Protein AF-0000000078898392 (afdb_homodimer)

Solvent-accessible surface area (backbone atoms only — not comparable to full-atom values): 31353 Å² total; per-residue (Å²): 128,74,76,76,74,73,48,72,67,54,52,49,51,51,46,52,52,46,50,53,51,47,50,53,50,52,44,51,48,40,54,52,50,53,51,50,47,69,70,46,65,86,86,59,72,60,78,50,61,43,60,52,48,49,53,52,49,54,51,61,73,68,60,62,79,82,67,54,66,58,51,53,52,40,33,50,24,30,52,52,33,54,56,33,48,72,57,37,92,59,28,35,25,26,40,21,48,95,65,43,54,65,53,44,53,51,48,34,54,58,47,14,86,73,49,51,69,44,77,23,76,36,61,64,53,23,53,48,36,34,64,71,59,77,12,53,30,20,40,36,71,52,88,63,74,87,50,93,72,57,64,73,68,77,38,77,61,87,53,79,70,44,50,21,36,46,36,49,37,63,45,54,73,60,76,95,50,90,73,69,50,30,32,31,29,25,60,57,82,83,66,80,63,89,51,28,31,19,34,35,36,38,31,27,50,51,83,68,56,68,67,58,53,49,51,47,31,42,73,29,73,44,51,63,78,43,78,39,68,45,75,42,76,93,72,62,14,30,40,33,44,30,34,24,81,36,75,60,60,90,80,36,64,46,56,54,46,37,49,62,72,51,43,86,42,49,70,46,78,47,59,39,24,37,22,56,59,36,56,82,59,74,70,85,115,129,74,77,75,73,72,48,71,67,55,52,49,51,51,45,51,52,46,51,53,51,45,49,51,50,53,45,51,47,40,55,52,50,52,52,50,49,69,70,46,65,84,88,61,74,61,78,50,61,43,60,51,48,50,52,52,51,54,51,60,74,68,61,61,81,81,65,55,65,57,51,52,52,40,34,51,25,30,51,51,33,54,55,32,46,72,56,37,92,59,30,36,24,26,41,22,48,96,66,42,54,63,52,46,51,52,50,35,54,59,46,14,87,73,49,51,69,44,75,23,75,36,61,65,54,23,53,47,34,33,64,71,59,76,14,53,31,21,39,37,72,51,90,62,75,86,51,94,73,58,61,70,69,76,37,76,61,85,53,77,70,44,48,20,36,46,36,52,37,63,46,54,71,61,76,95,52,89,74,71,52,30,31,32,30,26,61,56,82,82,66,80,62,88,52,27,30,19,34,35,37,39,29,28,50,52,84,68,57,68,67,59,52,50,51,47,31,42,74,30,71,44,51,63,78,41,78,38,70,46,75,42,76,93,71,63,14,30,39,32,44,30,34,26,79,37,75,60,60,91,80,36,65,47,56,55,46,35,48,63,73,51,42,85,42,49,74,45,77,46,61,38,23,37,22,58,59,37,54,82,60,73,69,86,115

Radius of gyration: 28.23 Å; Cα contacts (8 Å, |Δi|>4): 1030; chains: 2; bounding box: 60×87×69 Å

Secondary structure (DSSP, 8-state):
-------HHHHHHHHHHHHHHHHHHHHHHHHHHHHHHHHSPTT--S--HHHHHHHHHHHHHH--SSS-HHHHHHHHHHHHHHHHHHHS---EEEE-GGG-HHHHHHHHHHH-TTS-EEEESSHHHHHHHHHTTS-SEEEEEPP-TT-SS-GGGGG----TTS-EEEEEE-SBPPTTS----EEEEES------SSEEEEEEEEESS---HHHHHHHHHHTT--EEEEEEEEPGGG--EEEEEEEES---TT-HHHHHHHHHHGGGEEEEEEEEEEEPPBT-----/-------HHHHHHHHHHHHHHHHHHHHHHHHHHHHHHHHSPTT--S--HHHHHHHHHHHHHH--SSS-HHHHHHHHHHHHHHHHHHHS---EEEE-GGG-HHHHHHHHHHH-TTS-EEEESSHHHHHHHHHTTS-SEEEEEPP-TT-SS-GGGGG----TTS-EEEEEE-SB--TTS----EEEEES------SSEEEEEEEEESS---HHHHHHHHHHTT--EEEEEEEEPGGG--EEEEEEEES---TT-HHHHHHHHHHGGGEEEEEEEEEEEPPBT-----

InterPro domains:
  IPR002701 Chorismate mutase II, prokaryotic-type [PF01817] (11-87)
  IPR002701 Chorismate mutase II, prokaryotic-type [PS51168] (2-91)
  IPR002701 Chorismate mutase II, prokaryotic-type [SM00830] (12-90)
  IPR036263 Chorismate mutase type II superfamily [SSF48600] (5-88)
  IPR036979 Chorismate mutase domain superfamily [G3DSA:1.20.59.10] (4-88)

Structure (mmCIF, N/CA/C/O backbone):
data_AF-0000000078898392-model_v1
#
loop_
_entity.id
_entity.type
_entity.pdbx_description
1 polymer 'chorismate mutase'
#
loop_
_atom_site.group_PDB
_atom_site.id
_atom_site.type_symbol
_atom_site.label_atom_id
_atom_site.label_alt_id
_atom_site.label_comp_id
_atom_site.label_asym_id
_atom_site.label_entity_id
_atom_site.label_seq_id
_atom_site.pdbx_PDB_ins_code
_atom_site.Cartn_x
_atom_site.Cartn_y
_atom_site.Cartn_z
_atom_site.occupancy
_atom_site.B_iso_or_equiv
_atom_site.auth_seq_id
_atom_site.auth_comp_id
_atom_site.auth_asym_id
_atom_site.auth_atom_id
_atom_site.pdbx_PDB_model_num
ATOM 1 N N . MET A 1 1 ? 1.175 33.281 -31.812 1 26.53 1 MET A N 1
ATOM 2 C CA . MET A 1 1 ? 0.305 33.312 -30.641 1 26.53 1 MET A CA 1
ATOM 3 C C . MET A 1 1 ? 0.842 32.406 -29.531 1 26.53 1 MET A C 1
ATOM 5 O O . MET A 1 1 ? 1.086 31.219 -29.766 1 26.53 1 MET A O 1
ATOM 9 N N . VAL A 1 2 ? 1.52 32.906 -28.609 1 35.34 2 VAL A N 1
ATOM 10 C CA . VAL A 1 2 ? 2.285 32.219 -27.562 1 35.34 2 VAL A CA 1
ATOM 11 C C . VAL A 1 2 ? 1.396 31.219 -26.844 1 35.34 2 VAL A C 1
ATOM 13 O O . VAL A 1 2 ? 0.274 31.547 -26.438 1 35.34 2 VAL A O 1
ATOM 16 N N . PRO A 1 3 ? 1.382 29.984 -27.156 1 42.16 3 PRO A N 1
ATOM 17 C CA . PRO A 1 3 ? 0.486 29.078 -26.438 1 42.16 3 PRO A CA 1
ATOM 18 C C . PRO A 1 3 ? 0.245 29.5 -24.984 1 42.16 3 PRO A C 1
ATOM 20 O O . PRO A 1 3 ? 1.182 29.906 -24.297 1 42.16 3 PRO A O 1
ATOM 23 N N . VAL A 1 4 ? -0.717 30.234 -24.734 1 44.41 4 VAL A N 1
ATOM 24 C CA . VAL A 1 4 ? -1.049 30.859 -23.453 1 44.41 4 VAL A CA 1
ATOM 25 C C . VAL A 1 4 ? -0.774 29.875 -22.312 1 44.41 4 VAL A C 1
ATOM 27 O O . VAL A 1 4 ? -1.268 28.75 -22.328 1 44.41 4 VAL A O 1
ATOM 30 N N . SER A 1 5 ? 0.41 29.797 -21.719 1 57.88 5 SER A N 1
ATOM 31 C CA . SER A 1 5 ? 0.949 29.062 -20.578 1 57.88 5 SER A CA 1
ATOM 32 C C . SER A 1 5 ? -0.117 28.828 -19.516 1 57.88 5 SER A C 1
ATOM 34 O O . SER A 1 5 ? -0.77 29.766 -19.062 1 57.88 5 SER A O 1
ATOM 36 N N . GLN A 1 6 ? -0.807 27.703 -19.531 1 72.75 6 GLN A N 1
ATOM 37 C CA . GLN A 1 6 ? -1.856 27.406 -18.562 1 72.75 6 GLN A CA 1
ATOM 38 C C . GLN A 1 6 ? -1.446 27.812 -17.156 1 72.75 6 GLN A C 1
ATOM 40 O O . GLN A 1 6 ? -0.283 27.672 -16.781 1 72.75 6 GLN A O 1
ATOM 45 N N . THR A 1 7 ? -2.361 28.594 -16.609 1 82.94 7 THR A N 1
ATOM 46 C CA . THR A 1 7 ? -2.15 28.953 -15.211 1 82.94 7 THR A CA 1
ATOM 47 C C . THR A 1 7 ? -2.195 27.719 -14.312 1 82.94 7 THR A C 1
ATOM 49 O O . THR A 1 7 ? -2.662 26.656 -14.734 1 82.94 7 THR A O 1
ATOM 52 N N . LEU A 1 8 ? -1.582 27.812 -13.219 1 84 8 LEU A N 1
ATOM 53 C CA . LEU A 1 8 ? -1.609 26.734 -12.219 1 84 8 LEU A CA 1
ATOM 54 C C . LEU A 1 8 ? -3.043 26.312 -11.93 1 84 8 LEU A C 1
ATOM 56 O O . LEU A 1 8 ? -3.326 25.109 -11.836 1 84 8 LEU A O 1
ATOM 60 N N . ASN A 1 9 ? -3.918 27.25 -11.891 1 87.56 9 ASN A N 1
ATOM 61 C CA . ASN A 1 9 ? -5.316 26.953 -11.609 1 87.56 9 ASN A CA 1
ATOM 62 C C . ASN A 1 9 ? -5.965 26.156 -12.742 1 87.56 9 ASN A C 1
ATOM 64 O O . ASN A 1 9 ? -6.793 25.281 -12.5 1 87.56 9 ASN A O 1
ATOM 68 N N . GLU A 1 10 ? -5.598 26.484 -13.953 1 90.31 10 GLU A N 1
ATOM 69 C CA . GLU A 1 10 ? -6.125 25.75 -15.102 1 90.31 10 GLU A CA 1
ATOM 70 C C . GLU A 1 10 ? -5.621 24.312 -15.125 1 90.31 10 GLU A C 1
ATOM 72 O O . GLU A 1 10 ? -6.383 23.391 -15.414 1 90.31 10 GLU A O 1
ATOM 77 N N . LEU A 1 11 ? -4.387 24.188 -14.844 1 91.06 11 LEU A N 1
ATOM 78 C CA . LEU A 1 11 ? -3.807 22.859 -14.805 1 91.06 11 LEU A CA 1
ATOM 79 C C . LEU A 1 11 ? -4.461 22.016 -13.719 1 91.06 11 LEU A C 1
ATOM 81 O O . LEU A 1 11 ? -4.77 20.844 -13.938 1 91.06 11 LEU A O 1
ATOM 85 N N . ARG A 1 12 ? -4.77 22.609 -12.609 1 90.12 12 ARG A N 1
ATOM 86 C CA . ARG A 1 12 ? -5.406 21.906 -11.5 1 90.12 12 ARG A CA 1
ATOM 87 C C . ARG A 1 12 ? -6.844 21.531 -11.844 1 90.12 12 ARG A C 1
ATOM 89 O O . ARG A 1 12 ? -7.324 20.453 -11.461 1 90.12 12 ARG A O 1
ATOM 96 N N . SER A 1 13 ? -7.488 22.391 -12.531 1 94.38 13 SER A N 1
ATOM 97 C CA . SER A 1 13 ? -8.844 22.078 -12.969 1 94.38 13 SER A CA 1
ATOM 98 C C . SER A 1 13 ? -8.867 20.891 -13.914 1 94.38 13 SER A C 1
ATOM 100 O O . SER A 1 13 ? -9.758 20.031 -13.836 1 94.38 13 SER A O 1
ATOM 102 N N . GLU A 1 14 ? -7.898 20.844 -14.773 1 96.12 14 GLU A N 1
ATOM 103 C CA . GLU A 1 14 ? -7.789 19.703 -15.68 1 96.12 14 GLU A CA 1
ATOM 104 C C . GLU A 1 14 ? -7.508 18.422 -14.914 1 96.12 14 GLU A C 1
ATOM 106 O O . GLU A 1 14 ? -8.062 17.375 -15.234 1 96.12 14 GLU A O 1
ATOM 111 N N . ILE A 1 15 ? -6.664 18.484 -13.922 1 96.31 15 ILE A N 1
ATOM 112 C CA . ILE A 1 15 ? -6.363 17.328 -13.078 1 96.31 15 ILE A CA 1
ATOM 113 C C . ILE A 1 15 ? -7.633 16.859 -12.375 1 96.31 15 ILE A C 1
ATOM 115 O O . ILE A 1 15 ? -7.898 15.656 -12.289 1 96.31 15 ILE A O 1
ATOM 119 N N . ASP A 1 16 ? -8.43 17.812 -11.953 1 97.12 16 ASP A N 1
ATOM 120 C CA . ASP A 1 16 ? -9.68 17.469 -11.289 1 97.12 16 ASP A CA 1
ATOM 121 C C . ASP A 1 16 ? -10.625 16.75 -12.242 1 97.12 16 ASP A C 1
ATOM 123 O O . ASP A 1 16 ? -11.32 15.805 -11.844 1 97.12 16 ASP A O 1
ATOM 127 N N . GLU A 1 17 ? -10.664 17.188 -13.469 1 98 17 GLU A N 1
ATOM 128 C CA . GLU A 1 17 ? -11.484 16.531 -14.477 1 98 17 GLU A CA 1
ATOM 129 C C . GLU A 1 17 ? -11.008 15.109 -14.742 1 98 17 GLU A C 1
ATOM 131 O O . GLU A 1 17 ? -11.812 14.188 -14.875 1 98 17 GLU A O 1
ATOM 136 N N . ILE A 1 18 ? -9.734 14.961 -14.828 1 98.44 18 ILE A N 1
ATOM 137 C CA . ILE A 1 18 ? -9.148 13.641 -15.047 1 98.44 18 ILE A CA 1
ATOM 138 C C . ILE A 1 18 ? -9.453 12.742 -13.852 1 98.44 18 ILE A C 1
ATOM 140 O O . ILE A 1 18 ? -9.805 11.57 -14.023 1 98.44 18 ILE A O 1
ATOM 144 N N . ASP A 1 19 ? -9.305 13.273 -12.641 1 98.44 19 ASP A N 1
ATOM 145 C CA . ASP A 1 19 ? -9.609 12.5 -11.438 1 98.44 19 ASP A CA 1
ATOM 146 C C . ASP A 1 19 ? -11.055 12.008 -11.453 1 98.44 19 ASP A C 1
ATOM 148 O O . ASP A 1 19 ? -11.328 10.859 -11.094 1 98.44 19 ASP A O 1
ATOM 152 N N . ALA A 1 20 ? -11.992 12.891 -11.82 1 98.25 20 ALA A N 1
ATOM 153 C CA . ALA A 1 20 ? -13.398 12.508 -11.914 1 98.25 20 ALA A CA 1
ATOM 154 C C . ALA A 1 20 ? -13.594 11.391 -12.93 1 98.25 20 ALA A C 1
ATOM 156 O O . ALA A 1 20 ? -14.32 10.43 -12.672 1 98.25 20 ALA A O 1
ATOM 157 N N . ALA A 1 21 ? -12.945 11.5 -14.07 1 98.62 21 ALA A N 1
ATOM 158 C CA . ALA A 1 21 ? -13.047 10.492 -15.117 1 98.62 21 ALA A CA 1
ATOM 159 C C . ALA A 1 21 ? -12.453 9.164 -14.664 1 98.62 21 ALA A C 1
ATOM 161 O O . ALA A 1 21 ? -13.023 8.102 -14.914 1 98.62 21 ALA A O 1
ATOM 162 N N . LEU A 1 22 ? -11.273 9.219 -14.031 1 98.69 22 LEU A N 1
ATOM 163 C CA . LEU A 1 22 ? -10.664 8.031 -13.445 1 98.69 22 LEU A CA 1
ATOM 164 C C . LEU A 1 22 ? -11.633 7.332 -12.5 1 98.69 22 LEU A C 1
ATOM 166 O O . LEU A 1 22 ? -11.836 6.121 -12.594 1 98.69 22 LEU A O 1
ATOM 170 N N . HIS A 1 23 ? -12.188 8.109 -11.641 1 98.62 23 HIS A N 1
ATOM 171 C CA . HIS A 1 23 ? -13.109 7.59 -10.633 1 98.62 23 HIS A CA 1
ATOM 172 C C . HIS A 1 23 ? -14.328 6.945 -11.289 1 98.62 23 HIS A C 1
ATOM 174 O O . HIS A 1 23 ? -14.758 5.863 -10.883 1 98.62 23 HIS A O 1
ATOM 180 N N . ASP A 1 24 ? -14.898 7.582 -12.32 1 98.62 24 ASP A N 1
ATOM 181 C CA . ASP A 1 24 ? -16.016 7.02 -13.062 1 98.62 24 ASP A CA 1
ATOM 182 C C . ASP A 1 24 ? -15.672 5.641 -13.625 1 98.62 24 ASP A C 1
ATOM 184 O O . ASP A 1 24 ? -16.5 4.723 -13.578 1 98.62 24 ASP A O 1
ATOM 188 N N . LEU A 1 25 ? -14.492 5.48 -14.195 1 98.62 25 LEU A N 1
ATOM 189 C CA . LEU A 1 25 ? -14.062 4.223 -14.797 1 98.62 25 LEU A CA 1
ATOM 190 C C . LEU A 1 25 ? -13.891 3.143 -13.734 1 98.62 25 LEU A C 1
ATOM 192 O O . LEU A 1 25 ? -14.211 1.976 -13.969 1 98.62 25 LEU A O 1
ATOM 196 N N . VAL A 1 26 ? -13.383 3.506 -12.5 1 98.38 26 VAL A N 1
ATOM 197 C CA . VAL A 1 26 ? -13.258 2.555 -11.406 1 98.38 26 VAL A CA 1
ATOM 198 C C . VAL A 1 26 ? -14.633 2.037 -11 1 98.38 26 VAL A C 1
ATOM 200 O O . VAL A 1 26 ? -14.82 0.835 -10.797 1 98.38 26 VAL A O 1
ATOM 203 N N . MET A 1 27 ? -15.633 2.953 -10.898 1 98 27 MET A N 1
ATOM 204 C CA . MET A 1 27 ? -16.984 2.561 -10.547 1 98 27 MET A CA 1
ATOM 205 C C . MET A 1 27 ? -17.594 1.656 -11.617 1 98 27 MET A C 1
ATOM 207 O O . MET A 1 27 ? -18.25 0.663 -11.297 1 98 27 MET A O 1
ATOM 211 N N . ARG A 1 28 ? -17.344 1.951 -12.852 1 97.88 28 ARG A N 1
ATOM 212 C CA . ARG A 1 28 ? -17.828 1.12 -13.945 1 97.88 28 ARG A CA 1
ATOM 213 C C . ARG A 1 28 ? -17.172 -0.255 -13.922 1 97.88 28 ARG A C 1
ATOM 215 O O . ARG A 1 28 ? -17.844 -1.272 -14.109 1 97.88 28 ARG A O 1
ATOM 222 N N . ARG A 1 29 ? -15.875 -0.335 -13.75 1 97.62 29 ARG A N 1
ATOM 223 C CA . ARG A 1 29 ? -15.156 -1.601 -13.664 1 97.62 29 ARG A CA 1
ATOM 224 C C . ARG A 1 29 ? -15.719 -2.479 -12.547 1 97.62 29 ARG A C 1
ATOM 226 O O . ARG A 1 29 ? -15.844 -3.695 -12.711 1 97.62 29 ARG A O 1
ATOM 233 N N . THR A 1 30 ? -16 -1.806 -11.492 1 97.62 30 THR A N 1
ATOM 234 C CA . THR A 1 30 ? -16.547 -2.5 -10.336 1 97.62 30 THR A CA 1
ATOM 235 C C . THR A 1 30 ? -17.891 -3.146 -10.672 1 97.62 30 THR A C 1
ATOM 237 O O . THR A 1 30 ? -18.125 -4.297 -10.312 1 97.62 30 THR A O 1
ATOM 240 N N . ALA A 1 31 ? -18.719 -2.414 -11.336 1 96.25 31 ALA A N 1
ATOM 241 C CA . ALA A 1 31 ? -20.031 -2.941 -11.727 1 96.25 31 ALA A CA 1
ATOM 242 C C . ALA A 1 31 ? -19.875 -4.184 -12.602 1 96.25 31 ALA A C 1
ATOM 244 O O . ALA A 1 31 ? -20.641 -5.145 -12.469 1 96.25 31 ALA A O 1
ATOM 245 N N . LEU A 1 32 ? -18.953 -4.207 -13.5 1 95.56 32 LEU A N 1
ATOM 246 C CA . LEU A 1 32 ? -18.688 -5.355 -14.359 1 95.56 32 LEU A CA 1
ATOM 247 C C . LEU A 1 32 ? -18.219 -6.555 -13.547 1 95.56 32 LEU A C 1
ATOM 249 O O . LEU A 1 32 ? -18.625 -7.688 -13.805 1 95.56 32 LEU A O 1
ATOM 253 N N . VAL A 1 33 ? -17.312 -6.328 -12.547 1 94.19 33 VAL A N 1
ATOM 254 C CA . VAL A 1 33 ? -16.797 -7.406 -11.703 1 94.19 33 VAL A CA 1
ATOM 255 C C . VAL A 1 33 ? -17.953 -8 -10.883 1 94.19 33 VAL A C 1
ATOM 257 O O . VAL A 1 33 ? -18 -9.219 -10.68 1 94.1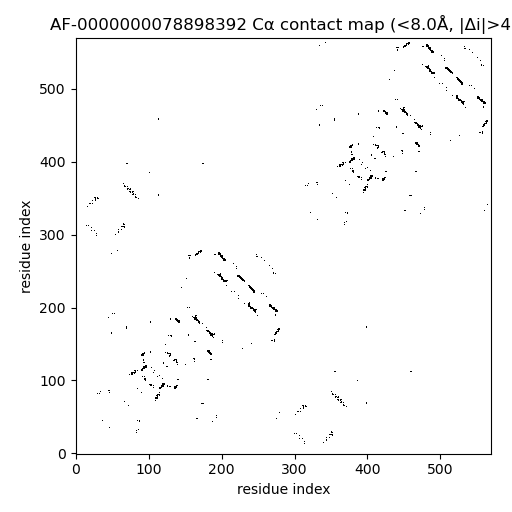9 33 VAL A O 1
ATOM 260 N N . GLU A 1 34 ? -18.812 -7.125 -10.406 1 92.75 34 GLU A N 1
ATOM 261 C CA . GLU A 1 34 ? -19.984 -7.617 -9.703 1 92.75 34 GLU A CA 1
ATOM 262 C C . GLU A 1 34 ? -20.828 -8.531 -10.602 1 92.75 34 GLU A C 1
ATOM 264 O O . GLU A 1 34 ? -21.344 -9.555 -10.141 1 92.75 34 GLU A O 1
ATOM 269 N N . GLN A 1 35 ? -20.984 -8.195 -11.82 1 91.31 35 GLN A N 1
ATOM 270 C CA . GLN A 1 35 ? -21.703 -9.023 -12.781 1 91.31 35 GLN A CA 1
ATOM 271 C C . GLN A 1 35 ? -21.016 -10.359 -12.984 1 91.31 35 GLN A C 1
ATOM 273 O O . GLN A 1 35 ? -21.672 -11.406 -13.055 1 91.31 35 GLN A O 1
ATOM 278 N N . ILE A 1 36 ? -19.703 -10.328 -13.094 1 89.31 36 ILE A N 1
ATOM 279 C CA . ILE A 1 36 ? -18.938 -11.555 -13.234 1 89.31 36 ILE A CA 1
ATOM 280 C C . ILE A 1 36 ? -19.156 -12.445 -12.016 1 89.31 36 ILE A C 1
ATOM 282 O O . ILE A 1 36 ? -19.344 -13.656 -12.156 1 89.31 36 ILE A O 1
ATOM 286 N N . GLY A 1 37 ? -19.047 -11.875 -10.82 1 86.38 37 GLY A N 1
ATOM 287 C CA . GLY A 1 37 ? -19.266 -12.633 -9.602 1 86.38 37 GLY A CA 1
ATOM 288 C C . GLY A 1 37 ? -20.641 -13.305 -9.555 1 86.38 37 GLY A C 1
ATOM 289 O O . GLY A 1 37 ? -20.766 -14.414 -9.031 1 86.38 37 GLY A O 1
ATOM 290 N N . ALA A 1 38 ? -21.594 -12.68 -10.125 1 84 38 ALA A N 1
ATOM 291 C CA . ALA A 1 38 ? -22.953 -13.188 -10.102 1 84 38 ALA A CA 1
ATOM 292 C C . ALA A 1 38 ? -23.125 -14.375 -11.047 1 84 38 ALA A C 1
ATOM 294 O O . ALA A 1 38 ? -24 -15.219 -10.844 1 84 38 ALA A O 1
ATOM 295 N N . VAL A 1 39 ? -22.297 -14.453 -12.008 1 79.94 39 VAL A N 1
ATOM 296 C CA . VAL A 1 39 ? -22.469 -15.508 -13 1 79.94 39 VAL A CA 1
ATOM 297 C C . VAL A 1 39 ? -21.547 -16.688 -12.656 1 79.94 39 VAL A C 1
ATOM 299 O O . VAL A 1 39 ? -21.719 -17.781 -13.195 1 79.94 39 VAL A O 1
ATOM 302 N N . LYS A 1 40 ? -20.5 -16.453 -11.758 1 77.44 40 LYS A N 1
ATOM 303 C CA . LYS A 1 40 ? -19.594 -17.516 -11.367 1 77.44 40 LYS A CA 1
ATOM 304 C C . LYS A 1 40 ? -20.297 -18.562 -10.516 1 77.44 40 LYS A C 1
ATOM 306 O O . LYS A 1 40 ? -21.156 -18.234 -9.703 1 77.44 40 LYS A O 1
ATOM 311 N N . PRO A 1 41 ? -19.891 -19.797 -10.883 1 75.38 41 PRO A N 1
ATOM 312 C CA . PRO A 1 41 ? -20.422 -20.828 -9.984 1 75.38 41 PRO A CA 1
ATOM 313 C C . PRO A 1 41 ? -20.016 -20.609 -8.531 1 75.38 41 PRO A C 1
ATOM 315 O O . PRO A 1 41 ? -18.938 -20.078 -8.266 1 75.38 41 PRO A O 1
ATOM 318 N N . PRO A 1 42 ? -20.922 -20.953 -7.648 1 69.38 42 PRO A N 1
ATOM 319 C CA . PRO A 1 42 ? -20.578 -20.828 -6.227 1 69.38 42 PRO A CA 1
ATOM 320 C C . PRO A 1 42 ? -19.328 -21.625 -5.848 1 69.38 42 PRO A C 1
ATOM 322 O O . PRO A 1 42 ? -19.094 -22.703 -6.398 1 69.38 42 PRO A O 1
ATOM 325 N N . GLY A 1 43 ? -18.516 -21.172 -5.055 1 69.06 43 GLY A N 1
ATOM 326 C CA . GLY A 1 43 ? -17.391 -21.922 -4.496 1 69.06 43 GLY A CA 1
ATOM 327 C C . GLY A 1 43 ? -16.094 -21.688 -5.246 1 69.06 43 GLY A C 1
ATOM 328 O O . GLY A 1 43 ? -15.016 -22.031 -4.754 1 69.06 43 GLY A O 1
ATOM 329 N N . ARG A 1 44 ? -16.266 -21.203 -6.43 1 72.06 44 ARG A N 1
ATOM 330 C CA . ARG A 1 44 ? -15.016 -20.938 -7.148 1 72.06 44 ARG A CA 1
ATOM 331 C C . ARG A 1 44 ? -14.32 -19.703 -6.605 1 72.06 44 ARG A C 1
ATOM 333 O O . ARG A 1 44 ? -14.961 -18.672 -6.395 1 72.06 44 ARG A O 1
ATOM 340 N N . PRO A 1 45 ? -13.062 -19.891 -6.352 1 78.31 45 PRO A N 1
ATOM 341 C CA . PRO A 1 45 ? -12.344 -18.734 -5.82 1 78.31 45 PRO A CA 1
ATOM 342 C C . PRO A 1 45 ? -12.32 -17.562 -6.797 1 78.31 45 PRO A C 1
ATOM 344 O O . PRO A 1 45 ? -12.289 -17.766 -8.016 1 78.31 45 PRO A O 1
ATOM 347 N N . ALA A 1 46 ? -12.375 -16.422 -6.266 1 87.88 46 ALA A N 1
ATOM 348 C CA . ALA A 1 46 ? -12.367 -15.18 -7.039 1 87.88 46 ALA A CA 1
ATOM 349 C C . ALA A 1 46 ? -10.961 -14.875 -7.559 1 87.88 46 ALA A C 1
ATOM 351 O O . ALA A 1 46 ? -10.805 -14.203 -8.578 1 87.88 46 ALA A O 1
ATOM 352 N N . LEU A 1 47 ? -9.984 -15.445 -6.906 1 91.56 47 LEU A N 1
ATOM 353 C CA . LEU A 1 47 ? -8.586 -15.211 -7.254 1 91.56 47 LEU A CA 1
ATOM 354 C C . LEU A 1 47 ? -8.242 -15.852 -8.594 1 91.56 47 LEU A C 1
ATOM 356 O O . LEU A 1 47 ? -8.508 -17.047 -8.797 1 91.56 47 LEU A O 1
ATOM 360 N N . ARG A 1 48 ? -7.68 -15.07 -9.523 1 91.38 48 ARG A N 1
ATOM 361 C CA . ARG A 1 48 ? -7.242 -15.531 -10.844 1 91.38 48 ARG A CA 1
ATOM 362 C C . ARG A 1 48 ? -5.844 -15.016 -11.164 1 91.38 48 ARG A C 1
ATOM 364 O O . ARG A 1 48 ? -5.688 -14.078 -11.945 1 91.38 48 ARG A O 1
ATOM 371 N N . PRO A 1 49 ? -4.844 -15.711 -10.703 1 94.75 49 PRO A N 1
ATOM 372 C CA . PRO A 1 49 ? -3.473 -15.227 -10.867 1 94.75 49 PRO A CA 1
ATOM 373 C C . PRO A 1 49 ? -3.084 -15.047 -12.336 1 94.75 49 PRO A C 1
ATOM 375 O O . PRO A 1 49 ? -2.404 -14.078 -12.68 1 94.75 49 PRO A O 1
ATOM 378 N N . ALA A 1 50 ? -3.514 -15.953 -13.203 1 93.62 50 ALA A N 1
ATOM 379 C CA . ALA A 1 50 ? -3.178 -15.852 -14.617 1 93.62 50 ALA A CA 1
ATOM 380 C C . ALA A 1 50 ? -3.781 -14.594 -15.234 1 93.62 50 ALA A C 1
ATOM 382 O O . ALA A 1 50 ? -3.1 -13.859 -15.961 1 93.62 50 ALA A O 1
ATOM 383 N N . ARG A 1 51 ? -5.055 -14.344 -14.938 1 93.31 51 ARG A N 1
ATOM 384 C CA . ARG A 1 51 ? -5.746 -13.156 -15.438 1 93.31 51 ARG A CA 1
ATOM 385 C C . ARG A 1 51 ? -5.09 -11.883 -14.922 1 93.31 51 ARG A C 1
ATOM 387 O O . ARG A 1 51 ? -4.945 -10.906 -15.664 1 93.31 51 ARG A O 1
ATOM 394 N N . GLU A 1 52 ? -4.73 -11.891 -13.641 1 95.31 52 GLU A N 1
ATOM 395 C CA . GLU A 1 52 ? -4.07 -10.734 -13.039 1 95.31 52 GLU A CA 1
ATOM 396 C C . GLU A 1 52 ? -2.752 -10.43 -13.742 1 95.31 52 GLU A C 1
ATOM 398 O O . GLU A 1 52 ? -2.451 -9.266 -14.031 1 95.31 52 GLU A O 1
ATOM 403 N N . ALA A 1 53 ? -2.01 -11.469 -13.984 1 95.44 53 ALA A N 1
ATOM 404 C CA . ALA A 1 53 ? -0.734 -11.305 -14.68 1 95.44 53 ALA A CA 1
ATOM 405 C C . ALA A 1 53 ? -0.938 -10.719 -16.078 1 95.44 53 ALA A C 1
ATOM 407 O O . ALA A 1 53 ? -0.177 -9.852 -16.5 1 95.44 53 ALA A O 1
ATOM 408 N N . GLU A 1 54 ? -1.903 -11.219 -16.734 1 95.06 54 GLU A N 1
ATOM 409 C CA . GLU A 1 54 ? -2.221 -10.711 -18.078 1 95.06 54 GLU A CA 1
ATOM 410 C C . GLU A 1 54 ? -2.52 -9.219 -18.031 1 95.06 54 GLU A C 1
ATOM 412 O O . GLU A 1 54 ? -2.02 -8.461 -18.875 1 95.06 54 GLU A O 1
ATOM 417 N N . ILE A 1 55 ? -3.326 -8.812 -17.094 1 96.44 55 ILE A N 1
ATOM 418 C CA . ILE A 1 55 ? -3.703 -7.41 -16.953 1 96.44 55 ILE A CA 1
ATOM 419 C C . ILE A 1 55 ? -2.451 -6.559 -16.75 1 96.44 55 ILE A C 1
ATOM 421 O O . ILE A 1 55 ? -2.258 -5.555 -17.438 1 96.44 55 ILE A O 1
ATOM 425 N N . LEU A 1 56 ? -1.593 -6.934 -15.844 1 96.38 56 LEU A N 1
ATOM 426 C CA . LEU A 1 56 ? -0.407 -6.152 -15.508 1 96.38 56 LEU A CA 1
ATOM 427 C C . LEU A 1 56 ? 0.571 -6.125 -16.688 1 96.38 56 LEU A C 1
ATOM 429 O O . LEU A 1 56 ? 1.195 -5.098 -16.953 1 96.38 56 LEU A O 1
ATOM 433 N N . ARG A 1 57 ? 0.713 -7.258 -17.391 1 95.94 57 ARG A N 1
ATOM 434 C CA . ARG A 1 57 ? 1.584 -7.297 -18.562 1 95.94 57 ARG A CA 1
ATOM 435 C C . ARG A 1 57 ? 1.098 -6.332 -19.641 1 95.94 57 ARG A C 1
ATOM 437 O O . ARG A 1 57 ? 1.896 -5.609 -20.234 1 95.94 57 ARG A O 1
ATOM 444 N N . ASN A 1 58 ? -0.188 -6.359 -19.875 1 95.69 58 ASN A N 1
ATOM 445 C CA . ASN A 1 58 ? -0.771 -5.449 -20.859 1 95.69 58 ASN A CA 1
ATOM 446 C C . ASN A 1 58 ? -0.494 -3.99 -20.5 1 95.69 58 ASN A C 1
ATOM 448 O O . ASN A 1 58 ? -0.172 -3.184 -21.375 1 95.69 58 ASN A O 1
ATOM 452 N N . LEU A 1 59 ? -0.673 -3.67 -19.219 1 95.88 59 LEU A N 1
ATOM 453 C CA . LEU A 1 59 ? -0.403 -2.316 -18.734 1 95.88 59 LEU A CA 1
ATOM 454 C C . LEU A 1 59 ? 1.046 -1.926 -19.016 1 95.88 59 LEU A C 1
ATOM 456 O O . LEU A 1 59 ? 1.314 -0.839 -19.531 1 95.88 59 LEU A O 1
ATOM 460 N N . MET A 1 60 ? 1.968 -2.799 -18.688 1 94.88 60 MET A N 1
ATOM 461 C CA . MET A 1 60 ? 3.389 -2.506 -18.844 1 94.88 60 MET A CA 1
ATOM 462 C C . MET A 1 60 ? 3.746 -2.346 -20.328 1 94.88 60 MET A C 1
ATOM 464 O O . MET A 1 60 ? 4.543 -1.476 -20.688 1 94.88 60 MET A O 1
ATOM 468 N N . ASP A 1 61 ? 3.182 -3.156 -21.141 1 95 61 ASP A N 1
ATOM 469 C CA . ASP A 1 61 ? 3.488 -3.156 -22.562 1 95 61 ASP A CA 1
ATOM 470 C C . ASP A 1 61 ? 3.086 -1.833 -23.219 1 95 61 ASP A C 1
ATOM 472 O O . ASP A 1 61 ? 3.754 -1.358 -24.141 1 95 61 ASP A O 1
ATOM 476 N N . ARG A 1 62 ? 2.082 -1.203 -22.734 1 96.25 62 ARG A N 1
ATOM 477 C CA . ARG A 1 62 ? 1.57 -0.004 -23.391 1 96.25 62 ARG A CA 1
ATOM 478 C C . ARG A 1 62 ? 1.992 1.254 -22.641 1 96.25 62 ARG A C 1
ATOM 480 O O . ARG A 1 62 ? 1.647 2.367 -23.031 1 96.25 62 ARG A O 1
ATOM 487 N N . HIS A 1 63 ? 2.643 1.099 -21.516 1 96.31 63 HIS A N 1
ATOM 488 C CA . HIS A 1 63 ? 2.963 2.219 -20.641 1 96.31 63 HIS A CA 1
ATOM 489 C C . HIS A 1 63 ? 3.932 3.186 -21.312 1 96.31 63 HIS A C 1
ATOM 491 O O . HIS A 1 63 ? 4.906 2.76 -21.938 1 96.31 63 HIS A O 1
ATOM 497 N N . GLN A 1 64 ? 3.637 4.398 -21.266 1 96.25 64 GLN A N 1
ATOM 498 C CA . GLN A 1 64 ? 4.488 5.488 -21.734 1 96.25 64 GLN A CA 1
ATOM 499 C C . GLN A 1 64 ? 4.539 6.625 -20.719 1 96.25 64 GLN A C 1
ATOM 501 O O . GLN A 1 64 ? 3.664 6.73 -19.859 1 96.25 64 GLN A O 1
ATOM 506 N N . GLY A 1 65 ? 5.586 7.395 -20.781 1 94.25 65 GLY A N 1
ATOM 507 C CA . GLY A 1 65 ? 5.656 8.586 -19.938 1 94.25 65 GLY A CA 1
ATOM 508 C C . GLY A 1 65 ? 6.422 8.359 -18.656 1 94.25 65 GLY A C 1
ATOM 509 O O . GLY A 1 65 ? 7.121 7.355 -18.5 1 94.25 65 GLY A O 1
ATOM 510 N N . ALA A 1 66 ? 6.227 9.281 -17.75 1 94.56 66 ALA A N 1
ATOM 511 C CA . ALA A 1 66 ? 7.141 9.367 -16.609 1 94.56 66 ALA A CA 1
ATOM 512 C C . ALA A 1 66 ? 6.555 8.672 -15.383 1 94.56 66 ALA A C 1
ATOM 514 O O . ALA A 1 66 ? 7.258 8.438 -14.398 1 94.56 66 ALA A O 1
ATOM 515 N N . PHE A 1 67 ? 5.254 8.359 -15.461 1 95.94 67 PHE A N 1
ATOM 516 C CA . PHE A 1 67 ? 4.676 7.703 -14.297 1 95.94 67 PHE A CA 1
ATOM 517 C C . PHE A 1 67 ? 5.426 6.414 -13.969 1 95.94 67 PHE A C 1
ATOM 519 O O . PHE A 1 67 ? 5.641 5.578 -14.844 1 95.94 67 PHE A O 1
ATOM 526 N N . PRO A 1 68 ? 5.809 6.184 -12.719 1 93.12 68 PRO A N 1
ATOM 527 C CA . PRO A 1 68 ? 6.617 5.004 -12.383 1 93.12 68 PRO A CA 1
ATOM 528 C C . PRO A 1 68 ? 5.848 3.697 -12.562 1 93.12 68 PRO A C 1
ATOM 530 O O . PRO A 1 68 ? 4.777 3.523 -11.969 1 93.12 68 PRO A O 1
ATOM 533 N N . PRO A 1 69 ? 6.359 2.746 -13.281 1 92.69 69 PRO A N 1
ATOM 534 C CA . PRO A 1 69 ? 5.699 1.456 -13.5 1 92.69 69 PRO A CA 1
ATOM 535 C C . PRO A 1 69 ? 5.359 0.743 -12.188 1 92.69 69 PRO A C 1
ATOM 537 O O . PRO A 1 69 ? 4.301 0.119 -12.078 1 92.69 69 PRO A O 1
ATOM 540 N N . ALA A 1 70 ? 6.223 0.805 -11.219 1 89.31 70 ALA A N 1
ATOM 541 C CA . ALA A 1 70 ? 5.98 0.155 -9.93 1 89.31 70 ALA A CA 1
ATOM 542 C C . ALA A 1 70 ? 4.727 0.716 -9.258 1 89.31 70 ALA A C 1
ATOM 544 O O . ALA A 1 70 ? 3.936 -0.033 -8.688 1 89.31 70 ALA A O 1
ATOM 545 N N . ALA A 1 71 ? 4.539 2.018 -9.305 1 92.88 71 ALA A N 1
ATOM 546 C CA . ALA A 1 71 ? 3.354 2.648 -8.727 1 92.88 71 ALA A CA 1
ATOM 547 C C . ALA A 1 71 ? 2.094 2.254 -9.492 1 92.88 71 ALA A C 1
ATOM 549 O O . ALA A 1 71 ? 1.039 2.033 -8.891 1 92.88 71 ALA A O 1
ATOM 550 N N . LEU A 1 72 ? 2.264 2.188 -10.828 1 95.31 72 LEU A N 1
ATOM 551 C CA . LEU A 1 72 ? 1.143 1.753 -11.656 1 95.31 72 LEU A CA 1
ATOM 552 C C . LEU A 1 72 ? 0.688 0.351 -11.266 1 95.31 72 LEU A C 1
ATOM 554 O O . LEU A 1 72 ? -0.507 0.113 -11.07 1 95.31 72 LEU A O 1
ATOM 558 N N . SER A 1 73 ? 1.646 -0.534 -11.188 1 94.12 73 SER A N 1
ATOM 559 C CA . SER A 1 73 ? 1.354 -1.903 -10.773 1 94.12 73 SER A CA 1
ATOM 560 C C . SER A 1 73 ? 0.659 -1.936 -9.414 1 94.12 73 SER A C 1
ATOM 562 O O . SER A 1 73 ? -0.319 -2.664 -9.227 1 94.12 73 SER A O 1
ATOM 564 N N . ARG A 1 74 ? 1.1 -1.148 -8.5 1 92.94 74 ARG A N 1
ATOM 565 C CA . ARG A 1 74 ? 0.536 -1.118 -7.152 1 92.94 74 ARG A CA 1
ATOM 566 C C . ARG A 1 74 ? -0.909 -0.63 -7.172 1 92.94 74 ARG A C 1
ATOM 568 O O . ARG A 1 74 ? -1.753 -1.14 -6.434 1 92.94 74 ARG A O 1
ATOM 575 N N . MET A 1 75 ? -1.18 0.361 -7.93 1 96.75 75 MET A N 1
ATOM 576 C CA . MET A 1 75 ? -2.545 0.865 -8.047 1 96.75 75 MET A CA 1
ATOM 577 C C . MET A 1 75 ? -3.492 -0.232 -8.523 1 96.75 75 MET A C 1
ATOM 579 O O . MET A 1 75 ? -4.57 -0.414 -7.953 1 96.75 75 MET A O 1
ATOM 583 N N . TRP A 1 76 ? -3.08 -0.941 -9.562 1 97.62 76 TRP A N 1
ATOM 584 C CA . TRP A 1 76 ? -3.938 -1.992 -10.102 1 97.62 76 TRP A CA 1
ATOM 585 C C . TRP A 1 76 ? -4.059 -3.152 -9.117 1 97.62 76 TRP A C 1
ATOM 587 O O . TRP A 1 76 ? -5.121 -3.77 -9 1 97.62 76 TRP A O 1
ATOM 597 N N . ARG A 1 77 ? -2.969 -3.471 -8.43 1 95.5 77 ARG A N 1
ATOM 598 C CA . ARG A 1 77 ? -3.025 -4.512 -7.41 1 95.5 77 ARG A CA 1
ATOM 599 C C . ARG A 1 77 ? -4.043 -4.164 -6.328 1 95.5 77 ARG A C 1
ATOM 601 O O . ARG A 1 77 ? -4.797 -5.027 -5.875 1 95.5 77 ARG A O 1
ATOM 608 N N . GLU A 1 78 ? -4.012 -2.906 -5.898 1 95.62 78 GLU A N 1
ATOM 609 C CA . GLU A 1 78 ? -5 -2.449 -4.926 1 95.62 78 GLU A CA 1
ATOM 610 C C . GLU A 1 78 ? -6.418 -2.635 -5.457 1 95.62 78 GLU A C 1
ATOM 612 O O . GLU A 1 78 ? -7.285 -3.156 -4.754 1 95.62 78 GLU A O 1
ATOM 617 N N . MET A 1 79 ? -6.641 -2.264 -6.648 1 97.62 79 MET A N 1
ATOM 618 C CA . MET A 1 79 ? -7.953 -2.35 -7.281 1 97.62 79 MET A CA 1
ATOM 619 C C . MET A 1 79 ? -8.391 -3.803 -7.43 1 97.62 79 MET A C 1
ATOM 621 O O . MET A 1 79 ? -9.508 -4.164 -7.043 1 97.62 79 MET A O 1
ATOM 625 N N . ILE A 1 80 ? -7.539 -4.656 -7.965 1 96.94 80 ILE A N 1
ATOM 626 C CA . ILE A 1 80 ? -7.852 -6.059 -8.219 1 96.94 80 ILE A CA 1
ATOM 627 C C . ILE A 1 80 ? -8.141 -6.77 -6.898 1 96.94 80 ILE A C 1
ATOM 629 O O . ILE A 1 80 ? -9.109 -7.527 -6.793 1 96.94 80 ILE A O 1
ATOM 633 N N . SER A 1 81 ? -7.297 -6.488 -5.867 1 96 81 SER A N 1
ATOM 634 C CA . SER A 1 81 ? -7.492 -7.121 -4.566 1 96 81 SER A CA 1
ATOM 635 C C . SER A 1 81 ? -8.836 -6.734 -3.957 1 96 81 SER A C 1
ATOM 637 O O . SER A 1 81 ? -9.547 -7.582 -3.414 1 96 81 SER A O 1
ATOM 639 N N . ALA A 1 82 ? -9.164 -5.453 -4.043 1 95.31 82 ALA A N 1
ATOM 640 C CA . ALA A 1 82 ? -10.438 -4.984 -3.514 1 95.31 82 ALA A CA 1
ATOM 641 C C . ALA A 1 82 ? -11.609 -5.664 -4.219 1 95.31 82 ALA A C 1
ATOM 643 O O . ALA A 1 82 ? -12.57 -6.086 -3.574 1 95.31 82 ALA A O 1
ATOM 644 N N . LEU A 1 83 ? -11.562 -5.797 -5.516 1 95.56 83 LEU A N 1
ATOM 645 C CA . LEU A 1 83 ? -12.648 -6.379 -6.293 1 95.56 83 LEU A CA 1
ATOM 646 C C . LEU A 1 83 ? -12.711 -7.891 -6.094 1 95.56 83 LEU A C 1
ATOM 648 O O . LEU A 1 83 ? -13.781 -8.484 -6.16 1 95.56 83 LEU A O 1
ATOM 652 N N . THR A 1 84 ? -11.523 -8.523 -5.859 1 94.06 84 THR A N 1
ATOM 653 C CA . THR A 1 84 ? -11.5 -9.938 -5.504 1 94.06 84 THR A CA 1
ATOM 654 C C . THR A 1 84 ? -12.266 -10.18 -4.203 1 94.06 84 THR A C 1
ATOM 656 O O . THR A 1 84 ? -13.062 -11.117 -4.113 1 94.06 84 THR A O 1
ATOM 659 N N . ARG A 1 85 ? -12.133 -9.336 -3.273 1 92.25 85 ARG A N 1
ATOM 660 C CA . ARG A 1 85 ? -12.773 -9.461 -1.973 1 92.25 85 ARG A CA 1
ATOM 661 C C . ARG A 1 85 ? -14.273 -9.211 -2.078 1 92.25 85 ARG A C 1
ATOM 663 O O . ARG A 1 85 ? -15.047 -9.633 -1.214 1 92.25 85 ARG A O 1
ATOM 670 N N . LEU A 1 86 ? -14.695 -8.453 -3.107 1 89.94 86 LEU A N 1
ATOM 671 C CA . LEU A 1 86 ? -16.125 -8.242 -3.348 1 89.94 86 LEU A CA 1
ATOM 672 C C . LEU A 1 86 ? -16.797 -9.523 -3.812 1 89.94 86 LEU A C 1
ATOM 674 O O . LEU A 1 86 ? -18 -9.695 -3.645 1 89.94 86 LEU A O 1
ATOM 678 N N . GLN A 1 87 ? -16.031 -10.406 -4.359 1 89.94 87 GLN A N 1
ATOM 679 C CA . GLN A 1 87 ? -16.578 -11.609 -4.965 1 89.94 87 GLN A CA 1
ATOM 680 C C . GLN A 1 87 ? -16.641 -12.758 -3.959 1 89.94 87 GLN A C 1
ATOM 682 O O . GLN A 1 87 ? -17.359 -13.742 -4.176 1 89.94 87 GLN A O 1
ATOM 687 N N . GLY A 1 88 ? -15.906 -12.695 -2.9 1 87.06 88 GLY A N 1
ATOM 688 C CA . GLY A 1 88 ? -15.898 -13.742 -1.893 1 87.06 88 GLY A CA 1
ATOM 689 C C . GLY A 1 88 ? -14.82 -13.555 -0.848 1 87.06 88 GLY A C 1
ATOM 690 O O . GLY A 1 88 ? -14.055 -12.586 -0.903 1 87.06 88 GLY A O 1
ATOM 691 N N . PRO A 1 89 ? -14.836 -14.484 0.071 1 87.94 89 PRO A N 1
ATOM 692 C CA . PRO A 1 89 ? -13.82 -14.398 1.121 1 87.94 89 PRO A CA 1
ATOM 693 C C . PRO A 1 89 ? -12.398 -14.5 0.575 1 87.94 89 PRO A C 1
ATOM 695 O O . PRO A 1 89 ? -12.141 -15.258 -0.36 1 87.94 89 PRO A O 1
ATOM 698 N N . PHE A 1 90 ? -11.578 -13.695 1.124 1 93.62 90 PHE A N 1
ATOM 699 C CA . PHE A 1 90 ? -10.18 -13.648 0.711 1 93.62 90 PHE A CA 1
ATOM 700 C C . PHE A 1 90 ? -9.281 -13.266 1.881 1 93.62 90 PHE A C 1
ATOM 702 O O . PHE A 1 90 ? -9.461 -12.211 2.486 1 93.62 90 PHE A O 1
ATOM 709 N N . ALA A 1 91 ? -8.375 -14.133 2.219 1 95.44 91 ALA A N 1
ATOM 710 C CA . ALA A 1 91 ? -7.426 -13.906 3.305 1 95.44 91 ALA A CA 1
ATOM 711 C C . ALA A 1 91 ? -6.051 -14.477 2.967 1 95.44 91 ALA A C 1
ATOM 713 O O . ALA A 1 91 ? -5.945 -15.438 2.205 1 95.44 91 ALA A O 1
ATOM 714 N N . VAL A 1 92 ? -5.035 -13.867 3.572 1 97.31 92 VAL A N 1
ATOM 715 C CA . VAL A 1 92 ? -3.668 -14.258 3.25 1 97.31 92 VAL A CA 1
ATOM 716 C C . VAL A 1 92 ? -2.932 -14.664 4.527 1 97.31 92 VAL A C 1
ATOM 718 O O . VAL A 1 92 ? -2.994 -13.961 5.535 1 97.31 92 VAL A O 1
ATOM 721 N N . ALA A 1 93 ? -2.316 -15.805 4.531 1 98.12 93 ALA A N 1
ATOM 722 C CA . ALA A 1 93 ? -1.373 -16.203 5.574 1 98.12 93 ALA A CA 1
ATOM 723 C C . ALA A 1 93 ? 0.067 -15.945 5.137 1 98.12 93 ALA A C 1
ATOM 725 O O . ALA A 1 93 ? 0.465 -16.328 4.035 1 98.12 93 ALA A O 1
ATOM 726 N N . VAL A 1 94 ? 0.851 -15.32 6 1 96.94 94 VAL A N 1
ATOM 727 C CA . VAL A 1 94 ? 2.191 -14.898 5.605 1 96.94 94 VAL A CA 1
ATOM 728 C C . VAL A 1 94 ? 3.221 -15.484 6.57 1 96.94 94 VAL A C 1
ATOM 730 O O . VAL A 1 94 ? 3.053 -15.414 7.789 1 96.94 94 VAL A O 1
ATOM 733 N N . TYR A 1 95 ? 4.27 -16.062 5.973 1 96.88 95 TYR A N 1
ATOM 734 C CA . TYR A 1 95 ? 5.434 -16.422 6.773 1 96.88 95 TYR A CA 1
ATOM 735 C C . TYR A 1 95 ? 6.125 -15.172 7.324 1 96.88 95 TYR A C 1
ATOM 737 O O . TYR A 1 95 ? 6.793 -14.453 6.586 1 96.88 95 TYR A O 1
ATOM 745 N N . ALA A 1 96 ? 5.949 -14.914 8.547 1 91.81 96 ALA A N 1
ATOM 746 C CA . ALA A 1 96 ? 6.508 -13.734 9.203 1 91.81 96 ALA A CA 1
ATOM 747 C C . ALA A 1 96 ? 6.934 -14.055 10.633 1 91.81 96 ALA A C 1
ATOM 749 O O . ALA A 1 96 ? 6.352 -13.539 11.594 1 91.81 96 ALA A O 1
ATOM 750 N N . PRO A 1 97 ? 8.062 -14.852 10.664 1 88.81 97 PRO A N 1
ATOM 751 C CA . PRO A 1 97 ? 8.555 -15.133 12.016 1 88.81 97 PRO A CA 1
ATOM 752 C C . PRO A 1 97 ? 9.031 -13.883 12.742 1 88.81 97 PRO A C 1
ATOM 754 O O . PRO A 1 97 ? 9.617 -12.984 12.125 1 88.81 97 PRO A O 1
ATOM 757 N N . ASP A 1 98 ? 8.789 -13.781 14.086 1 80 98 ASP A N 1
ATOM 758 C CA . ASP A 1 98 ? 9.172 -12.664 14.953 1 80 98 ASP A CA 1
ATOM 759 C C . ASP A 1 98 ? 8.672 -11.336 14.391 1 80 98 ASP A C 1
ATOM 761 O O . ASP A 1 98 ? 9.352 -10.312 14.508 1 80 98 ASP A O 1
ATOM 765 N N . ASP A 1 99 ? 7.844 -11.359 13.57 1 70.88 99 ASP A N 1
ATOM 766 C CA . ASP A 1 99 ? 7.164 -10.195 13.008 1 70.88 99 ASP A CA 1
ATOM 767 C C . ASP A 1 99 ? 8.055 -9.469 12.008 1 70.88 99 ASP A C 1
ATOM 769 O O . ASP A 1 99 ? 8.039 -8.234 11.938 1 70.88 99 ASP A O 1
ATOM 773 N N . GLN A 1 100 ? 8.828 -10.32 11.359 1 77.69 100 GLN A N 1
ATOM 774 C CA . GLN A 1 100 ? 9.656 -9.734 10.305 1 77.69 100 GLN A CA 1
ATOM 775 C C . GLN A 1 100 ? 8.789 -9.078 9.227 1 77.69 100 GLN A C 1
ATOM 777 O O . GLN A 1 100 ? 7.754 -9.625 8.844 1 77.69 100 GLN A O 1
ATOM 782 N N . ARG A 1 101 ? 9.172 -7.98 8.758 1 78.31 101 ARG A N 1
ATOM 783 C CA . ARG A 1 101 ? 8.328 -7.125 7.93 1 78.31 101 ARG A CA 1
ATOM 784 C C . ARG A 1 101 ? 8.484 -7.469 6.453 1 78.31 101 ARG A C 1
ATOM 786 O O . ARG A 1 101 ? 7.605 -7.16 5.645 1 78.31 101 ARG A O 1
ATOM 793 N N . GLY A 1 102 ? 9.555 -8.172 6.109 1 83.81 102 GLY A N 1
ATOM 794 C CA . GLY A 1 102 ? 9.883 -8.32 4.699 1 83.81 102 GLY A CA 1
ATOM 795 C C . GLY A 1 102 ? 8.781 -8.977 3.898 1 83.81 102 GLY A C 1
ATOM 796 O O . GLY A 1 102 ? 8.203 -8.359 3.004 1 83.81 102 GLY A O 1
ATOM 797 N N . PHE A 1 103 ? 8.359 -10.195 4.309 1 90.81 103 PHE A N 1
ATOM 798 C CA . PHE A 1 103 ? 7.348 -10.945 3.572 1 90.81 103 PHE A CA 1
ATOM 799 C C . PHE A 1 103 ? 5.965 -10.344 3.785 1 90.81 103 PHE A C 1
ATOM 801 O O . PHE A 1 103 ? 5.121 -10.383 2.889 1 90.81 103 PHE A O 1
ATOM 808 N N . TRP A 1 104 ? 5.816 -9.805 4.934 1 87.69 104 TRP A N 1
ATOM 809 C CA . TRP A 1 104 ? 4.543 -9.156 5.23 1 87.69 104 TRP A CA 1
ATOM 810 C C . TRP A 1 104 ? 4.301 -7.977 4.289 1 87.69 104 TRP A C 1
ATOM 812 O O . TRP A 1 104 ? 3.23 -7.863 3.689 1 87.69 104 TRP A O 1
ATOM 822 N N . ASP A 1 105 ? 5.273 -7.102 4.133 1 83.75 105 ASP A N 1
ATOM 823 C CA . ASP A 1 105 ? 5.18 -5.949 3.244 1 83.75 105 ASP A CA 1
ATOM 824 C C . ASP A 1 105 ? 4.965 -6.387 1.796 1 83.75 105 ASP A C 1
ATOM 826 O O . ASP A 1 105 ? 4.176 -5.781 1.068 1 83.75 105 ASP A O 1
ATOM 830 N N . LEU A 1 106 ? 5.672 -7.438 1.441 1 89.56 106 LEU A N 1
ATOM 831 C CA . LEU A 1 106 ? 5.559 -7.973 0.089 1 89.56 106 LEU A CA 1
ATOM 832 C C . LEU A 1 106 ? 4.141 -8.469 -0.183 1 89.56 106 LEU A C 1
ATOM 834 O O . LEU A 1 106 ? 3.57 -8.172 -1.235 1 89.56 106 LEU A O 1
ATOM 838 N N . ALA A 1 107 ? 3.598 -9.203 0.784 1 93.19 107 ALA A N 1
ATOM 839 C CA . ALA A 1 107 ? 2.232 -9.703 0.659 1 93.19 107 ALA A CA 1
ATOM 840 C C . ALA A 1 107 ? 1.23 -8.555 0.585 1 93.19 107 ALA A C 1
ATOM 842 O O . ALA A 1 107 ? 0.3 -8.586 -0.224 1 93.19 107 ALA A O 1
ATOM 843 N N . ARG A 1 108 ? 1.448 -7.578 1.371 1 88.81 108 ARG A N 1
ATOM 844 C CA . ARG A 1 108 ? 0.566 -6.414 1.397 1 88.81 108 ARG A CA 1
ATOM 845 C C . ARG A 1 108 ? 0.603 -5.672 0.068 1 88.81 108 ARG A C 1
ATOM 847 O O . ARG A 1 108 ? -0.438 -5.262 -0.449 1 88.81 108 ARG A O 1
ATOM 854 N N . ASP A 1 109 ? 1.71 -5.547 -0.451 1 87.56 109 ASP A N 1
ATOM 855 C CA . ASP A 1 109 ? 1.877 -4.871 -1.732 1 87.56 109 ASP A CA 1
ATOM 856 C C . ASP A 1 109 ? 1.172 -5.629 -2.854 1 87.56 109 ASP A C 1
ATOM 858 O O . ASP A 1 109 ? 0.621 -5.023 -3.773 1 87.56 109 ASP A O 1
ATOM 862 N N . HIS A 1 110 ? 1.221 -6.926 -2.75 1 93.62 110 HIS A N 1
ATOM 863 C CA . HIS A 1 110 ? 0.696 -7.746 -3.836 1 93.62 110 HIS A CA 1
ATOM 864 C C . HIS A 1 110 ? -0.81 -7.945 -3.699 1 93.62 110 HIS A C 1
ATOM 866 O O . HIS A 1 110 ? -1.534 -7.934 -4.699 1 93.62 110 HIS A O 1
ATOM 872 N N . TYR A 1 111 ? -1.28 -8.078 -2.498 1 95.38 111 TYR A N 1
ATOM 873 C CA . TYR A 1 111 ? -2.662 -8.508 -2.324 1 95.38 111 TYR A CA 1
ATOM 874 C C . TYR A 1 111 ? -3.52 -7.375 -1.763 1 95.38 111 TYR A C 1
ATOM 876 O O . TYR A 1 111 ? -4.699 -7.574 -1.461 1 95.38 111 TYR A O 1
ATOM 884 N N . GLY A 1 112 ? -2.99 -6.211 -1.63 1 90.31 112 GLY A N 1
ATOM 885 C CA . GLY A 1 112 ? -3.795 -5.047 -1.298 1 90.31 112 GLY A CA 1
ATOM 886 C C . GLY A 1 112 ? -3.717 -4.668 0.168 1 90.31 112 GLY A C 1
ATOM 887 O O . GLY A 1 112 ? -3.555 -5.531 1.032 1 90.31 112 GLY A O 1
ATOM 888 N N . SER A 1 113 ? -3.994 -3.479 0.482 1 86.06 113 SER A N 1
ATOM 889 C CA . SER A 1 113 ? -3.811 -2.887 1.803 1 86.06 113 SER A CA 1
ATOM 890 C C . SER A 1 113 ? -4.914 -3.316 2.762 1 86.06 113 SER A C 1
ATOM 892 O O . SER A 1 113 ? -4.707 -3.367 3.975 1 86.06 113 SER A O 1
ATOM 894 N N . ALA A 1 114 ? -6.059 -3.652 2.262 1 86.31 114 ALA A N 1
ATOM 895 C CA . ALA A 1 114 ? -7.207 -3.928 3.121 1 86.31 114 ALA A CA 1
ATOM 896 C C . ALA A 1 114 ? -7.43 -5.43 3.281 1 86.31 114 ALA A C 1
ATOM 898 O O . ALA A 1 114 ? -8.344 -5.855 3.99 1 86.31 114 ALA A O 1
ATOM 899 N N . THR A 1 115 ? -6.633 -6.195 2.617 1 91.62 115 THR A N 1
ATOM 900 C CA . THR A 1 115 ? -6.797 -7.645 2.695 1 91.62 115 THR A CA 1
ATOM 901 C C . THR A 1 115 ? -6.469 -8.148 4.098 1 91.62 115 THR A C 1
ATOM 903 O O . THR A 1 115 ? -5.43 -7.801 4.66 1 91.62 115 THR A O 1
ATOM 906 N N . PRO A 1 116 ? -7.379 -8.938 4.66 1 92.5 116 PRO A N 1
ATOM 907 C CA . PRO A 1 116 ? -7.02 -9.578 5.93 1 92.5 116 PRO A CA 1
ATOM 908 C C . PRO A 1 116 ? -5.789 -10.469 5.805 1 92.5 116 PRO A C 1
ATOM 910 O O . PRO A 1 116 ? -5.703 -11.289 4.883 1 92.5 116 PRO A O 1
ATOM 913 N N . MET A 1 117 ? -4.883 -10.258 6.715 1 92.44 117 MET A N 1
ATOM 914 C CA . MET A 1 117 ? -3.65 -11.047 6.715 1 92.44 117 MET A CA 1
ATOM 915 C C . MET A 1 117 ? -3.338 -11.57 8.109 1 92.44 117 MET A C 1
ATOM 917 O O . MET A 1 117 ? -3.637 -10.906 9.109 1 92.44 117 MET A O 1
ATOM 921 N N . GLN A 1 118 ? -2.799 -12.703 8.172 1 93.31 118 GLN A N 1
ATOM 922 C CA . GLN A 1 118 ? -2.326 -13.25 9.438 1 93.31 118 GLN A CA 1
ATOM 923 C C . GLN A 1 118 ? -0.889 -13.75 9.32 1 93.31 118 GLN A C 1
ATOM 925 O O . GLN A 1 118 ? -0.505 -14.312 8.289 1 93.31 118 GLN A O 1
ATOM 930 N N . ALA A 1 119 ? -0.172 -13.43 10.352 1 93.75 119 ALA A N 1
ATOM 931 C CA . ALA A 1 119 ? 1.223 -13.859 10.406 1 93.75 119 ALA A CA 1
ATOM 932 C C . ALA A 1 119 ? 1.34 -15.273 10.977 1 93.75 119 ALA A C 1
ATOM 934 O O . ALA A 1 119 ? 0.624 -15.625 11.914 1 93.75 119 ALA A O 1
ATOM 935 N N . ALA A 1 120 ? 2.174 -16.078 10.406 1 96 120 ALA A N 1
ATOM 936 C CA . ALA A 1 120 ? 2.529 -17.406 10.922 1 96 120 ALA A CA 1
ATOM 937 C C . ALA A 1 120 ? 4.027 -17.5 11.188 1 96 120 ALA A C 1
ATOM 939 O O . ALA A 1 120 ? 4.836 -16.938 10.453 1 96 120 ALA A O 1
ATOM 940 N N . ASN A 1 121 ? 4.43 -18.266 12.164 1 94.81 121 ASN A N 1
ATOM 941 C CA . ASN A 1 121 ? 5.816 -18.312 12.609 1 94.81 121 ASN A CA 1
ATOM 942 C C . ASN A 1 121 ? 6.598 -19.422 11.906 1 94.81 121 ASN A C 1
ATOM 944 O O . ASN A 1 121 ? 7.812 -19.531 12.078 1 94.81 121 ASN A O 1
ATOM 948 N N . SER A 1 122 ? 5.906 -20.234 11.164 1 95.44 122 SER A N 1
ATOM 949 C CA . SER A 1 122 ? 6.566 -21.297 10.406 1 95.44 122 SER A CA 1
ATOM 950 C C . SER A 1 122 ? 5.91 -21.484 9.047 1 95.44 122 SER A C 1
ATOM 952 O O . SER A 1 122 ? 4.73 -21.172 8.867 1 95.44 122 SER A O 1
ATOM 954 N N . SER A 1 123 ? 6.703 -22 8.141 1 96.5 123 SER A N 1
ATOM 955 C CA . SER A 1 123 ? 6.168 -22.312 6.816 1 96.5 123 SER A CA 1
ATOM 956 C C . SER A 1 123 ? 5.062 -23.359 6.898 1 96.5 123 SER A C 1
ATOM 958 O O . SER A 1 123 ? 4.055 -23.266 6.195 1 96.5 123 SER A O 1
ATOM 960 N N . LEU A 1 124 ? 5.219 -24.359 7.758 1 96.12 124 LEU A N 1
ATOM 961 C CA . LEU A 1 124 ? 4.219 -25.406 7.926 1 96.12 124 LEU A CA 1
ATOM 962 C C . LEU A 1 124 ? 2.898 -24.828 8.422 1 96.12 124 LEU A C 1
ATOM 964 O O . LEU A 1 124 ? 1.826 -25.281 8.016 1 96.12 124 LEU A O 1
ATOM 968 N N . ALA A 1 125 ? 3 -23.891 9.266 1 97.44 125 ALA A N 1
ATOM 969 C CA . ALA A 1 125 ? 1.786 -23.234 9.742 1 97.44 125 ALA A CA 1
ATOM 970 C C . ALA A 1 125 ? 1.038 -22.547 8.602 1 97.44 125 ALA A C 1
ATOM 972 O O . ALA A 1 125 ? -0.191 -22.625 8.531 1 97.44 125 ALA A O 1
ATOM 973 N N . VAL A 1 126 ? 1.774 -21.906 7.715 1 98 126 VAL A N 1
ATOM 974 C CA . VAL A 1 126 ? 1.169 -21.266 6.547 1 98 126 VAL A CA 1
ATOM 975 C C . VAL A 1 126 ? 0.479 -22.312 5.684 1 98 126 VAL A C 1
ATOM 977 O O . VAL A 1 126 ? -0.673 -22.141 5.281 1 98 126 VAL A O 1
ATOM 980 N N . LEU A 1 127 ? 1.157 -23.438 5.449 1 97.06 127 LEU A N 1
ATOM 981 C CA . LEU A 1 127 ? 0.598 -24.516 4.641 1 97.06 127 LEU A CA 1
ATOM 982 C C . LEU A 1 127 ? -0.707 -25.031 5.242 1 97.06 127 LEU A C 1
ATOM 984 O O . LEU A 1 127 ? -1.684 -25.25 4.523 1 97.06 127 LEU A O 1
ATOM 988 N N . ARG A 1 128 ? -0.733 -25.156 6.527 1 96.44 128 ARG A N 1
ATOM 989 C CA . ARG A 1 128 ? -1.91 -25.672 7.227 1 96.44 128 ARG A CA 1
ATOM 990 C C . ARG A 1 128 ? -3.08 -24.703 7.102 1 96.44 128 ARG A C 1
ATOM 992 O O . ARG A 1 128 ? -4.211 -25.109 6.848 1 96.44 128 ARG A O 1
ATOM 999 N N . LEU A 1 129 ? -2.812 -23.438 7.238 1 97 129 LEU A N 1
ATOM 1000 C CA . LEU A 1 129 ? -3.855 -22.422 7.168 1 97 129 LEU A CA 1
ATOM 1001 C C . LEU A 1 129 ? -4.516 -22.406 5.793 1 97 129 LEU A C 1
ATOM 1003 O O . LEU A 1 129 ? -5.727 -22.219 5.684 1 97 129 LEU A O 1
ATOM 1007 N N . VAL A 1 130 ? -3.74 -22.609 4.777 1 96.38 130 VAL A N 1
ATOM 1008 C CA . VAL A 1 130 ? -4.277 -22.641 3.422 1 96.38 130 VAL A CA 1
ATOM 1009 C C . VAL A 1 130 ? -5.023 -23.953 3.189 1 96.38 130 VAL A C 1
ATOM 1011 O O . VAL A 1 130 ? -6.133 -23.953 2.652 1 96.38 130 VAL A O 1
ATOM 1014 N N . ALA A 1 131 ? -4.457 -25.047 3.631 1 93.75 131 ALA A N 1
ATOM 1015 C CA . ALA A 1 131 ? -5.059 -26.375 3.432 1 93.75 131 ALA A CA 1
ATOM 1016 C C . ALA A 1 131 ? -6.406 -26.469 4.141 1 93.75 131 ALA A C 1
ATOM 1018 O O . ALA A 1 131 ? -7.336 -27.094 3.635 1 93.75 131 ALA A O 1
ATOM 1019 N N . GLU A 1 132 ? -6.492 -25.812 5.305 1 93.06 132 GLU A N 1
ATOM 1020 C CA . GLU A 1 132 ? -7.715 -25.875 6.105 1 93.06 132 GLU A CA 1
ATOM 1021 C C . GLU A 1 132 ? -8.742 -24.859 5.621 1 93.06 132 GLU A C 1
ATOM 1023 O O . GLU A 1 132 ? -9.898 -24.891 6.051 1 93.06 132 GLU A O 1
ATOM 1028 N N . GLY A 1 133 ? -8.32 -24.031 4.785 1 91 133 GLY A N 1
ATOM 1029 C CA . GLY A 1 133 ? -9.25 -23.062 4.219 1 91 133 GLY A CA 1
ATOM 1030 C C . GLY A 1 133 ? -9.352 -21.781 5.027 1 91 133 GLY A C 1
ATOM 1031 O O . GLY A 1 133 ? -10.148 -20.891 4.703 1 91 133 GLY A O 1
ATOM 1032 N N . SER A 1 134 ? -8.578 -21.625 6.074 1 93.81 134 SER A N 1
ATOM 1033 C CA . SER A 1 134 ? -8.57 -20.406 6.883 1 93.81 134 SER A CA 1
ATOM 1034 C C . SER A 1 134 ? -7.977 -19.234 6.113 1 93.81 134 SER A C 1
ATOM 1036 O O . SER A 1 134 ? -8.328 -18.078 6.363 1 93.81 134 SER A O 1
ATOM 1038 N N . ALA A 1 135 ? -7.062 -19.562 5.254 1 96.12 135 ALA A N 1
ATOM 1039 C CA . ALA A 1 135 ? -6.496 -18.578 4.34 1 96.12 135 ALA A CA 1
ATOM 1040 C C . ALA A 1 135 ? -6.664 -19.016 2.887 1 96.12 135 ALA A C 1
ATOM 1042 O O . ALA A 1 135 ? -6.543 -20.203 2.574 1 96.12 135 ALA A O 1
ATOM 1043 N N . THR A 1 136 ? -6.945 -18.047 2.057 1 95.69 136 THR A N 1
ATOM 1044 C CA . THR A 1 136 ? -7.07 -18.328 0.63 1 95.69 136 THR A CA 1
ATOM 1045 C C . THR A 1 136 ? -5.699 -18.5 -0.01 1 95.69 136 THR A C 1
ATOM 1047 O O . THR A 1 136 ? -5.527 -19.344 -0.899 1 95.69 136 THR A O 1
ATOM 1050 N N . VAL A 1 137 ? -4.742 -17.656 0.419 1 97.62 137 VAL A N 1
ATOM 1051 C CA . VAL A 1 137 ? -3.391 -17.656 -0.134 1 97.62 137 VAL A CA 1
ATOM 1052 C C . VAL A 1 137 ? -2.369 -17.719 0.998 1 97.62 137 VAL A C 1
ATOM 1054 O O . VAL A 1 137 ? -2.584 -17.156 2.074 1 97.62 137 VAL A O 1
ATOM 1057 N N . GLY A 1 138 ? -1.314 -18.438 0.739 1 98.25 138 GLY A N 1
ATOM 1058 C CA . GLY A 1 138 ? -0.145 -18.438 1.603 1 98.25 138 GLY A CA 1
ATOM 1059 C C . GLY A 1 138 ? 1.08 -17.828 0.941 1 98.25 138 GLY A C 1
ATOM 1060 O O . GLY A 1 138 ? 1.325 -18.062 -0.246 1 98.25 138 GLY A O 1
ATOM 1061 N N . VAL A 1 139 ? 1.778 -17.031 1.7 1 98.19 139 VAL A N 1
ATOM 1062 C CA . VAL A 1 139 ? 3.023 -16.453 1.209 1 98.19 139 VAL A CA 1
ATOM 1063 C C . VAL A 1 139 ? 4.207 -17.062 1.953 1 98.19 139 VAL A C 1
ATOM 1065 O O . VAL A 1 139 ? 4.309 -16.953 3.176 1 98.19 139 VAL A O 1
ATOM 1068 N N . LEU A 1 140 ? 5.059 -17.672 1.192 1 97.81 140 LEU A N 1
ATOM 1069 C CA . LEU A 1 140 ? 6.188 -18.422 1.73 1 97.81 140 LEU A CA 1
ATOM 1070 C C . LEU A 1 140 ? 7.5 -17.938 1.119 1 97.81 140 LEU A C 1
ATOM 1072 O O . LEU A 1 140 ? 7.52 -17.422 -0.002 1 97.81 140 LEU A O 1
ATOM 1076 N N . PRO A 1 141 ? 8.578 -18.141 1.876 1 95.56 141 PRO A N 1
ATOM 1077 C CA . PRO A 1 141 ? 9.867 -17.719 1.312 1 95.56 141 PRO A CA 1
ATOM 1078 C C . PRO A 1 141 ? 10.227 -18.484 0.038 1 95.56 141 PRO A C 1
ATOM 1080 O O . PRO A 1 141 ? 9.828 -19.641 -0.126 1 95.56 141 PRO A O 1
ATOM 1083 N N . TRP A 1 142 ? 10.93 -17.781 -0.743 1 94.12 142 TRP A N 1
ATOM 1084 C CA . TRP A 1 142 ? 11.516 -18.484 -1.886 1 94.12 142 TRP A CA 1
ATOM 1085 C C . TRP A 1 142 ? 12.398 -19.641 -1.427 1 94.12 142 TRP A C 1
ATOM 1087 O O . TRP A 1 142 ? 13.148 -19.5 -0.455 1 94.12 142 TRP A O 1
ATOM 1097 N N . PRO A 1 143 ? 12.336 -20.781 -2.086 1 93 143 PRO A N 1
ATOM 1098 C CA . PRO A 1 143 ? 13.125 -21.953 -1.67 1 93 143 PRO A CA 1
ATOM 1099 C C . PRO A 1 143 ? 14.625 -21.656 -1.65 1 93 143 PRO A C 1
ATOM 1101 O O . PRO A 1 143 ? 15.156 -21.031 -2.568 1 93 143 PRO A O 1
ATOM 1104 N N . GLU A 1 144 ? 15.211 -22.172 -0.623 1 88.88 144 GLU A N 1
ATOM 1105 C CA . GLU A 1 144 ? 16.656 -22.031 -0.473 1 88.88 144 GLU A CA 1
ATOM 1106 C C . GLU A 1 144 ? 17.328 -23.406 -0.458 1 88.88 144 GLU A C 1
ATOM 1108 O O . GLU A 1 144 ? 16.719 -24.406 -0.071 1 88.88 144 GLU A O 1
ATOM 1113 N N . ASP A 1 145 ? 18.594 -23.5 -0.865 1 84.62 145 ASP A N 1
ATOM 1114 C CA . ASP A 1 145 ? 19.328 -24.766 -0.975 1 84.62 145 ASP A CA 1
ATOM 1115 C C . ASP A 1 145 ? 19.594 -25.375 0.402 1 84.62 145 ASP A C 1
ATOM 1117 O O . ASP A 1 145 ? 19.484 -26.594 0.579 1 84.62 145 ASP A O 1
ATOM 1121 N N . ASP A 1 146 ? 19.922 -24.656 1.413 1 84.12 146 ASP A N 1
ATOM 1122 C CA . ASP A 1 146 ? 20.375 -25.219 2.682 1 84.12 146 ASP A CA 1
ATOM 1123 C C . ASP A 1 146 ? 19.281 -25.172 3.736 1 84.12 146 ASP A C 1
ATOM 1125 O O . ASP A 1 146 ? 19.562 -25.172 4.938 1 84.12 146 ASP A O 1
ATOM 1129 N N . ASP A 1 147 ? 18.094 -25.359 3.201 1 88.56 147 ASP A N 1
ATOM 1130 C CA . ASP A 1 147 ? 16.984 -25.422 4.148 1 88.56 147 ASP A CA 1
ATOM 1131 C C . ASP A 1 147 ? 16.828 -26.812 4.746 1 88.56 147 ASP A C 1
ATOM 1133 O O . ASP A 1 147 ? 16.656 -27.797 4.02 1 88.56 147 ASP A O 1
ATOM 1137 N N . PRO A 1 148 ? 16.922 -27.016 6.113 1 89.25 148 PRO A N 1
ATOM 1138 C CA . PRO A 1 148 ? 16.859 -28.328 6.75 1 89.25 148 PRO A CA 1
ATOM 1139 C C . PRO A 1 148 ? 15.469 -28.953 6.688 1 89.25 148 PRO A C 1
ATOM 1141 O O . PRO A 1 148 ? 15.312 -30.156 6.902 1 89.25 148 PRO A O 1
ATOM 1144 N N . ASP A 1 149 ? 14.453 -28.188 6.48 1 90.94 149 ASP A N 1
ATOM 1145 C CA . ASP A 1 149 ? 13.078 -28.656 6.348 1 90.94 149 ASP A CA 1
ATOM 1146 C C . ASP A 1 149 ? 12.312 -27.844 5.312 1 90.94 149 ASP A C 1
ATOM 1148 O O . ASP A 1 149 ? 11.414 -27.078 5.664 1 90.94 149 ASP A O 1
ATOM 1152 N N . PRO A 1 150 ? 12.594 -28.078 4.055 1 95.56 150 PRO A N 1
ATOM 1153 C CA . PRO A 1 150 ? 11.984 -27.25 3.02 1 95.56 150 PRO A CA 1
ATOM 1154 C C . PRO A 1 150 ? 10.477 -27.469 2.891 1 95.56 150 PRO A C 1
ATOM 1156 O O . PRO A 1 150 ? 10.031 -28.609 2.729 1 95.56 150 PRO A O 1
ATOM 1159 N N . TRP A 1 151 ? 9.758 -26.359 2.893 1 96.19 151 TRP A N 1
ATOM 1160 C CA . TRP A 1 151 ? 8.305 -26.406 2.945 1 96.19 151 TRP A CA 1
ATOM 1161 C C . TRP A 1 151 ? 7.734 -27 1.661 1 96.19 151 TRP A C 1
ATOM 1163 O O . TRP A 1 151 ? 6.656 -27.609 1.672 1 96.19 151 TRP A O 1
ATOM 1173 N N . TRP A 1 152 ? 8.398 -26.875 0.588 1 96.25 152 TRP A N 1
ATOM 1174 C CA . TRP A 1 152 ? 7.871 -27.281 -0.712 1 96.25 152 TRP A CA 1
ATOM 1175 C C . TRP A 1 152 ? 7.715 -28.797 -0.791 1 96.25 152 TRP A C 1
ATOM 1177 O O . TRP A 1 152 ? 7 -29.312 -1.654 1 96.25 152 TRP A O 1
ATOM 1187 N N . ARG A 1 153 ? 8.414 -29.609 0.053 1 93.88 153 ARG A N 1
ATOM 1188 C CA . ARG A 1 153 ? 8.312 -31.062 0.012 1 93.88 153 ARG A CA 1
ATOM 1189 C C . ARG A 1 153 ? 6.91 -31.516 0.399 1 93.88 153 ARG A C 1
ATOM 1191 O O . ARG A 1 153 ? 6.496 -32.625 0.042 1 93.88 153 ARG A O 1
ATOM 1198 N N . TYR A 1 154 ? 6.18 -30.672 1.068 1 93.81 154 TYR A N 1
ATOM 1199 C CA . TYR A 1 154 ? 4.852 -31.031 1.559 1 93.81 154 TYR A CA 1
ATOM 1200 C C . TYR A 1 154 ? 3.795 -30.812 0.484 1 93.81 154 TYR A C 1
ATOM 1202 O O . TYR A 1 154 ? 2.621 -31.125 0.685 1 93.81 154 TYR A O 1
ATOM 1210 N N . LEU A 1 155 ? 4.191 -30.297 -0.669 1 94.5 155 LEU A N 1
ATOM 1211 C CA . LEU A 1 155 ? 3.254 -30.047 -1.758 1 94.5 155 LEU A CA 1
ATOM 1212 C C . LEU A 1 155 ? 3.211 -31.219 -2.73 1 94.5 155 LEU A C 1
ATOM 1214 O O . LEU A 1 155 ? 2.471 -31.172 -3.717 1 94.5 155 LEU A O 1
ATOM 1218 N N . PHE A 1 156 ? 3.943 -32.281 -2.396 1 91.88 156 PHE A N 1
ATOM 1219 C CA . PHE A 1 156 ? 4.039 -33.406 -3.312 1 91.88 156 PHE A CA 1
ATOM 1220 C C . PHE A 1 156 ? 2.809 -34.281 -3.195 1 91.88 156 PHE A C 1
ATOM 1222 O O . PHE A 1 156 ? 2.914 -35.469 -2.787 1 91.88 156 PHE A O 1
ATOM 1229 N N . THR A 1 157 ? 1.718 -33.844 -3.521 1 87.19 157 THR A N 1
ATOM 1230 C CA . THR A 1 157 ? 0.469 -34.594 -3.496 1 87.19 157 THR A CA 1
ATOM 1231 C C . THR A 1 157 ? -0.322 -34.375 -4.781 1 87.19 157 THR A C 1
ATOM 1233 O O . THR A 1 157 ? -0.238 -33.312 -5.395 1 87.19 157 THR A O 1
ATOM 1236 N N . ALA A 1 158 ? -1.058 -35.375 -5.184 1 79.88 158 ALA A N 1
ATOM 1237 C CA . ALA A 1 158 ? -1.877 -35.281 -6.391 1 79.88 158 ALA A CA 1
ATOM 1238 C C . ALA A 1 158 ? -3.295 -34.812 -6.062 1 79.88 158 ALA A C 1
ATOM 1240 O O . ALA A 1 158 ? -4.113 -34.625 -6.961 1 79.88 158 ALA A O 1
ATOM 1241 N N . ASP A 1 159 ? -3.453 -34.594 -4.801 1 84.88 159 ASP A N 1
ATOM 1242 C CA . ASP A 1 159 ? -4.777 -34.156 -4.387 1 84.88 159 ASP A CA 1
ATOM 1243 C C . ASP A 1 159 ? -5.086 -32.781 -4.957 1 84.88 159 ASP A C 1
ATOM 1245 O O . ASP A 1 159 ? -4.34 -31.812 -4.734 1 84.88 159 ASP A O 1
ATOM 1249 N N . ALA A 1 160 ? -6.227 -32.719 -5.664 1 77.31 160 ALA A N 1
ATOM 1250 C CA . ALA A 1 160 ? -6.617 -31.5 -6.348 1 77.31 160 ALA A CA 1
ATOM 1251 C C . ALA A 1 160 ? -6.914 -30.391 -5.348 1 77.31 160 ALA A C 1
ATOM 1253 O O . ALA A 1 160 ? -6.867 -29.203 -5.691 1 77.31 160 ALA A O 1
ATOM 1254 N N . LYS A 1 161 ? -7.172 -30.719 -4.156 1 83.06 161 LYS A N 1
ATOM 1255 C CA . LYS A 1 161 ? -7.551 -29.734 -3.143 1 83.06 161 LYS A CA 1
ATOM 1256 C C . LYS A 1 161 ? -6.32 -29.203 -2.408 1 83.06 161 LYS A C 1
ATOM 1258 O O . LYS A 1 161 ? -6.418 -28.25 -1.626 1 83.06 161 LYS A O 1
ATOM 1263 N N . SER A 1 162 ? -5.266 -29.781 -2.785 1 89.06 162 SER A N 1
ATOM 1264 C CA . SER A 1 162 ? -4.039 -29.375 -2.105 1 89.06 162 SER A CA 1
ATOM 1265 C C . SER A 1 162 ? -3.488 -28.078 -2.695 1 89.06 162 SER A C 1
ATOM 1267 O O . SER A 1 162 ? -3.645 -27.812 -3.891 1 89.06 162 SER A O 1
ATOM 1269 N N . PRO A 1 163 ? -2.855 -27.297 -1.845 1 94.25 163 PRO A N 1
ATOM 1270 C CA . PRO A 1 163 ? -2.271 -26.047 -2.332 1 94.25 163 PRO A CA 1
ATOM 1271 C C . PRO A 1 163 ? -1.188 -26.266 -3.385 1 94.25 163 PRO A C 1
ATOM 1273 O O . PRO A 1 163 ? -0.495 -27.297 -3.355 1 94.25 163 PRO A O 1
ATOM 1276 N N . ARG A 1 164 ? -1.142 -25.375 -4.305 1 95.44 164 ARG A N 1
ATOM 1277 C CA . ARG A 1 164 ? -0.102 -25.297 -5.328 1 95.44 164 ARG A CA 1
ATOM 1278 C C . ARG A 1 164 ? 0.55 -23.922 -5.352 1 95.44 164 ARG A C 1
ATOM 1280 O O . ARG A 1 164 ? -0.011 -22.953 -4.832 1 95.44 164 ARG A O 1
ATOM 1287 N N . ILE A 1 165 ? 1.731 -23.891 -5.906 1 96.69 165 ILE A N 1
ATOM 1288 C CA . ILE A 1 165 ? 2.363 -22.594 -6.105 1 96.69 165 ILE A CA 1
ATOM 1289 C C . ILE A 1 165 ? 1.688 -21.859 -7.262 1 96.69 165 ILE A C 1
ATOM 1291 O O . ILE A 1 165 ? 1.585 -22.406 -8.367 1 96.69 165 ILE A O 1
ATOM 1295 N N . ILE A 1 166 ? 1.314 -20.609 -7.008 1 96.69 166 ILE A N 1
ATOM 1296 C CA . ILE A 1 166 ? 0.478 -19.969 -8.016 1 96.69 166 ILE A CA 1
ATOM 1297 C C . ILE A 1 166 ? 1.116 -18.656 -8.445 1 96.69 166 ILE A C 1
ATOM 1299 O O . ILE A 1 166 ? 0.665 -18.016 -9.406 1 96.69 166 ILE A O 1
ATOM 1303 N N . ALA A 1 167 ? 2.172 -18.234 -7.715 1 96.56 167 ALA A N 1
ATOM 1304 C CA . ALA A 1 167 ? 2.799 -16.953 -8.062 1 96.56 167 ALA A CA 1
ATOM 1305 C C . ALA A 1 167 ? 4.191 -16.844 -7.449 1 96.56 167 ALA A C 1
ATOM 1307 O O . ALA A 1 167 ? 4.484 -17.484 -6.438 1 96.56 167 ALA A O 1
ATOM 1308 N N . ARG A 1 168 ? 4.965 -16.109 -8.117 1 95.31 168 ARG A N 1
ATOM 1309 C CA . ARG A 1 168 ? 6.238 -15.633 -7.59 1 95.31 168 ARG A CA 1
ATOM 1310 C C . ARG A 1 168 ? 6.168 -14.141 -7.266 1 95.31 168 ARG A C 1
ATOM 1312 O O . ARG A 1 168 ? 5.664 -13.352 -8.07 1 95.31 168 ARG A O 1
ATOM 1319 N N . LEU A 1 169 ? 6.633 -13.781 -6.105 1 94.5 169 LEU A N 1
ATOM 1320 C CA . LEU A 1 169 ? 6.605 -12.391 -5.664 1 94.5 169 LEU A CA 1
ATOM 1321 C C . LEU A 1 169 ? 8.023 -11.852 -5.48 1 94.5 169 LEU A C 1
ATOM 1323 O O . LEU A 1 169 ? 8.898 -12.562 -4.984 1 94.5 169 LEU A O 1
ATOM 1327 N N . PRO A 1 170 ? 8.188 -10.57 -5.777 1 92.44 170 PRO A N 1
ATOM 1328 C CA . PRO A 1 170 ? 7.203 -9.672 -6.398 1 92.44 170 PRO A CA 1
ATOM 1329 C C . PRO A 1 170 ? 7.02 -9.945 -7.891 1 92.44 170 PRO A C 1
ATOM 1331 O O . PRO A 1 170 ? 7.91 -10.508 -8.531 1 92.44 170 PRO A O 1
ATOM 1334 N N . PHE A 1 171 ? 5.895 -9.617 -8.469 1 93.31 171 PHE A N 1
ATOM 1335 C CA . PHE A 1 171 ? 5.617 -9.805 -9.883 1 93.31 171 PHE A CA 1
ATOM 1336 C C . PHE A 1 171 ? 6.34 -8.75 -10.719 1 93.31 171 PHE A C 1
ATOM 1338 O O . PHE A 1 171 ? 6.668 -8.992 -11.883 1 93.31 171 PHE A O 1
ATOM 1345 N N . LEU A 1 172 ? 6.461 -7.637 -10.203 1 89.56 172 LEU A N 1
ATOM 1346 C CA . LEU A 1 172 ? 7.25 -6.547 -10.766 1 89.56 172 LEU A CA 1
ATOM 1347 C C . LEU A 1 172 ? 8.242 -6.008 -9.734 1 89.56 172 LEU A C 1
ATOM 1349 O O . LEU A 1 172 ? 7.867 -5.746 -8.586 1 89.56 172 LEU A O 1
ATOM 1353 N N . ALA A 1 173 ? 9.516 -5.898 -10.266 1 77.31 173 ALA A N 1
ATOM 1354 C CA . ALA A 1 173 ? 10.578 -5.445 -9.367 1 77.31 173 ALA A CA 1
ATOM 1355 C C . ALA A 1 173 ? 10.242 -4.082 -8.773 1 77.31 173 ALA A C 1
ATOM 1357 O O . ALA A 1 173 ? 9.617 -3.244 -9.43 1 77.31 173 ALA A O 1
ATOM 1358 N N . ARG A 1 174 ? 10.523 -3.988 -7.512 1 64.06 174 ARG A N 1
ATOM 1359 C CA . ARG A 1 174 ? 10.266 -2.766 -6.754 1 64.06 174 ARG A CA 1
ATOM 1360 C C . ARG A 1 174 ? 11.523 -1.91 -6.66 1 64.06 174 ARG A C 1
ATOM 1362 O O . ARG A 1 174 ? 12.609 -2.422 -6.375 1 64.06 174 ARG A O 1
ATOM 1369 N N . ALA A 1 175 ? 11.492 -0.826 -7.184 1 57.56 175 ALA A N 1
ATOM 1370 C CA . ALA A 1 175 ? 12.672 0.033 -7.121 1 57.56 175 ALA A CA 1
ATOM 1371 C C . ALA A 1 175 ? 13.047 0.348 -5.676 1 57.56 175 ALA A C 1
ATOM 1373 O O . ALA A 1 175 ? 12.18 0.656 -4.855 1 57.56 175 ALA A O 1
ATOM 1374 N N . GLY A 1 176 ? 14.375 0.232 -5.285 1 55.53 176 GLY A N 1
ATOM 1375 C CA . GLY A 1 176 ? 14.945 0.785 -4.066 1 55.53 176 GLY A CA 1
ATOM 1376 C C . GLY A 1 176 ? 14.766 -0.118 -2.861 1 55.53 176 GLY A C 1
ATOM 1377 O O . GLY A 1 176 ? 15.117 0.256 -1.74 1 55.53 176 GLY A O 1
ATOM 1378 N N . ARG A 1 177 ? 14.07 -1.236 -3.023 1 58.66 177 ARG A N 1
ATOM 1379 C CA . ARG A 1 177 ? 13.867 -2.039 -1.822 1 58.66 177 ARG A CA 1
ATOM 1380 C C . ARG A 1 177 ? 14.672 -3.328 -1.88 1 58.66 177 ARG A C 1
ATOM 1382 O O . ARG A 1 177 ? 15.031 -3.797 -2.963 1 58.66 177 ARG A O 1
ATOM 1389 N N . GLU A 1 178 ? 15.32 -3.545 -0.708 1 58.91 178 GLU A N 1
ATOM 1390 C CA . GLU A 1 178 ? 15.883 -4.891 -0.602 1 58.91 178 GLU A CA 1
ATOM 1391 C C . GLU A 1 178 ? 14.812 -5.953 -0.825 1 58.91 178 GLU A C 1
ATOM 1393 O O . GLU A 1 178 ? 13.859 -6.062 -0.047 1 58.91 178 GLU A O 1
ATOM 1398 N N . GLU A 1 179 ? 14.773 -6.43 -1.898 1 68.25 179 GLU A N 1
ATOM 1399 C CA . GLU A 1 179 ? 13.594 -7.195 -2.293 1 68.25 179 GLU A CA 1
ATOM 1400 C C . GLU A 1 179 ? 13.688 -8.641 -1.824 1 68.25 179 GLU A C 1
ATOM 1402 O O . GLU A 1 179 ? 14.703 -9.305 -2.045 1 68.25 179 GLU A O 1
ATOM 1407 N N . VAL A 1 180 ? 12.93 -9.062 -0.801 1 84.94 180 VAL A N 1
ATOM 1408 C CA . VAL A 1 180 ? 12.672 -10.469 -0.511 1 84.94 180 VAL A CA 1
ATOM 1409 C C . VAL A 1 180 ? 11.836 -11.086 -1.627 1 84.94 180 VAL A C 1
ATOM 1411 O O . VAL A 1 180 ? 11.078 -10.383 -2.303 1 84.94 180 VAL A O 1
ATOM 1414 N N . GLU A 1 181 ? 12.188 -12.352 -1.86 1 91.31 181 GLU A N 1
ATOM 1415 C CA . GLU A 1 181 ? 11.406 -13.117 -2.832 1 91.31 181 GLU A CA 1
ATOM 1416 C C . GLU A 1 181 ? 10.555 -14.18 -2.145 1 91.31 181 GLU A C 1
ATOM 1418 O O . GLU A 1 181 ? 11 -14.812 -1.189 1 91.31 181 GLU A O 1
ATOM 1423 N N . ALA A 1 182 ? 9.391 -14.289 -2.66 1 95.5 182 ALA A N 1
ATOM 1424 C CA . ALA A 1 182 ? 8.461 -15.242 -2.053 1 95.5 182 ALA A CA 1
ATOM 1425 C C . ALA A 1 182 ? 7.648 -15.977 -3.117 1 95.5 182 ALA A C 1
ATOM 1427 O O . ALA A 1 182 ? 7.723 -15.641 -4.301 1 95.5 182 ALA A O 1
ATOM 1428 N N . MET A 1 183 ? 7.016 -17.016 -2.645 1 96.75 183 MET A N 1
ATOM 1429 C CA . MET A 1 183 ? 6.023 -17.734 -3.441 1 96.75 183 MET A CA 1
ATOM 1430 C C . MET A 1 183 ? 4.648 -17.656 -2.787 1 96.75 183 MET A C 1
ATOM 1432 O O . MET A 1 183 ? 4.535 -17.672 -1.561 1 96.75 183 MET A O 1
ATOM 1436 N N . ALA A 1 184 ? 3.676 -17.531 -3.613 1 97.94 184 ALA A N 1
ATOM 1437 C CA . ALA A 1 184 ? 2.301 -17.641 -3.133 1 97.94 184 ALA A CA 1
ATOM 1438 C C . ALA A 1 184 ? 1.716 -19.016 -3.443 1 97.94 184 ALA A C 1
ATOM 1440 O O . ALA A 1 184 ? 1.923 -19.562 -4.535 1 97.94 184 ALA A O 1
ATOM 1441 N N . ILE A 1 185 ? 0.983 -19.609 -2.469 1 97.56 185 ILE A N 1
ATOM 1442 C CA . ILE A 1 185 ? 0.339 -20.891 -2.672 1 97.56 185 ILE A CA 1
ATOM 1443 C C . ILE A 1 185 ? -1.165 -20.766 -2.445 1 97.56 185 ILE A C 1
ATOM 1445 O O . ILE A 1 185 ? -1.61 -19.922 -1.665 1 97.56 185 ILE A O 1
ATOM 1449 N N . ALA A 1 186 ? -1.907 -21.531 -3.133 1 96.19 186 ALA A N 1
ATOM 1450 C CA . ALA A 1 186 ? -3.357 -21.609 -2.975 1 96.19 186 ALA A CA 1
ATOM 1451 C C . ALA A 1 186 ? -3.904 -22.906 -3.561 1 96.19 186 ALA A C 1
ATOM 1453 O O . ALA A 1 186 ? -3.24 -23.562 -4.371 1 96.19 186 ALA A O 1
ATOM 1454 N N . ALA A 1 187 ? -5.055 -23.297 -3.062 1 92.38 187 ALA A N 1
ATOM 1455 C CA . ALA A 1 187 ? -5.75 -24.453 -3.629 1 92.38 187 ALA A CA 1
ATOM 1456 C C . ALA A 1 187 ? -6.512 -24.062 -4.891 1 92.38 187 ALA A C 1
ATOM 1458 O O . ALA A 1 187 ? -7.742 -23.938 -4.871 1 92.38 187 ALA A O 1
ATOM 1459 N N . LEU A 1 188 ? -5.812 -23.828 -5.953 1 89.25 188 LEU A N 1
ATOM 1460 C CA . LEU A 1 188 ? -6.34 -23.422 -7.25 1 89.25 188 LEU A CA 1
ATOM 1461 C C . LEU A 1 188 ? -5.773 -24.297 -8.367 1 89.25 188 LEU A C 1
ATOM 1463 O O . LEU A 1 188 ? -4.641 -24.781 -8.266 1 89.25 188 LEU A O 1
ATOM 1467 N N . PRO A 1 189 ? -6.586 -24.469 -9.328 1 84.06 189 PRO A N 1
ATOM 1468 C CA . PRO A 1 189 ? -6.031 -25.188 -10.484 1 84.06 189 PRO A CA 1
ATOM 1469 C C . PRO A 1 189 ? -4.953 -24.375 -11.211 1 84.06 189 PRO A C 1
ATOM 1471 O O . PRO A 1 189 ? -4.992 -23.141 -11.219 1 84.06 189 PRO A O 1
ATOM 1474 N N . LEU A 1 190 ? -4.059 -25.062 -11.82 1 83.38 190 LEU A N 1
ATOM 1475 C CA . LEU A 1 190 ? -3.012 -24.422 -12.609 1 83.38 190 LEU A CA 1
ATOM 1476 C C . LEU A 1 190 ? -3.582 -23.844 -13.906 1 83.38 190 LEU A C 1
ATOM 1478 O O . LEU A 1 190 ? -4.43 -24.469 -14.547 1 83.38 190 LEU A O 1
ATOM 1482 N N . GLU A 1 191 ? -3.205 -22.594 -14.172 1 87.5 191 GLU A N 1
ATOM 1483 C CA . GLU A 1 191 ? -3.658 -21.938 -15.391 1 87.5 191 GLU A CA 1
ATOM 1484 C C . GLU A 1 191 ? -2.482 -21.375 -16.188 1 87.5 191 GLU A C 1
ATOM 1486 O O . GLU A 1 191 ? -1.543 -20.828 -15.617 1 87.5 191 GLU A O 1
ATOM 1491 N N . GLU A 1 192 ? -2.602 -21.562 -17.5 1 91.62 192 GLU A N 1
ATOM 1492 C CA . GLU A 1 192 ? -1.563 -21.078 -18.406 1 91.62 192 GLU A CA 1
ATOM 1493 C C . GLU A 1 192 ? -1.771 -19.609 -18.75 1 91.62 192 GLU A C 1
ATOM 1495 O O . GLU A 1 192 ? -2.902 -19.172 -18.984 1 91.62 192 GLU A O 1
ATOM 1500 N N . THR A 1 193 ? -0.704 -18.844 -18.812 1 90.31 193 THR A N 1
ATOM 1501 C CA . THR A 1 193 ? -0.788 -17.438 -19.156 1 90.31 193 THR A CA 1
ATOM 1502 C C . THR A 1 193 ? -0.098 -17.156 -20.484 1 90.31 193 THR A C 1
ATOM 1504 O O . THR A 1 193 ? -0.238 -16.062 -21.047 1 90.31 193 THR A O 1
ATOM 1507 N N . GLY A 1 194 ? 0.691 -18.047 -21 1 89.75 194 GLY A N 1
ATOM 1508 C CA . GLY A 1 194 ? 1.481 -17.844 -22.203 1 89.75 194 GLY A CA 1
ATOM 1509 C C . GLY A 1 194 ? 2.945 -17.562 -21.922 1 89.75 194 GLY A C 1
ATOM 1510 O O . GLY A 1 194 ? 3.793 -17.703 -22.797 1 89.75 194 GLY A O 1
ATOM 1511 N N . ASP A 1 195 ? 3.277 -17.078 -20.844 1 94.81 195 ASP A N 1
ATOM 1512 C CA . ASP A 1 195 ? 4.629 -16.922 -20.328 1 94.81 195 ASP A CA 1
ATOM 1513 C C . ASP A 1 195 ? 4.707 -17.375 -18.875 1 94.81 195 ASP A C 1
ATOM 1515 O O . ASP A 1 195 ? 4.457 -16.594 -17.953 1 94.81 195 ASP A O 1
ATOM 1519 N N . ASP A 1 196 ? 5.098 -18.656 -18.719 1 96.38 196 ASP A N 1
ATOM 1520 C CA . ASP A 1 196 ? 4.965 -19.297 -17.422 1 96.38 196 ASP A CA 1
ATOM 1521 C C . ASP A 1 196 ? 6.266 -19.984 -17.016 1 96.38 196 ASP A C 1
ATOM 1523 O O . ASP A 1 196 ? 7.137 -20.219 -17.844 1 96.38 196 ASP A O 1
ATOM 1527 N N . ARG A 1 197 ? 6.344 -20.172 -15.797 1 96.56 197 ARG A N 1
ATOM 1528 C CA . ARG A 1 197 ? 7.281 -21.094 -15.164 1 96.56 197 ARG A CA 1
ATOM 1529 C C . ARG A 1 197 ? 6.543 -22.172 -14.383 1 96.56 197 ARG A C 1
ATOM 1531 O O . ARG A 1 197 ? 5.496 -21.922 -13.789 1 96.56 197 ARG A O 1
ATOM 1538 N N . THR A 1 198 ? 7.062 -23.344 -14.484 1 97.25 198 THR A N 1
ATOM 1539 C CA . THR A 1 198 ? 6.457 -24.438 -13.734 1 97.25 198 THR A CA 1
ATOM 1540 C C . THR A 1 198 ? 7.457 -25.047 -12.758 1 97.25 198 THR A C 1
ATOM 1542 O O . THR A 1 198 ? 8.633 -25.219 -13.094 1 97.25 198 THR A O 1
ATOM 1545 N N . LEU A 1 199 ? 7.008 -25.297 -11.555 1 97.25 199 LEU A N 1
ATOM 1546 C CA . LEU A 1 199 ? 7.789 -26 -10.547 1 97.25 199 LEU A CA 1
ATOM 1547 C C . LEU A 1 199 ? 7.414 -27.484 -10.5 1 97.25 199 LEU A C 1
ATOM 1549 O O . LEU A 1 199 ? 6.254 -27.812 -10.273 1 97.25 199 LEU A O 1
ATOM 1553 N N . LEU A 1 200 ? 8.422 -28.312 -10.688 1 97.19 200 LEU A N 1
ATOM 1554 C CA . LEU A 1 200 ? 8.219 -29.75 -10.672 1 97.19 200 LEU A CA 1
ATOM 1555 C C . LEU A 1 200 ? 8.781 -30.375 -9.398 1 97.19 200 LEU A C 1
ATOM 1557 O O . LEU A 1 200 ? 9.891 -30.031 -8.977 1 97.19 200 LEU A O 1
ATOM 1561 N N . GLY A 1 201 ? 7.992 -31.219 -8.773 1 96.81 201 GLY A N 1
ATOM 1562 C CA . GLY A 1 201 ? 8.461 -32.062 -7.68 1 96.81 201 GLY A CA 1
ATOM 1563 C C . GLY A 1 201 ? 8.82 -33.469 -8.117 1 96.81 201 GLY A C 1
ATOM 1564 O O . GLY A 1 201 ? 8.031 -34.125 -8.781 1 96.81 201 GLY A O 1
ATOM 1565 N N . ILE A 1 202 ? 10.023 -33.906 -7.77 1 96.75 202 ILE A N 1
ATOM 1566 C CA . ILE A 1 202 ? 10.531 -35.219 -8.125 1 96.75 202 ILE A CA 1
ATOM 1567 C C . ILE A 1 202 ? 10.977 -35.969 -6.863 1 96.75 202 ILE A C 1
ATOM 1569 O O . ILE A 1 202 ? 11.828 -35.469 -6.121 1 96.75 202 ILE A O 1
ATOM 1573 N N . GLU A 1 203 ? 10.383 -37.062 -6.664 1 95.88 203 GLU A N 1
ATOM 1574 C CA . GLU A 1 203 ? 10.812 -37.938 -5.562 1 95.88 203 GLU A CA 1
ATOM 1575 C C . GLU A 1 203 ? 11.461 -39.188 -6.074 1 95.88 203 GLU A C 1
ATOM 1577 O O . GLU A 1 203 ? 10.883 -39.906 -6.898 1 95.88 203 GLU A O 1
ATOM 1582 N N . LEU A 1 204 ? 12.625 -39.5 -5.555 1 95.62 204 LEU A N 1
ATOM 1583 C CA . LEU A 1 204 ? 13.391 -40.656 -5.98 1 95.62 204 LEU A CA 1
ATOM 1584 C C . LEU A 1 204 ? 13.633 -41.625 -4.812 1 95.62 204 LEU A C 1
ATOM 1586 O O . LEU A 1 204 ? 13.859 -41.156 -3.686 1 95.62 204 LEU A O 1
ATOM 1590 N N . ARG A 1 205 ? 13.617 -42.906 -5.117 1 92.44 205 ARG A N 1
ATOM 1591 C CA . ARG A 1 205 ? 13.844 -43.938 -4.125 1 92.44 205 ARG A CA 1
ATOM 1592 C C . ARG A 1 205 ? 15.305 -43.969 -3.668 1 92.44 205 ARG A C 1
ATOM 1594 O O . ARG A 1 205 ? 15.594 -44.312 -2.523 1 92.44 205 ARG A O 1
ATOM 1601 N N . GLU A 1 206 ? 16.266 -43.719 -4.57 1 84.12 206 GLU A N 1
ATOM 1602 C CA . GLU A 1 206 ? 17.688 -43.719 -4.258 1 84.12 206 GLU A CA 1
ATOM 1603 C C . GLU A 1 206 ? 18.328 -42.406 -4.723 1 84.12 206 GLU A C 1
ATOM 1605 O O . GLU A 1 206 ? 17.812 -41.75 -5.617 1 84.12 206 GLU A O 1
ATOM 1610 N N . ASP A 1 207 ? 19.406 -42.188 -4.008 1 79.31 207 ASP A N 1
ATOM 1611 C CA . ASP A 1 207 ? 20.109 -40.969 -4.348 1 79.31 207 ASP A CA 1
ATOM 1612 C C . ASP A 1 207 ? 20.688 -41.031 -5.762 1 79.31 207 ASP A C 1
ATOM 1614 O O . ASP A 1 207 ? 21.203 -42.062 -6.18 1 79.31 207 ASP A O 1
ATOM 1618 N N . MET A 1 208 ? 20.328 -40.125 -6.449 1 84.31 208 MET A N 1
ATOM 1619 C CA . MET A 1 208 ? 20.844 -39.906 -7.797 1 84.31 208 MET A CA 1
ATOM 1620 C C . MET A 1 208 ? 21.688 -38.625 -7.848 1 84.31 208 MET A C 1
ATOM 1622 O O . MET A 1 208 ? 21.406 -37.656 -7.129 1 84.31 208 MET A O 1
ATOM 1626 N N . SER A 1 209 ? 22.766 -38.688 -8.656 1 87.56 209 SER A N 1
ATOM 1627 C CA . SER A 1 209 ? 23.578 -37.5 -8.766 1 87.56 209 SER A CA 1
ATOM 1628 C C . SER A 1 209 ? 22.797 -36.375 -9.422 1 87.56 209 SER A C 1
ATOM 1630 O O . SER A 1 209 ? 21.906 -36.594 -10.25 1 87.56 209 SER A O 1
ATOM 1632 N N . ARG A 1 210 ? 23.078 -35.188 -8.984 1 90.19 210 ARG A N 1
ATOM 1633 C CA . ARG A 1 210 ? 22.453 -34 -9.562 1 90.19 210 ARG A CA 1
ATOM 1634 C C . ARG A 1 210 ? 22.672 -33.938 -11.07 1 90.19 210 ARG A C 1
ATOM 1636 O O . ARG A 1 210 ? 21.766 -33.562 -11.82 1 90.19 210 ARG A O 1
ATOM 1643 N N . GLY A 1 211 ? 23.844 -34.312 -11.5 1 93.25 211 GLY A N 1
ATOM 1644 C CA . GLY A 1 211 ? 24.156 -34.344 -12.922 1 93.25 211 GLY A CA 1
ATOM 1645 C C . GLY A 1 211 ? 23.297 -35.281 -13.719 1 93.25 211 GLY A C 1
ATOM 1646 O O . GLY A 1 211 ? 22.812 -34.938 -14.797 1 93.25 211 GLY A O 1
ATOM 1647 N N . ARG A 1 212 ? 23.109 -36.406 -13.219 1 93.81 212 ARG A N 1
ATOM 1648 C CA . ARG A 1 212 ? 22.281 -37.406 -13.891 1 93.81 212 ARG A CA 1
ATOM 1649 C C . ARG A 1 212 ? 20.828 -36.969 -13.969 1 93.81 212 ARG A C 1
ATOM 1651 O O . ARG A 1 212 ? 20.172 -37.125 -15 1 93.81 212 ARG A O 1
ATOM 1658 N N . LEU A 1 213 ? 20.297 -36.469 -12.898 1 95.06 213 LEU A N 1
ATOM 1659 C CA . LEU A 1 213 ? 18.938 -35.969 -12.898 1 95.06 213 LEU A CA 1
ATOM 1660 C C . LEU A 1 213 ? 18.781 -34.812 -13.891 1 95.06 213 LEU A C 1
ATOM 1662 O O . LEU A 1 213 ? 17.812 -34.781 -14.648 1 95.06 213 LEU A O 1
ATOM 1666 N N . LYS A 1 214 ? 19.734 -33.906 -13.93 1 96.44 214 LYS A N 1
ATOM 1667 C CA . LYS A 1 214 ? 19.719 -32.812 -14.883 1 96.44 214 LYS A CA 1
ATOM 1668 C C . LYS A 1 214 ? 19.688 -33.312 -16.328 1 96.44 214 LYS A C 1
ATOM 1670 O O . LYS A 1 214 ? 18.922 -32.812 -17.141 1 96.44 214 LYS A O 1
ATOM 1675 N N . ASP A 1 215 ? 20.484 -34.281 -16.578 1 96.44 215 ASP A N 1
ATOM 1676 C CA . ASP A 1 215 ? 20.547 -34.875 -17.906 1 96.44 215 ASP A CA 1
ATOM 1677 C C . ASP A 1 215 ? 19.203 -35.5 -18.297 1 96.44 215 ASP A C 1
ATOM 1679 O O . ASP A 1 215 ? 18.766 -35.344 -19.453 1 96.44 215 ASP A O 1
ATOM 1683 N N . SER A 1 216 ? 18.609 -36.188 -17.391 1 96.62 216 SER A N 1
ATOM 1684 C CA . SER A 1 216 ? 17.312 -36.812 -17.641 1 96.62 216 SER A CA 1
ATOM 1685 C C . SER A 1 216 ? 16.234 -35.75 -17.922 1 96.62 216 SER A C 1
ATOM 1687 O O . SER A 1 216 ? 15.406 -35.938 -18.828 1 96.62 216 SER A O 1
ATOM 1689 N N . LEU A 1 217 ? 16.25 -34.656 -17.172 1 97.38 217 LEU A N 1
ATOM 1690 C CA . LEU A 1 217 ? 15.32 -33.562 -17.359 1 97.38 217 LEU A CA 1
ATOM 1691 C C . LEU A 1 217 ? 15.5 -32.938 -18.734 1 97.38 217 LEU A C 1
ATOM 1693 O O . LEU A 1 217 ? 14.523 -32.719 -19.469 1 97.38 217 LEU A O 1
ATOM 1697 N N . GLU A 1 218 ? 16.719 -32.688 -19.094 1 97.38 218 GLU A N 1
ATOM 1698 C CA . GLU A 1 218 ? 17.016 -32.062 -20.391 1 97.38 218 GLU A CA 1
ATOM 1699 C C . GLU A 1 218 ? 16.594 -32.969 -21.531 1 97.38 218 GLU A C 1
ATOM 1701 O O . GLU A 1 218 ? 16.016 -32.531 -22.516 1 97.38 218 GLU A O 1
ATOM 1706 N N . ALA A 1 219 ? 16.812 -34.219 -21.375 1 97.19 219 ALA A N 1
ATOM 1707 C CA . ALA A 1 219 ? 16.469 -35.188 -22.406 1 97.19 219 ALA A CA 1
ATOM 1708 C C . ALA A 1 219 ? 14.961 -35.281 -22.594 1 97.19 219 ALA A C 1
ATOM 1710 O O . ALA A 1 219 ? 14.477 -35.562 -23.703 1 97.19 219 ALA A O 1
ATOM 1711 N N . ALA A 1 220 ? 14.227 -35.031 -21.578 1 97.31 220 ALA A N 1
ATOM 1712 C CA . ALA A 1 220 ? 12.766 -35.094 -21.625 1 97.31 220 ALA A CA 1
ATOM 1713 C C . ALA A 1 220 ? 12.172 -33.781 -22.094 1 97.31 220 ALA A C 1
ATOM 1715 O O . ALA A 1 220 ? 10.953 -33.625 -22.156 1 97.31 220 ALA A O 1
ATOM 1716 N N . GLY A 1 221 ? 13 -32.75 -22.375 1 97.06 221 GLY A N 1
ATOM 1717 C CA . GLY A 1 221 ? 12.531 -31.453 -22.844 1 97.06 221 GLY A CA 1
ATOM 1718 C C . GLY A 1 221 ? 12.164 -30.516 -21.703 1 97.06 221 GLY A C 1
ATOM 1719 O O . GLY A 1 221 ? 11.352 -29.609 -21.891 1 97.06 221 GLY A O 1
ATOM 1720 N N . LEU A 1 222 ? 12.617 -30.812 -20.547 1 97.69 222 LEU A N 1
ATOM 1721 C CA . LEU A 1 222 ? 12.344 -30 -19.359 1 97.69 222 LEU A CA 1
ATOM 1722 C C . LEU A 1 222 ? 13.648 -29.5 -18.734 1 97.69 222 LEU A C 1
ATOM 1724 O O . LEU A 1 222 ? 13.922 -29.75 -17.562 1 97.69 222 LEU A O 1
ATOM 1728 N N . PRO A 1 223 ? 14.445 -28.766 -19.5 1 96.88 223 PRO A N 1
ATOM 1729 C CA . PRO A 1 223 ? 15.703 -28.281 -18.922 1 96.88 223 PRO A CA 1
ATOM 1730 C C . PRO A 1 223 ? 15.484 -27.469 -17.656 1 96.88 223 PRO A C 1
ATOM 1732 O O . PRO A 1 223 ? 14.734 -26.484 -17.656 1 96.88 223 PRO A O 1
ATOM 1735 N N . PRO A 1 224 ? 16.188 -27.859 -16.594 1 96.25 224 PRO A N 1
ATOM 1736 C CA . PRO A 1 224 ? 15.961 -27.188 -15.305 1 96.25 224 PRO A CA 1
ATOM 1737 C C . PRO A 1 224 ? 16.656 -25.844 -15.211 1 96.25 224 PRO A C 1
ATOM 1739 O O . PRO A 1 224 ? 17.828 -25.703 -15.602 1 96.25 224 PRO A O 1
ATOM 1742 N N . LEU A 1 225 ? 15.984 -24.828 -14.781 1 93.88 225 LEU A N 1
ATOM 1743 C CA . LEU A 1 225 ? 16.547 -23.531 -14.461 1 93.88 225 LEU A CA 1
ATOM 1744 C C . LEU A 1 225 ? 17.203 -23.547 -13.078 1 93.88 225 LEU A C 1
ATOM 1746 O O . LEU A 1 225 ? 18.234 -22.891 -12.867 1 93.88 225 LEU A O 1
ATOM 1750 N N . GLN A 1 226 ? 16.594 -24.203 -12.211 1 91.69 226 GLN A N 1
ATOM 1751 C CA . GLN A 1 226 ? 17.078 -24.453 -10.852 1 91.69 226 GLN A CA 1
ATOM 1752 C C . GLN A 1 226 ? 16.75 -25.859 -10.406 1 91.69 226 GLN A C 1
ATOM 1754 O O . GLN A 1 226 ? 15.75 -26.438 -10.844 1 91.69 226 GLN A O 1
ATOM 1759 N N . LEU A 1 227 ? 17.625 -26.359 -9.625 1 93.5 227 LEU A N 1
ATOM 1760 C CA . LEU A 1 227 ? 17.438 -27.703 -9.086 1 93.5 227 LEU A CA 1
ATOM 1761 C C . LEU A 1 227 ? 17.859 -27.766 -7.625 1 93.5 227 LEU A C 1
ATOM 1763 O O . LEU A 1 227 ? 19.031 -27.578 -7.305 1 93.5 227 LEU A O 1
ATOM 1767 N N . ARG A 1 228 ? 16.891 -27.969 -6.867 1 93.94 228 ARG A N 1
ATOM 1768 C CA . ARG A 1 228 ? 17.141 -28.094 -5.434 1 93.94 228 ARG A CA 1
ATOM 1769 C C . ARG A 1 228 ? 16.875 -29.516 -4.957 1 93.94 228 ARG A C 1
ATOM 1771 O O . ARG A 1 228 ? 15.93 -30.156 -5.406 1 93.94 228 ARG A O 1
ATOM 1778 N N . THR A 1 229 ? 17.719 -29.906 -3.973 1 93.56 229 THR A N 1
ATOM 1779 C CA . THR A 1 229 ? 17.641 -31.281 -3.504 1 93.56 229 THR A CA 1
ATOM 1780 C C . THR A 1 229 ? 17.531 -31.344 -1.982 1 93.56 229 THR A C 1
ATOM 1782 O O . THR A 1 229 ? 18.219 -30.578 -1.286 1 93.56 229 THR A O 1
ATOM 1785 N N . PHE A 1 230 ? 16.656 -32.188 -1.558 1 93.75 230 PHE A N 1
ATOM 1786 C CA . PHE A 1 230 ? 16.578 -32.531 -0.142 1 93.75 230 PHE A CA 1
ATOM 1787 C C . PHE A 1 230 ? 16.656 -34.031 0.058 1 93.75 230 PHE A C 1
ATOM 1789 O O . PHE A 1 230 ? 15.875 -34.812 -0.514 1 93.75 230 PHE A O 1
ATOM 1796 N N . HIS A 1 231 ? 17.609 -34.406 0.898 1 92.56 231 HIS A N 1
ATOM 1797 C CA . HIS A 1 231 ? 17.781 -35.812 1.191 1 92.56 231 HIS A CA 1
ATOM 1798 C C . HIS A 1 231 ? 16.922 -36.25 2.371 1 92.56 231 HIS A C 1
ATOM 1800 O O . HIS A 1 231 ? 17 -35.656 3.455 1 92.56 231 HIS A O 1
ATOM 1806 N N . LEU A 1 232 ? 16.141 -37.281 2.072 1 90.12 232 LEU A N 1
ATOM 1807 C CA . LEU A 1 232 ? 15.273 -37.781 3.127 1 90.12 232 LEU A CA 1
ATOM 1808 C C . LEU A 1 232 ? 16.094 -38.5 4.195 1 90.12 232 LEU A C 1
ATOM 1810 O O . LEU A 1 232 ? 17.109 -39.125 3.891 1 90.12 232 LEU A O 1
ATOM 1814 N N . PRO A 1 233 ? 15.531 -38.406 5.363 1 87.19 233 PRO A N 1
ATOM 1815 C CA . PRO A 1 233 ? 16.281 -39.062 6.445 1 87.19 233 PRO A CA 1
ATOM 1816 C C . PRO A 1 233 ? 16.359 -40.594 6.273 1 87.19 233 PRO A C 1
ATOM 1818 O O . PRO A 1 233 ? 15.438 -41.188 5.711 1 87.19 233 PRO A O 1
ATOM 1821 N N . GLY A 1 234 ? 17.453 -41.281 6.793 1 86.88 234 GLY A N 1
ATOM 1822 C CA . GLY A 1 234 ? 17.609 -42.719 6.848 1 86.88 234 GLY A CA 1
ATOM 1823 C C . GLY A 1 234 ? 17.906 -43.344 5.496 1 86.88 234 GLY A C 1
ATOM 1824 O O . GLY A 1 234 ? 17.703 -44.531 5.301 1 86.88 234 GLY A O 1
ATOM 1825 N N . GLY A 1 235 ? 18.234 -42.562 4.57 1 83.19 235 GLY A N 1
ATOM 1826 C CA . GLY A 1 235 ? 18.562 -43.094 3.256 1 83.19 235 GLY A CA 1
ATOM 1827 C C . GLY A 1 235 ? 17.328 -43.5 2.459 1 83.19 235 GLY A C 1
ATOM 1828 O O . GLY A 1 235 ? 17.391 -44.406 1.614 1 83.19 235 GLY A O 1
ATOM 1829 N N . ALA A 1 236 ? 16.156 -42.906 2.758 1 86.75 236 ALA A N 1
ATOM 1830 C CA . ALA A 1 236 ? 14.883 -43.25 2.15 1 86.75 236 ALA A CA 1
ATOM 1831 C C . ALA A 1 236 ? 14.742 -42.625 0.768 1 86.75 236 ALA A C 1
ATOM 1833 O O . ALA A 1 236 ? 13.672 -42.688 0.152 1 86.75 236 ALA A O 1
ATOM 1834 N N . GLY A 1 237 ? 15.867 -41.969 0.3 1 92.56 237 GLY A N 1
ATOM 1835 C CA . GLY A 1 237 ? 15.797 -41.344 -1.015 1 92.56 237 GLY A CA 1
ATOM 1836 C C . GLY A 1 237 ? 15.93 -39.844 -0.971 1 92.56 237 GLY A C 1
ATOM 1837 O O . GLY A 1 237 ? 16.594 -39.312 -0.087 1 92.56 237 GLY A O 1
ATOM 1838 N N . SER A 1 238 ? 15.484 -39.188 -2.061 1 94.38 238 SER A N 1
ATOM 1839 C CA . SER A 1 238 ? 15.625 -37.75 -2.158 1 94.38 238 SER A CA 1
ATOM 1840 C C . SER A 1 238 ? 14.43 -37.125 -2.861 1 94.38 238 SER A C 1
ATOM 1842 O O . SER A 1 238 ? 13.734 -37.781 -3.631 1 94.38 238 SER A O 1
ATOM 1844 N N . VAL A 1 239 ? 14.164 -35.938 -2.473 1 94.88 239 VAL A N 1
ATOM 1845 C CA . VAL A 1 239 ? 13.164 -35.125 -3.162 1 94.88 239 VAL A CA 1
ATOM 1846 C C . VAL A 1 239 ? 13.828 -33.906 -3.83 1 94.88 239 VAL A C 1
ATOM 1848 O O . VAL A 1 239 ? 14.75 -33.312 -3.273 1 94.88 239 VAL A O 1
ATOM 1851 N N . HIS A 1 240 ? 13.312 -33.625 -5.051 1 95.56 240 HIS A N 1
ATOM 1852 C CA . HIS A 1 240 ? 13.906 -32.562 -5.848 1 95.56 240 HIS A CA 1
ATOM 1853 C C . HIS A 1 240 ? 12.844 -31.578 -6.301 1 95.56 240 HIS A C 1
ATOM 1855 O O . HIS A 1 240 ? 11.734 -31.953 -6.656 1 95.56 240 HIS A O 1
ATOM 1861 N N . LEU A 1 241 ? 13.219 -30.312 -6.227 1 96.81 241 LEU A N 1
ATOM 1862 C CA . LEU A 1 241 ? 12.43 -29.219 -6.785 1 96.81 241 LEU A CA 1
ATOM 1863 C C . LEU A 1 241 ? 13.156 -28.562 -7.965 1 96.81 241 LEU A C 1
ATOM 1865 O O . LEU A 1 241 ? 14.297 -28.125 -7.828 1 96.81 241 LEU A O 1
ATOM 1869 N N . THR A 1 242 ? 12.5 -28.531 -9.086 1 96.56 242 THR A N 1
ATOM 1870 C CA . THR A 1 242 ? 13.125 -27.875 -10.227 1 96.56 242 THR A CA 1
ATOM 1871 C C . THR A 1 242 ? 12.141 -26.938 -10.914 1 96.56 242 THR A C 1
ATOM 1873 O O . THR A 1 242 ? 10.93 -27.172 -10.891 1 96.56 242 THR A O 1
ATOM 1876 N N . GLU A 1 243 ? 12.664 -25.891 -11.391 1 96.5 243 GLU A N 1
ATOM 1877 C CA . GLU A 1 243 ? 11.922 -24.922 -12.188 1 96.5 243 GLU A CA 1
ATOM 1878 C C . GLU A 1 243 ? 12.188 -25.109 -13.672 1 96.5 243 GLU A C 1
ATOM 1880 O O . GLU A 1 243 ? 13.336 -25.312 -14.086 1 96.5 243 GLU A O 1
ATOM 1885 N N . VAL A 1 244 ? 11.133 -25.109 -14.461 1 96.75 244 VAL A N 1
ATOM 1886 C CA . VAL A 1 244 ? 11.305 -25.203 -15.906 1 96.75 244 VAL A CA 1
ATOM 1887 C C . VAL A 1 244 ? 10.555 -24.047 -16.578 1 96.75 244 VAL A C 1
ATOM 1889 O O . VAL A 1 244 ? 9.648 -23.469 -15.992 1 96.75 244 VAL A O 1
ATOM 1892 N N . GLU A 1 245 ? 10.961 -23.859 -17.781 1 94.19 245 GLU A N 1
ATOM 1893 C CA . GLU A 1 245 ? 10.281 -22.828 -18.578 1 94.19 245 GLU A CA 1
ATOM 1894 C C . GLU A 1 245 ? 9 -23.375 -19.188 1 94.19 245 GLU A C 1
ATOM 1896 O O . GLU A 1 245 ? 8.898 -24.578 -19.469 1 94.19 245 GLU A O 1
ATOM 1901 N N . ALA A 1 246 ? 7.949 -22.562 -19.203 1 92.88 246 ALA A N 1
ATOM 1902 C CA . ALA A 1 246 ? 6.672 -22.812 -19.859 1 92.88 246 ALA A CA 1
ATOM 1903 C C . ALA A 1 246 ? 5.688 -23.484 -18.906 1 92.88 246 ALA A C 1
ATOM 1905 O O . ALA A 1 246 ? 6.043 -23.828 -17.781 1 92.88 246 ALA A O 1
ATOM 1906 N N . PHE A 1 247 ? 4.559 -23.594 -19.359 1 96 247 PHE A N 1
ATOM 1907 C CA . PHE A 1 247 ? 3.496 -24.297 -18.656 1 96 247 PHE A CA 1
ATOM 1908 C C . PHE A 1 247 ? 3.604 -25.797 -18.859 1 96 247 PHE A C 1
ATOM 1910 O O . PHE A 1 247 ? 3.695 -26.266 -20 1 96 247 PHE A O 1
ATOM 1917 N N . VAL A 1 248 ? 3.65 -26.562 -17.766 1 96.25 248 VAL A N 1
ATOM 1918 C CA . VAL A 1 248 ? 3.658 -28.016 -17.781 1 96.25 248 VAL A CA 1
ATOM 1919 C C . VAL A 1 248 ? 2.496 -28.547 -16.938 1 96.25 248 VAL A C 1
ATOM 1921 O O . VAL A 1 248 ? 2.574 -28.594 -15.711 1 96.25 248 VAL A O 1
ATOM 1924 N N . GLY A 1 249 ? 1.468 -28.953 -17.594 1 92.62 249 GLY A N 1
ATOM 1925 C CA . GLY A 1 249 ? 0.323 -29.531 -16.891 1 92.62 249 GLY A CA 1
ATOM 1926 C C . GLY A 1 249 ? 0.537 -30.969 -16.469 1 92.62 249 GLY A C 1
ATOM 1927 O O . GLY A 1 249 ? 1.527 -31.594 -16.859 1 92.62 249 GLY A O 1
ATOM 1928 N N . PRO A 1 250 ? -0.396 -31.531 -15.703 1 89.81 250 PRO A N 1
ATOM 1929 C CA . PRO A 1 250 ? -0.254 -32.906 -15.195 1 89.81 250 PRO A CA 1
ATOM 1930 C C . PRO A 1 250 ? -0.22 -33.938 -16.312 1 89.81 250 PRO A C 1
ATOM 1932 O O . PRO A 1 250 ? 0.378 -35 -16.156 1 89.81 250 PRO A O 1
ATOM 1935 N N . ASP A 1 251 ? -0.774 -33.625 -17.438 1 92.12 251 ASP A N 1
ATOM 1936 C CA . ASP A 1 251 ? -0.854 -34.562 -18.531 1 92.12 251 ASP A CA 1
ATOM 1937 C C . ASP A 1 251 ? 0.161 -34.25 -19.625 1 92.12 251 ASP A C 1
ATOM 1939 O O . ASP A 1 251 ? 0.069 -34.781 -20.75 1 92.12 251 ASP A O 1
ATOM 1943 N N . ASP A 1 252 ? 1.027 -33.469 -19.359 1 95.12 252 ASP A N 1
ATOM 1944 C CA . ASP A 1 252 ? 2.035 -33.062 -20.328 1 95.12 252 ASP A CA 1
ATOM 1945 C C . ASP A 1 252 ? 2.891 -34.25 -20.75 1 95.12 252 ASP A C 1
ATOM 1947 O O . ASP A 1 252 ? 3.428 -34.969 -19.906 1 95.12 252 ASP A O 1
ATOM 1951 N N . PRO A 1 253 ? 3.109 -34.5 -21.984 1 96.69 253 PRO A N 1
ATOM 1952 C CA . PRO A 1 253 ? 3.875 -35.656 -22.469 1 96.69 253 PRO A CA 1
ATOM 1953 C C . PRO A 1 253 ? 5.328 -35.625 -22 1 96.69 253 PRO A C 1
ATOM 1955 O O . PRO A 1 253 ? 5.957 -36.688 -21.906 1 96.69 253 PRO A O 1
ATOM 1958 N N . ARG A 1 254 ? 5.848 -34.5 -21.797 1 97.31 254 ARG A N 1
ATOM 1959 C CA . ARG A 1 254 ? 7.223 -34.406 -21.312 1 97.31 254 ARG A CA 1
ATOM 1960 C C . ARG A 1 254 ? 7.375 -35.062 -19.938 1 97.31 254 ARG A C 1
ATOM 1962 O O . ARG A 1 254 ? 8.445 -35.562 -19.609 1 97.31 254 ARG A O 1
ATOM 1969 N N . LEU A 1 255 ? 6.363 -35.031 -19.172 1 96.75 255 LEU A N 1
ATOM 1970 C CA . LEU A 1 255 ? 6.383 -35.719 -17.875 1 96.75 255 LEU A CA 1
ATOM 1971 C C . LEU A 1 255 ? 6.434 -37.219 -18.062 1 96.75 255 LEU A C 1
ATOM 1973 O O . LEU A 1 255 ? 7.145 -37.906 -17.328 1 96.75 255 LEU A O 1
ATOM 1977 N N . ALA A 1 256 ? 5.684 -37.719 -19 1 96.31 256 ALA A N 1
ATOM 1978 C CA . ALA A 1 256 ? 5.711 -39.125 -19.312 1 96.31 256 ALA A CA 1
ATOM 1979 C C . ALA A 1 256 ? 7.094 -39.562 -19.781 1 96.31 256 ALA A C 1
ATOM 1981 O O . ALA A 1 256 ? 7.57 -40.656 -19.406 1 96.31 256 ALA A O 1
ATOM 1982 N N . ALA A 1 257 ? 7.652 -38.75 -20.594 1 97.31 257 ALA A N 1
ATOM 1983 C CA . ALA A 1 257 ? 9.008 -39.031 -21.078 1 97.31 257 ALA A CA 1
ATOM 1984 C C . ALA A 1 257 ? 9.992 -39.125 -19.906 1 97.31 257 ALA A C 1
ATOM 1986 O O . ALA A 1 257 ? 10.852 -40 -19.875 1 97.31 257 ALA A O 1
ATOM 1987 N N . LEU A 1 258 ? 9.883 -38.219 -19 1 96.62 258 LEU A N 1
ATOM 1988 C CA . LEU A 1 258 ? 10.758 -38.188 -17.828 1 96.62 258 LEU A CA 1
ATOM 1989 C C . LEU A 1 258 ? 10.516 -39.406 -16.953 1 96.62 258 LEU A C 1
ATOM 1991 O O . LEU A 1 258 ? 11.461 -40 -16.422 1 96.62 258 LEU A O 1
ATOM 1995 N N . TYR A 1 259 ? 9.297 -39.75 -16.781 1 94.94 259 TYR A N 1
ATOM 1996 C CA . TYR A 1 259 ? 8.93 -40.969 -16.047 1 94.94 259 TYR A CA 1
ATOM 1997 C C . TYR A 1 259 ? 9.617 -42.188 -16.641 1 94.94 259 TYR A C 1
ATOM 1999 O O . TYR A 1 259 ? 10.195 -43 -15.898 1 94.94 259 TYR A O 1
ATOM 2007 N N . GLN A 1 260 ? 9.586 -42.312 -17.891 1 95.25 260 GLN A N 1
ATOM 2008 C CA . GLN A 1 260 ? 10.188 -43.469 -18.578 1 95.25 260 GLN A CA 1
ATOM 2009 C C . GLN A 1 260 ? 11.703 -43.469 -18.391 1 95.25 260 GLN A C 1
ATOM 2011 O O . GLN A 1 260 ? 12.297 -44.531 -18.203 1 95.25 260 GLN A O 1
ATOM 2016 N N . ARG A 1 261 ? 12.258 -42.375 -18.406 1 94.44 261 ARG A N 1
ATOM 2017 C CA . ARG A 1 261 ? 13.711 -42.25 -18.312 1 94.44 261 ARG A CA 1
ATOM 2018 C C . ARG A 1 261 ? 14.188 -42.594 -16.906 1 94.44 261 ARG A C 1
ATOM 2020 O O . ARG A 1 261 ? 15.227 -43.25 -16.734 1 94.44 261 ARG A O 1
ATOM 2027 N N . LEU A 1 262 ? 13.469 -42.156 -15.93 1 94.25 262 LEU A N 1
ATOM 2028 C CA . LEU A 1 262 ? 13.875 -42.375 -14.547 1 94.25 262 LEU A CA 1
ATOM 2029 C C . LEU A 1 262 ? 13.492 -43.781 -14.086 1 94.25 262 LEU A C 1
ATOM 2031 O O . LEU A 1 262 ? 14.133 -44.344 -13.188 1 94.25 262 LEU A O 1
ATOM 2035 N N . GLY A 1 263 ? 12.391 -44.312 -14.641 1 92.19 263 GLY A N 1
ATOM 2036 C CA . GLY A 1 263 ? 11.992 -45.688 -14.43 1 92.19 263 GLY A CA 1
ATOM 2037 C C . GLY A 1 263 ? 11.664 -46 -12.984 1 92.19 263 GLY A C 1
ATOM 2038 O O . GLY A 1 263 ? 10.891 -45.281 -12.352 1 92.19 263 GLY A O 1
ATOM 2039 N N . GLU A 1 264 ? 12.242 -47.094 -12.438 1 91.44 264 GLU A N 1
ATOM 2040 C CA . GLU A 1 264 ? 11.906 -47.625 -11.117 1 91.44 264 GLU A CA 1
ATOM 2041 C C . GLU A 1 264 ? 12.438 -46.719 -10.008 1 91.44 264 GLU A C 1
ATOM 2043 O O . GLU A 1 264 ? 12 -46.812 -8.859 1 91.44 264 GLU A O 1
ATOM 2048 N N . ALA A 1 265 ? 13.344 -45.906 -10.383 1 92 265 ALA A N 1
ATOM 2049 C CA . ALA A 1 265 ? 13.906 -45 -9.383 1 92 265 ALA A CA 1
ATOM 2050 C C . ALA A 1 265 ? 12.883 -43.938 -8.961 1 92 265 ALA A C 1
ATOM 2052 O O . ALA A 1 265 ? 13 -43.344 -7.887 1 92 265 ALA A O 1
ATOM 2053 N N . LEU A 1 266 ? 11.938 -43.719 -9.797 1 94.69 266 LEU A N 1
ATOM 2054 C CA . LEU A 1 266 ? 10.984 -42.625 -9.586 1 94.69 266 LEU A CA 1
ATOM 2055 C C . LEU A 1 266 ? 9.859 -43.062 -8.656 1 94.69 266 LEU A C 1
ATOM 2057 O O . LEU A 1 266 ? 9.242 -44.125 -8.859 1 94.69 266 LEU A O 1
ATOM 2061 N N . VAL A 1 267 ? 9.648 -42.312 -7.617 1 94.12 267 VAL A N 1
ATOM 2062 C CA . VAL A 1 267 ? 8.539 -42.531 -6.695 1 94.12 267 VAL A CA 1
ATOM 2063 C C . VAL A 1 267 ? 7.352 -41.656 -7.098 1 94.12 267 VAL A C 1
ATOM 2065 O O . VAL A 1 267 ? 6.23 -42.156 -7.238 1 94.12 267 VAL A O 1
ATOM 2068 N N . ARG A 1 268 ? 7.605 -40.344 -7.285 1 94.62 268 ARG A N 1
ATOM 2069 C CA . ARG A 1 268 ? 6.578 -39.375 -7.648 1 94.62 268 ARG A CA 1
ATOM 2070 C C . ARG A 1 268 ? 7.145 -38.281 -8.57 1 94.62 268 ARG A C 1
ATOM 2072 O O . ARG A 1 268 ? 8.305 -37.906 -8.422 1 94.62 268 ARG A O 1
ATOM 2079 N N . LEU A 1 269 ? 6.363 -37.906 -9.523 1 95.69 269 LEU A N 1
ATOM 2080 C CA . LEU A 1 269 ? 6.648 -36.781 -10.438 1 95.69 269 LEU A CA 1
ATOM 2081 C C . LEU A 1 269 ? 5.383 -36 -10.727 1 95.69 269 LEU A C 1
ATOM 2083 O O . LEU A 1 269 ? 4.43 -36.531 -11.305 1 95.69 269 LEU A O 1
ATOM 2087 N N . LEU A 1 270 ? 5.348 -34.75 -10.359 1 94.75 270 LEU A N 1
ATOM 2088 C CA . LEU A 1 270 ? 4.156 -33.938 -10.594 1 94.75 270 LEU A CA 1
ATOM 2089 C C . LEU A 1 270 ? 4.492 -32.469 -10.57 1 94.75 270 LEU A C 1
ATOM 2091 O O . LEU A 1 270 ? 5.422 -32.031 -9.883 1 94.75 270 LEU A O 1
ATOM 2095 N N . PRO A 1 271 ? 3.777 -31.641 -11.367 1 95.75 271 PRO A N 1
ATOM 2096 C CA . PRO A 1 271 ? 3.859 -30.203 -11.156 1 95.75 271 PRO A CA 1
ATOM 2097 C C . PRO A 1 271 ? 3.246 -29.766 -9.828 1 95.75 271 PRO A C 1
ATOM 2099 O O . PRO A 1 271 ? 2.104 -30.109 -9.531 1 95.75 271 PRO A O 1
ATOM 2102 N N . ILE A 1 272 ? 3.982 -29.031 -9.055 1 95.44 272 ILE A N 1
ATOM 2103 C CA . ILE A 1 272 ? 3.451 -28.609 -7.766 1 95.44 272 ILE A CA 1
ATOM 2104 C C . ILE A 1 272 ? 3.082 -27.141 -7.82 1 95.44 272 ILE A C 1
ATOM 2106 O O . ILE A 1 272 ? 2.621 -26.562 -6.824 1 95.44 272 ILE A O 1
ATOM 2110 N N . GLY A 1 273 ? 3.344 -26.5 -8.977 1 95.5 273 GLY A N 1
ATOM 2111 C CA . GLY A 1 273 ? 2.924 -25.125 -9.156 1 95.5 273 GLY A CA 1
ATOM 2112 C C . GLY A 1 273 ? 3.328 -24.547 -10.5 1 95.5 273 GLY A C 1
ATOM 2113 O O . GLY A 1 273 ? 4.266 -25.031 -11.141 1 95.5 273 GLY A O 1
ATOM 2114 N N . THR A 1 274 ? 2.627 -23.625 -10.961 1 95.94 274 THR A N 1
ATOM 2115 C CA . THR A 1 274 ? 2.926 -22.797 -12.125 1 95.94 274 THR A CA 1
ATOM 2116 C C . THR A 1 274 ? 2.631 -21.328 -11.844 1 95.94 274 THR A C 1
ATOM 2118 O O . THR A 1 274 ? 1.648 -21 -11.172 1 95.94 274 THR A O 1
ATOM 2121 N N . TYR A 1 275 ? 3.482 -20.516 -12.281 1 95.75 275 TYR A N 1
ATOM 2122 C CA . TYR A 1 275 ? 3.244 -19.094 -12.094 1 95.75 275 TYR A CA 1
ATOM 2123 C C . TYR A 1 275 ? 3.635 -18.297 -13.344 1 95.75 275 TYR A C 1
ATOM 2125 O O . TYR A 1 275 ? 4.449 -18.766 -14.141 1 95.75 275 TYR A O 1
ATOM 2133 N N . ALA A 1 276 ? 2.939 -17.188 -13.531 1 96.5 276 ALA A N 1
ATOM 2134 C CA . ALA A 1 276 ? 3.33 -16.25 -14.586 1 96.5 276 ALA A CA 1
ATOM 2135 C C . ALA A 1 276 ? 4.723 -15.688 -14.336 1 96.5 276 ALA A C 1
ATOM 2137 O O . ALA A 1 276 ? 5.035 -15.258 -13.219 1 96.5 276 ALA A O 1
ATOM 2138 N N . THR A 1 277 ? 5.523 -15.641 -15.352 1 95.19 277 THR A N 1
ATOM 2139 C CA . THR A 1 277 ? 6.871 -15.102 -15.211 1 95.19 277 THR A CA 1
ATOM 2140 C C . THR A 1 277 ? 6.824 -13.625 -14.82 1 95.19 277 THR A C 1
ATOM 2142 O O . THR A 1 277 ? 6.191 -12.812 -15.5 1 95.19 277 THR A O 1
ATOM 2145 N N . PRO A 1 278 ? 7.438 -13.258 -13.695 1 93.62 278 PRO A N 1
ATOM 2146 C CA . PRO A 1 278 ? 7.445 -11.852 -13.281 1 93.62 278 PRO A CA 1
ATOM 2147 C C . PRO A 1 278 ? 8.008 -10.922 -14.359 1 93.62 278 PRO A C 1
ATOM 2149 O O . PRO A 1 278 ? 8.891 -11.32 -15.117 1 93.62 278 PRO A O 1
ATOM 2152 N N . ILE A 1 279 ? 7.523 -9.727 -14.375 1 91 279 ILE A N 1
ATOM 2153 C CA . ILE A 1 279 ? 7.957 -8.734 -15.352 1 91 279 ILE A CA 1
ATOM 2154 C C . ILE A 1 279 ? 9.398 -8.32 -15.062 1 91 279 ILE A C 1
ATOM 2156 O O . ILE A 1 279 ? 9.734 -7.965 -13.93 1 91 279 ILE A O 1
ATOM 2160 N N . GLY A 1 280 ? 10.227 -8.258 -16.047 1 77.94 280 GLY A N 1
ATOM 2161 C CA . GLY A 1 280 ? 11.633 -7.891 -15.906 1 77.94 280 GLY A CA 1
ATOM 2162 C C . GLY A 1 280 ? 12.523 -9.062 -15.547 1 77.94 280 GLY A C 1
ATOM 2163 O O . GLY A 1 280 ? 13.75 -8.945 -15.539 1 77.94 280 GLY A O 1
ATOM 2164 N N . LEU A 1 281 ? 12 -10.062 -15.008 1 63.69 281 LEU A N 1
ATOM 2165 C CA . LEU A 1 281 ? 12.781 -11.258 -14.719 1 63.69 281 LEU A CA 1
ATOM 2166 C C . LEU A 1 281 ? 13.359 -11.852 -16 1 63.69 281 LEU A C 1
ATOM 2168 O O . LEU A 1 281 ? 12.625 -12.062 -16.969 1 63.69 281 LEU A O 1
ATOM 2172 N N . ALA A 1 282 ? 14.75 -11.336 -16.25 1 50.03 282 ALA A N 1
ATOM 2173 C CA . ALA A 1 282 ? 15.453 -11.789 -17.438 1 50.03 282 ALA A CA 1
ATOM 2174 C C . ALA A 1 282 ? 15.133 -13.25 -17.75 1 50.03 282 ALA A C 1
ATOM 2176 O O . ALA A 1 282 ? 15.102 -14.086 -16.844 1 50.03 282 ALA A O 1
ATOM 2177 N N . ARG A 1 283 ? 14.391 -13.492 -18.938 1 45.44 283 ARG A N 1
ATOM 2178 C CA . ARG A 1 283 ? 14.367 -14.852 -19.469 1 45.44 283 ARG A CA 1
ATOM 2179 C C . ARG A 1 283 ? 15.773 -15.43 -19.562 1 45.44 283 ARG A C 1
ATOM 2181 O O . ARG A 1 283 ? 16.719 -14.734 -19.922 1 45.44 283 ARG A O 1
ATOM 2188 N N . ARG A 1 284 ? 16.188 -16.141 -18.625 1 36.66 284 ARG A N 1
ATOM 2189 C CA . ARG A 1 284 ? 17.453 -16.828 -18.906 1 36.66 284 ARG A CA 1
ATOM 2190 C C . ARG A 1 284 ? 17.406 -17.453 -20.297 1 36.66 284 ARG A C 1
ATOM 2192 O O . ARG A 1 284 ? 16.891 -18.562 -20.469 1 36.66 284 ARG A O 1
ATOM 2199 N N . GLY A 1 285 ? 16.766 -16.906 -21.297 1 30.97 285 GLY A N 1
ATOM 2200 C CA . GLY A 1 285 ? 17.312 -17.562 -22.484 1 30.97 285 GLY A CA 1
ATOM 2201 C C . GLY A 1 285 ? 18.75 -17.141 -22.781 1 30.97 285 GLY A C 1
ATOM 2202 O O . GLY A 1 285 ? 19.203 -16.078 -22.328 1 30.97 285 GLY A O 1
ATOM 2203 N N . MET B 1 1 ? -36.906 -9.789 -25.828 1 26.34 1 MET B N 1
ATOM 2204 C CA . MET B 1 1 ? -35.531 -10.125 -26.25 1 26.34 1 MET B CA 1
ATOM 2205 C C . MET B 1 1 ? -34.594 -10.172 -25.047 1 26.34 1 MET B C 1
ATOM 2207 O O . MET B 1 1 ? -34.5 -9.203 -24.297 1 26.34 1 MET B O 1
ATOM 2211 N N . VAL B 1 2 ? -34.344 -11.258 -24.516 1 35.03 2 VAL B N 1
ATOM 2212 C CA . VAL B 1 2 ? -33.656 -11.547 -23.266 1 35.03 2 VAL B CA 1
ATOM 2213 C C . VAL B 1 2 ? -32.281 -10.852 -23.266 1 35.03 2 VAL B C 1
ATOM 2215 O O . VAL B 1 2 ? -31.531 -10.961 -24.234 1 35.03 2 VAL B O 1
ATOM 2218 N N . PRO B 1 3 ? -32.094 -9.68 -22.719 1 42.22 3 PRO B N 1
ATOM 2219 C CA . PRO B 1 3 ? -30.766 -9.055 -22.781 1 42.22 3 PRO B CA 1
ATOM 2220 C C . PRO B 1 3 ? -29.641 -10.078 -22.797 1 42.22 3 PRO B C 1
ATOM 2222 O O . PRO B 1 3 ? -29.672 -11.055 -22.031 1 42.22 3 PRO B O 1
ATOM 2225 N N . VAL B 1 4 ? -29.203 -10.492 -23.891 1 44.31 4 VAL B N 1
ATOM 2226 C CA . VAL B 1 4 ? -28.219 -11.547 -24.125 1 44.31 4 VAL B CA 1
ATOM 2227 C C . VAL B 1 4 ? -27.109 -11.469 -23.078 1 44.31 4 VAL B C 1
ATOM 2229 O O . VAL B 1 4 ? -26.516 -10.414 -22.875 1 44.31 4 VAL B O 1
ATOM 2232 N N . SER B 1 5 ? -27.203 -12.086 -21.906 1 57.22 5 SER B N 1
ATOM 2233 C CA . SER B 1 5 ? -26.312 -12.281 -20.766 1 57.22 5 SER B CA 1
ATOM 2234 C C . SER B 1 5 ? -24.844 -12.305 -21.188 1 57.22 5 SER B C 1
ATOM 2236 O O . SER B 1 5 ? -24.469 -13.062 -22.094 1 57.22 5 SER B O 1
ATOM 2238 N N . GLN B 1 6 ? -24.156 -11.172 -21.172 1 71.81 6 GLN B N 1
ATOM 2239 C CA . GLN B 1 6 ? -22.75 -11.086 -21.578 1 71.81 6 GLN B CA 1
ATOM 2240 C C . GLN B 1 6 ? -21.969 -12.297 -21.094 1 71.81 6 GLN B C 1
ATOM 2242 O O . GLN B 1 6 ? -22.188 -12.789 -19.984 1 71.81 6 GLN B O 1
ATOM 2247 N N . THR B 1 7 ? -21.344 -12.891 -22.109 1 82.94 7 THR B N 1
ATOM 2248 C CA . THR B 1 7 ? -20.453 -13.992 -21.75 1 82.94 7 THR B CA 1
ATOM 2249 C C . THR B 1 7 ? -19.297 -13.5 -20.891 1 82.94 7 THR B C 1
ATOM 2251 O O . THR B 1 7 ? -19.047 -12.297 -20.812 1 82.94 7 THR B O 1
ATOM 2254 N N . LEU B 1 8 ? -18.75 -14.344 -20.156 1 83.88 8 LEU B N 1
ATOM 2255 C CA . LEU B 1 8 ? -17.578 -14.047 -19.328 1 83.88 8 LEU B CA 1
ATOM 2256 C C . LEU B 1 8 ? -16.484 -13.383 -20.172 1 83.88 8 LEU B C 1
ATOM 2258 O O . LEU B 1 8 ? -15.875 -12.406 -19.734 1 83.88 8 LEU B O 1
ATOM 2262 N N . ASN B 1 9 ? -16.344 -13.828 -21.359 1 87.44 9 ASN B N 1
ATOM 2263 C CA . ASN B 1 9 ? -15.32 -13.273 -22.25 1 87.44 9 ASN B CA 1
ATOM 2264 C C . ASN B 1 9 ? -15.641 -11.836 -22.656 1 87.44 9 ASN B C 1
ATOM 2266 O O . ASN B 1 9 ? -14.742 -11.008 -22.781 1 87.44 9 ASN B O 1
ATOM 2270 N N . GLU B 1 10 ? -16.906 -11.57 -22.844 1 90.25 10 GLU B N 1
ATOM 2271 C CA . GLU B 1 10 ? -17.328 -10.211 -23.203 1 90.25 10 GLU B CA 1
ATOM 2272 C C . GLU B 1 10 ? -17.109 -9.258 -22.031 1 90.25 10 GLU B C 1
ATOM 2274 O O . GLU B 1 10 ? -16.656 -8.125 -22.219 1 90.25 10 GLU B O 1
ATOM 2279 N N . LEU B 1 11 ? -17.438 -9.734 -20.906 1 91 11 LEU B N 1
ATOM 2280 C CA . LEU B 1 11 ? -17.25 -8.914 -19.719 1 91 11 LEU B CA 1
ATOM 2281 C C . LEU B 1 11 ? -15.773 -8.625 -19.484 1 91 11 LEU B C 1
ATOM 2283 O O . LEU B 1 11 ? -15.406 -7.488 -19.172 1 91 11 LEU B O 1
ATOM 2287 N N . ARG B 1 12 ? -14.938 -9.57 -19.75 1 90.12 12 ARG B N 1
ATOM 2288 C CA . ARG B 1 12 ? -13.492 -9.398 -19.594 1 90.12 12 ARG B CA 1
ATOM 2289 C C . ARG B 1 12 ? -12.93 -8.438 -20.641 1 90.12 12 ARG B C 1
ATOM 2291 O O . ARG B 1 12 ? -12.023 -7.656 -20.344 1 90.12 12 ARG B O 1
ATOM 2298 N N . SER B 1 13 ? -13.453 -8.516 -21.781 1 94.38 13 SER B N 1
ATOM 2299 C CA . SER B 1 13 ? -13.039 -7.586 -22.828 1 94.38 13 SER B CA 1
ATOM 2300 C C . SER B 1 13 ? -13.383 -6.148 -22.469 1 94.38 13 SER B C 1
ATOM 2302 O O . SER B 1 13 ? -12.594 -5.23 -22.703 1 94.38 13 SER B O 1
ATOM 2304 N N . GLU B 1 14 ? -14.531 -5.992 -21.906 1 96.06 14 GLU B N 1
ATOM 2305 C CA . GLU B 1 14 ? -14.922 -4.66 -21.453 1 96.06 14 GLU B CA 1
ATOM 2306 C C . GLU B 1 14 ? -14.016 -4.168 -20.328 1 96.06 14 GLU B C 1
ATOM 2308 O O . GLU B 1 14 ? -13.641 -2.994 -20.297 1 96.06 14 GLU B O 1
ATOM 2313 N N . ILE B 1 15 ? -13.656 -5.027 -19.422 1 96.25 15 ILE B N 1
ATOM 2314 C CA . ILE B 1 15 ? -12.742 -4.691 -18.328 1 96.25 15 ILE B CA 1
ATOM 2315 C C . ILE B 1 15 ? -11.391 -4.281 -18.906 1 96.25 15 ILE B C 1
ATOM 2317 O O . ILE B 1 15 ? -10.781 -3.305 -18.453 1 96.25 15 ILE B O 1
ATOM 2321 N N . ASP B 1 16 ? -10.977 -4.98 -19.953 1 97.12 16 ASP B N 1
ATOM 2322 C CA . ASP B 1 16 ? -9.711 -4.645 -20.594 1 97.12 16 ASP B CA 1
ATOM 2323 C C . ASP B 1 16 ? -9.758 -3.252 -21.219 1 97.12 16 ASP B C 1
ATOM 2325 O O . ASP B 1 16 ? -8.781 -2.504 -21.156 1 97.12 16 ASP B O 1
ATOM 2329 N N . GLU B 1 17 ? -10.875 -2.926 -21.812 1 97.94 17 GLU B N 1
ATOM 2330 C CA . GLU B 1 17 ? -11.055 -1.597 -22.391 1 97.94 17 GLU B CA 1
ATOM 2331 C C . GLU B 1 17 ? -11.023 -0.517 -21.312 1 97.94 17 GLU B C 1
ATOM 2333 O O . GLU B 1 17 ? -10.422 0.543 -21.5 1 97.94 17 GLU B O 1
ATOM 2338 N N . ILE B 1 18 ? -11.672 -0.783 -20.234 1 98.44 18 ILE B N 1
ATOM 2339 C CA . ILE B 1 18 ? -11.688 0.156 -19.125 1 98.44 18 ILE B CA 1
ATOM 2340 C C . ILE B 1 18 ? -10.281 0.318 -18.562 1 98.44 18 ILE B C 1
ATOM 2342 O O . ILE B 1 18 ? -9.844 1.435 -18.266 1 98.44 18 ILE B O 1
ATOM 2346 N N . ASP B 1 19 ? -9.555 -0.799 -18.406 1 98.44 19 ASP B N 1
ATOM 2347 C CA . ASP B 1 19 ? -8.188 -0.741 -17.906 1 98.44 19 ASP B CA 1
ATOM 2348 C C . ASP B 1 19 ? -7.316 0.137 -18.812 1 98.44 19 ASP B C 1
ATOM 2350 O O . ASP B 1 19 ? -6.512 0.931 -18.312 1 98.44 19 ASP B O 1
ATOM 2354 N N . ALA B 1 20 ? -7.453 -0.034 -20.125 1 98.25 20 ALA B N 1
ATOM 2355 C CA . ALA B 1 20 ? -6.699 0.785 -21.078 1 98.25 20 ALA B CA 1
ATOM 2356 C C . ALA B 1 20 ? -7.039 2.264 -20.906 1 98.25 20 ALA B C 1
ATOM 2358 O O . ALA B 1 20 ? -6.148 3.115 -20.906 1 98.25 20 ALA B O 1
ATOM 2359 N N . ALA B 1 21 ? -8.305 2.574 -20.766 1 98.56 21 ALA B N 1
ATOM 2360 C CA . ALA B 1 21 ? -8.75 3.953 -20.578 1 98.56 21 ALA B CA 1
ATOM 2361 C C . ALA B 1 21 ? -8.234 4.539 -19.281 1 98.56 21 ALA B C 1
ATOM 2363 O O . ALA B 1 21 ? -7.797 5.691 -19.234 1 98.56 21 ALA B O 1
ATOM 2364 N N . LEU B 1 22 ? -8.336 3.75 -18.188 1 98.69 22 LEU B N 1
ATOM 2365 C CA . LEU B 1 22 ? -7.77 4.152 -16.906 1 98.69 22 LEU B CA 1
ATOM 2366 C C . LEU B 1 22 ? -6.293 4.512 -17.062 1 98.69 22 LEU B C 1
ATOM 2368 O O . LEU B 1 22 ? -5.859 5.57 -16.594 1 98.69 22 LEU B O 1
ATOM 2372 N N . HIS B 1 23 ? -5.598 3.639 -17.672 1 98.62 23 HIS B N 1
ATOM 2373 C CA . HIS B 1 23 ? -4.16 3.814 -17.875 1 98.62 23 HIS B CA 1
ATOM 2374 C C . HIS B 1 23 ? -3.863 5.074 -18.672 1 98.62 23 HIS B C 1
ATOM 2376 O O . HIS B 1 23 ? -2.959 5.84 -18.328 1 98.62 23 HIS B O 1
ATOM 2382 N N . ASP B 1 24 ? -4.617 5.336 -19.75 1 98.62 24 ASP B N 1
ATOM 2383 C CA . ASP B 1 24 ? -4.465 6.547 -20.547 1 98.62 24 ASP B CA 1
ATOM 2384 C C . ASP B 1 24 ? -4.625 7.797 -19.688 1 98.62 24 ASP B C 1
ATOM 2386 O O . ASP B 1 24 ? -3.871 8.766 -19.828 1 98.62 24 ASP B O 1
ATOM 2390 N N . LEU B 1 25 ? -5.609 7.828 -18.812 1 98.62 25 LEU B N 1
ATOM 2391 C CA . LEU B 1 25 ? -5.883 8.977 -17.953 1 98.62 25 LEU B CA 1
ATOM 2392 C C . LEU B 1 25 ? -4.75 9.188 -16.953 1 98.62 25 LEU B C 1
ATOM 2394 O O . LEU B 1 25 ? -4.391 10.328 -16.641 1 98.62 25 LEU B O 1
ATOM 2398 N N . VAL B 1 26 ? -4.145 8.062 -16.406 1 98.38 26 VAL B N 1
ATOM 2399 C CA . VAL B 1 26 ? -3.008 8.172 -15.492 1 98.38 26 VAL B CA 1
ATOM 2400 C C . VAL B 1 26 ? -1.828 8.82 -16.219 1 98.38 26 VAL B C 1
ATOM 2402 O O . VAL B 1 26 ? -1.167 9.703 -15.656 1 98.38 26 VAL B O 1
ATOM 2405 N N . MET B 1 27 ? -1.56 8.406 -17.469 1 98.06 27 MET B N 1
ATOM 2406 C CA . MET B 1 27 ? -0.468 8.977 -18.266 1 98.06 27 MET B CA 1
ATOM 2407 C C . MET B 1 27 ? -0.718 10.453 -18.547 1 98.06 27 MET B C 1
ATOM 2409 O O . MET B 1 27 ? 0.198 11.273 -18.453 1 98.06 27 MET B O 1
ATOM 2413 N N . ARG B 1 28 ? -1.93 10.805 -18.828 1 97.88 28 ARG B N 1
ATOM 2414 C CA . ARG B 1 28 ? -2.281 12.203 -19.078 1 97.88 28 ARG B CA 1
ATOM 2415 C C . ARG B 1 28 ? -2.129 13.039 -17.812 1 97.88 28 ARG B C 1
ATOM 2417 O O . ARG B 1 28 ? -1.602 14.148 -17.859 1 97.88 28 ARG B O 1
ATOM 2424 N N . ARG B 1 29 ? -2.596 12.547 -16.672 1 97.62 29 ARG B N 1
ATOM 2425 C CA . ARG B 1 29 ? -2.459 13.242 -15.398 1 97.62 29 ARG B CA 1
ATOM 2426 C C . ARG B 1 29 ? -0.992 13.516 -15.078 1 97.62 29 ARG B C 1
ATOM 2428 O O . ARG B 1 29 ? -0.653 14.586 -14.57 1 97.62 29 ARG B O 1
ATOM 2435 N N . THR B 1 30 ? -0.251 12.531 -15.383 1 97.62 30 THR B N 1
ATOM 2436 C CA . THR B 1 30 ? 1.184 12.633 -15.133 1 97.62 30 THR B CA 1
ATOM 2437 C C . THR B 1 30 ? 1.797 13.758 -15.953 1 97.62 30 THR B C 1
ATOM 2439 O O . THR B 1 30 ? 2.598 14.547 -15.438 1 97.62 30 THR B O 1
ATOM 2442 N N . ALA B 1 31 ? 1.436 13.836 -17.203 1 96.25 31 ALA B N 1
ATOM 2443 C CA . ALA B 1 31 ? 1.943 14.891 -18.062 1 96.25 31 ALA B CA 1
ATOM 2444 C C . ALA B 1 31 ? 1.586 16.266 -17.516 1 96.25 31 ALA B C 1
ATOM 2446 O O . ALA B 1 31 ? 2.396 17.203 -17.578 1 96.25 31 ALA B O 1
ATOM 2447 N N . LEU B 1 32 ? 0.424 16.469 -17 1 95.62 32 LEU B N 1
ATOM 2448 C CA . LEU B 1 32 ? -0.008 17.734 -16.406 1 95.62 32 LEU B CA 1
ATOM 2449 C C . LEU B 1 32 ? 0.812 18.062 -15.164 1 95.62 32 LEU B C 1
ATOM 2451 O O . LEU B 1 32 ? 1.189 19.219 -14.953 1 95.62 32 LEU B O 1
ATOM 2455 N N . VAL B 1 33 ? 1.087 17.031 -14.289 1 94.25 33 VAL B N 1
ATOM 2456 C CA . VAL B 1 33 ? 1.874 17.25 -13.086 1 94.25 33 VAL B CA 1
ATOM 2457 C C . VAL B 1 33 ? 3.297 17.656 -13.453 1 94.25 33 VAL B C 1
ATOM 2459 O O . VAL B 1 33 ? 3.898 18.5 -12.797 1 94.25 33 VAL B O 1
ATOM 2462 N N . GLU B 1 34 ? 3.809 17.016 -14.492 1 92.81 34 GLU B N 1
ATOM 2463 C CA . GLU B 1 34 ? 5.125 17.422 -14.977 1 92.81 34 GLU B CA 1
ATOM 2464 C C . GLU B 1 34 ? 5.129 18.891 -15.398 1 92.81 34 GLU B C 1
ATOM 2466 O O . GLU B 1 34 ? 6.098 19.609 -15.148 1 92.81 34 GLU B O 1
ATOM 2471 N N . GLN B 1 35 ? 4.113 19.344 -16.047 1 91.44 35 GLN B N 1
ATOM 2472 C CA . GLN B 1 35 ? 3.982 20.734 -16.438 1 91.44 35 GLN B CA 1
ATOM 2473 C C . GLN B 1 35 ? 3.926 21.656 -15.219 1 91.44 35 GLN B C 1
ATOM 2475 O O . GLN B 1 35 ? 4.547 22.719 -15.203 1 91.44 35 GLN B O 1
ATOM 2480 N N . ILE B 1 36 ? 3.189 21.25 -14.219 1 89.5 36 ILE B N 1
ATOM 2481 C CA . ILE B 1 36 ? 3.102 22 -12.977 1 89.5 36 ILE B CA 1
ATOM 2482 C C . ILE B 1 36 ? 4.488 22.125 -12.344 1 89.5 36 ILE B C 1
ATOM 2484 O O . ILE B 1 36 ? 4.879 23.203 -11.891 1 89.5 36 ILE B O 1
ATOM 2488 N N . GLY B 1 37 ? 5.203 20.984 -12.25 1 86.5 37 GLY B N 1
ATOM 2489 C CA . GLY B 1 37 ? 6.543 21 -11.688 1 86.5 37 GLY B CA 1
ATOM 2490 C C . GLY B 1 37 ? 7.484 21.953 -12.406 1 86.5 37 GLY B C 1
ATOM 2491 O O . GLY B 1 37 ? 8.344 22.578 -11.773 1 86.5 37 GLY B O 1
ATOM 2492 N N . ALA B 1 38 ? 7.293 22.094 -13.664 1 84.06 38 ALA B N 1
ATOM 2493 C CA . ALA B 1 38 ? 8.164 22.922 -14.484 1 84.06 38 ALA B CA 1
ATOM 2494 C C . ALA B 1 38 ? 7.891 24.406 -14.227 1 84.06 38 ALA B C 1
ATOM 2496 O O . ALA B 1 38 ? 8.773 25.25 -14.422 1 84.06 38 ALA B O 1
ATOM 2497 N N . VAL B 1 39 ? 6.734 24.719 -13.805 1 80.06 39 VAL B N 1
ATOM 2498 C CA . VAL B 1 39 ? 6.379 26.125 -13.641 1 80.06 39 VAL B CA 1
ATOM 2499 C C . VAL B 1 39 ? 6.59 26.547 -12.188 1 80.06 39 VAL B C 1
ATOM 2501 O O . VAL B 1 39 ? 6.613 27.734 -11.875 1 80.06 39 VAL B O 1
ATOM 2504 N N . LYS B 1 40 ? 6.719 25.516 -11.227 1 77.44 40 LYS B N 1
ATOM 2505 C CA . LYS B 1 40 ? 6.934 25.828 -9.812 1 77.44 40 LYS B CA 1
ATOM 2506 C C . LYS B 1 40 ? 8.32 26.422 -9.586 1 77.44 40 LYS B C 1
ATOM 2508 O O . LYS B 1 40 ? 9.289 26.016 -10.234 1 77.44 40 LYS B O 1
ATOM 2513 N N . PRO B 1 41 ? 8.258 27.453 -8.719 1 75.31 41 PRO B N 1
ATOM 2514 C CA . PRO B 1 41 ? 9.586 27.938 -8.352 1 75.31 41 PRO B CA 1
ATOM 2515 C C . PRO B 1 41 ? 10.469 26.859 -7.734 1 75.31 41 PRO B C 1
ATOM 2517 O O . PRO B 1 41 ? 9.961 25.938 -7.082 1 75.31 41 PRO B O 1
ATOM 2520 N N . PRO B 1 42 ? 11.742 26.953 -8.031 1 69.56 42 PRO B N 1
ATOM 2521 C CA . PRO B 1 42 ? 12.664 25.984 -7.438 1 69.56 42 PRO B CA 1
ATOM 2522 C C . PRO B 1 42 ? 12.617 25.984 -5.91 1 69.56 42 PRO B C 1
ATOM 2524 O O . PRO B 1 42 ? 12.414 27.031 -5.297 1 69.56 42 PRO B O 1
ATOM 2527 N N . GLY B 1 43 ? 12.68 24.938 -5.285 1 69.06 43 GLY B N 1
ATOM 2528 C CA . GLY B 1 43 ? 12.82 24.844 -3.84 1 69.06 43 GLY B CA 1
ATOM 2529 C C . GLY B 1 43 ? 11.492 24.625 -3.131 1 69.06 43 GLY B C 1
ATOM 2530 O O . GLY B 1 43 ? 11.469 24.266 -1.949 1 69.06 43 GLY B O 1
ATOM 2531 N N . ARG B 1 44 ? 10.469 24.953 -3.855 1 71.94 44 ARG B N 1
ATOM 2532 C CA . ARG B 1 44 ? 9.188 24.703 -3.199 1 71.94 44 ARG B CA 1
ATOM 2533 C C . ARG B 1 44 ? 8.859 23.219 -3.16 1 71.94 44 ARG B C 1
ATOM 2535 O O . ARG B 1 44 ? 8.992 22.516 -4.168 1 71.94 44 ARG B O 1
ATOM 2542 N N . PRO B 1 45 ? 8.5 22.812 -1.983 1 78.12 45 PRO B N 1
ATOM 2543 C CA . PRO B 1 45 ? 8.188 21.375 -1.882 1 78.12 45 PRO B CA 1
ATOM 2544 C C . PRO B 1 45 ? 7 20.984 -2.752 1 78.12 45 PRO B C 1
ATOM 2546 O O . PRO B 1 45 ? 6.078 21.766 -2.955 1 78.12 45 PRO B O 1
ATOM 2549 N N . ALA B 1 46 ? 7.082 19.828 -3.258 1 87.88 46 ALA B N 1
ATOM 2550 C CA . ALA B 1 46 ? 6.039 19.266 -4.113 1 87.88 46 ALA B CA 1
ATOM 2551 C C . ALA B 1 46 ? 4.828 18.828 -3.295 1 87.88 46 ALA B C 1
ATOM 2553 O O . ALA B 1 46 ? 3.705 18.812 -3.801 1 87.88 46 ALA B O 1
ATOM 2554 N N . LEU B 1 47 ? 5.051 18.594 -2.027 1 91.5 47 LEU B N 1
ATOM 2555 C CA . LEU B 1 47 ? 4 18.141 -1.127 1 91.5 47 LEU B CA 1
ATOM 2556 C C . LEU B 1 47 ? 2.979 19.234 -0.871 1 91.5 47 LEU B C 1
ATOM 2558 O O . LEU B 1 47 ? 3.342 20.359 -0.512 1 91.5 47 LEU B O 1
ATOM 2562 N N . ARG B 1 48 ? 1.691 18.938 -1.087 1 91.44 48 ARG B N 1
ATOM 2563 C CA . ARG B 1 48 ? 0.575 19.859 -0.851 1 91.44 48 ARG B CA 1
ATOM 2564 C C . ARG B 1 48 ? -0.548 19.156 -0.091 1 91.44 48 ARG B C 1
ATOM 2566 O O . ARG B 1 48 ? -1.574 18.812 -0.676 1 91.44 48 ARG B O 1
ATOM 2573 N N . PRO B 1 49 ? -0.44 19.109 1.204 1 94.81 49 PRO B N 1
ATOM 2574 C CA . PRO B 1 49 ? -1.415 18.359 2 1 94.81 49 PRO B CA 1
ATOM 2575 C C . PRO B 1 49 ? -2.842 18.859 1.82 1 94.81 49 PRO B C 1
ATOM 2577 O O . PRO B 1 49 ? -3.783 18.078 1.758 1 94.81 49 PRO B O 1
ATOM 2580 N N . ALA B 1 50 ? -3.018 20.188 1.736 1 93.69 50 ALA B N 1
ATOM 2581 C CA . ALA B 1 50 ? -4.352 20.75 1.572 1 93.69 50 ALA B CA 1
ATOM 2582 C C . ALA B 1 50 ? -4.977 20.312 0.25 1 93.69 50 ALA B C 1
ATOM 2584 O O . ALA B 1 50 ? -6.137 19.906 0.212 1 93.69 50 ALA B O 1
ATOM 2585 N N . ARG B 1 51 ? -4.191 20.391 -0.83 1 93.38 51 ARG B N 1
ATOM 2586 C CA . ARG B 1 51 ? -4.656 19.984 -2.15 1 93.38 51 ARG B CA 1
ATOM 2587 C C . ARG B 1 51 ? -4.992 18.484 -2.172 1 93.38 51 ARG B C 1
ATOM 2589 O O . ARG B 1 51 ? -5.988 18.078 -2.777 1 93.38 51 ARG B O 1
ATOM 2596 N N . GLU B 1 52 ? -4.141 17.688 -1.543 1 95.38 52 GLU B N 1
ATOM 2597 C CA . GLU B 1 52 ? -4.383 16.25 -1.477 1 95.38 52 GLU B CA 1
ATOM 2598 C C . GLU B 1 52 ? -5.699 15.945 -0.774 1 95.38 52 GLU B C 1
ATOM 2600 O O . GLU B 1 52 ? -6.473 15.102 -1.233 1 95.38 52 GLU B O 1
ATOM 2605 N N . ALA B 1 53 ? -5.91 16.625 0.325 1 95.38 53 ALA B N 1
ATOM 2606 C CA . ALA B 1 53 ? -7.152 16.453 1.071 1 95.38 53 ALA B CA 1
ATOM 2607 C C . ALA B 1 53 ? -8.367 16.812 0.218 1 95.38 53 ALA B C 1
ATOM 2609 O O . ALA B 1 53 ? -9.383 16.109 0.245 1 95.38 53 ALA B O 1
ATOM 2610 N N . GLU B 1 54 ? -8.25 17.875 -0.47 1 95.06 54 GLU B N 1
ATOM 2611 C CA . GLU B 1 54 ? -9.328 18.312 -1.354 1 95.06 54 GLU B CA 1
ATOM 2612 C C . GLU B 1 54 ? -9.664 17.234 -2.387 1 95.06 54 GLU B C 1
ATOM 2614 O O . GLU B 1 54 ? -10.828 16.922 -2.617 1 95.06 54 GLU B O 1
ATOM 2619 N N . ILE B 1 55 ? -8.641 16.688 -2.998 1 96.44 55 ILE B N 1
ATOM 2620 C CA . ILE B 1 55 ? -8.812 15.648 -4.008 1 96.44 55 ILE B CA 1
ATOM 2621 C C . ILE B 1 55 ? -9.555 14.453 -3.408 1 96.44 55 ILE B C 1
ATOM 2623 O O . ILE B 1 55 ? -10.539 13.977 -3.975 1 96.44 55 ILE B O 1
ATOM 2627 N N . LEU B 1 56 ? -9.125 13.977 -2.279 1 96.31 56 LEU B N 1
ATOM 2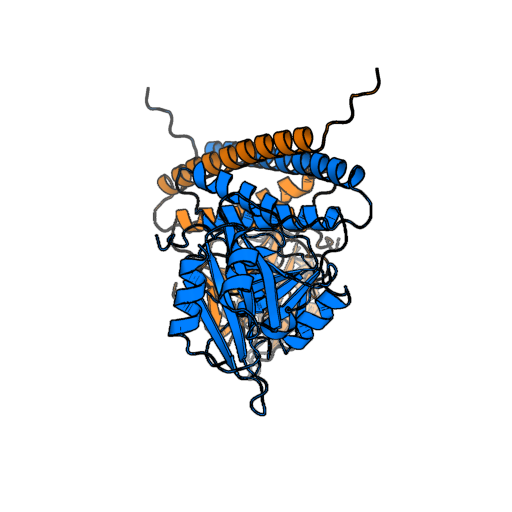628 C CA . LEU B 1 56 ? -9.711 12.789 -1.656 1 96.31 56 LEU B CA 1
ATOM 2629 C C . LEU B 1 56 ? -11.141 13.062 -1.204 1 96.31 56 LEU B C 1
ATOM 2631 O O . LEU B 1 56 ? -12.008 12.203 -1.327 1 96.31 56 LEU B O 1
ATOM 2635 N N . ARG B 1 57 ? -11.398 14.273 -0.666 1 95.88 57 ARG B N 1
ATOM 2636 C CA . ARG B 1 57 ? -12.75 14.633 -0.264 1 95.88 57 ARG B CA 1
ATOM 2637 C C . ARG B 1 57 ? -13.695 14.625 -1.46 1 95.88 57 ARG B C 1
ATOM 2639 O O . ARG B 1 57 ? -14.82 14.117 -1.368 1 95.88 57 ARG B O 1
ATOM 2646 N N . ASN B 1 58 ? -13.25 15.211 -2.543 1 95.69 58 ASN B N 1
ATOM 2647 C CA . ASN B 1 58 ? -14.055 15.227 -3.76 1 95.69 58 ASN B CA 1
ATOM 2648 C C . ASN B 1 58 ? -14.398 13.812 -4.223 1 95.69 58 ASN B C 1
ATOM 2650 O O . ASN B 1 58 ? -15.531 13.547 -4.629 1 95.69 58 ASN B O 1
ATOM 2654 N N . LEU B 1 59 ? -13.391 12.938 -4.195 1 95.88 59 LEU B N 1
ATOM 2655 C CA . LEU B 1 59 ? -13.602 11.547 -4.578 1 95.88 59 LEU B CA 1
ATOM 2656 C C . LEU B 1 59 ? -14.664 10.891 -3.699 1 95.88 59 LEU B C 1
ATOM 2658 O O . LEU B 1 59 ? -15.578 10.234 -4.207 1 95.88 59 LEU B O 1
ATOM 2662 N N . MET B 1 60 ? -14.562 11.07 -2.4 1 94.81 60 MET B N 1
ATOM 2663 C CA . MET B 1 60 ? -15.492 10.453 -1.461 1 94.81 60 MET B CA 1
ATOM 2664 C C . MET B 1 60 ? -16.906 10.992 -1.655 1 94.81 60 MET B C 1
ATOM 2666 O O . MET B 1 60 ? -17.875 10.234 -1.578 1 94.81 60 MET B O 1
ATOM 2670 N N . ASP B 1 61 ? -17 12.25 -1.892 1 95 61 ASP B N 1
ATOM 2671 C CA . ASP B 1 61 ? -18.297 12.906 -2.029 1 95 61 ASP B CA 1
ATOM 2672 C C . ASP B 1 61 ? -19.062 12.367 -3.234 1 95 61 ASP B C 1
ATOM 2674 O O . ASP B 1 61 ? -20.297 12.266 -3.203 1 95 61 ASP B O 1
ATOM 2678 N N . ARG B 1 62 ? -18.406 11.969 -4.258 1 96.19 62 ARG B N 1
ATOM 2679 C CA . ARG B 1 62 ? -19.078 11.562 -5.488 1 96.19 62 ARG B CA 1
ATOM 2680 C C . ARG B 1 62 ? -19.109 10.047 -5.621 1 96.19 62 ARG B C 1
ATOM 2682 O O . ARG B 1 62 ? -19.641 9.516 -6.602 1 96.19 62 ARG B O 1
ATOM 2689 N N . HIS B 1 63 ? -18.484 9.352 -4.715 1 96.38 63 HIS B N 1
ATOM 2690 C CA . HIS B 1 63 ? -18.312 7.902 -4.824 1 96.38 63 HIS B CA 1
ATOM 2691 C C . HIS B 1 63 ? -19.656 7.188 -4.746 1 96.38 63 HIS B C 1
ATOM 2693 O O . HIS B 1 63 ? -20.5 7.523 -3.908 1 96.38 63 HIS B O 1
ATOM 2699 N N . GLN B 1 64 ? -19.891 6.309 -5.613 1 96.44 64 GLN B N 1
ATOM 2700 C CA . GLN B 1 64 ? -21.047 5.426 -5.645 1 96.44 64 GLN B CA 1
ATOM 2701 C C . GLN B 1 64 ? -20.641 3.986 -5.934 1 96.44 64 GLN B C 1
ATOM 2703 O O . GLN B 1 64 ? -19.547 3.736 -6.453 1 96.44 64 GLN B O 1
ATOM 2708 N N . GLY B 1 65 ? -21.469 3.068 -5.523 1 94.44 65 GLY B N 1
ATOM 2709 C CA . GLY B 1 65 ? -21.25 1.676 -5.871 1 94.44 65 GLY B CA 1
ATOM 2710 C C . GLY B 1 65 ? -20.516 0.903 -4.789 1 94.44 65 GLY B C 1
ATOM 2711 O O . GLY B 1 65 ? -20.406 1.37 -3.654 1 94.44 65 GLY B O 1
ATOM 2712 N N . ALA B 1 66 ? -19.984 -0.224 -5.191 1 94.56 66 ALA B N 1
ATOM 2713 C CA . ALA B 1 66 ? -19.562 -1.2 -4.195 1 94.56 66 ALA B CA 1
ATOM 2714 C C . ALA B 1 66 ? -18.047 -1.118 -3.963 1 94.56 66 ALA B C 1
ATOM 2716 O O . ALA B 1 66 ? -17.531 -1.693 -3.004 1 94.56 66 ALA B O 1
ATOM 2717 N N . PHE B 1 67 ? -17.375 -0.401 -4.867 1 95.88 67 PHE B N 1
ATOM 2718 C CA . PHE B 1 67 ? -15.93 -0.317 -4.668 1 95.88 67 PHE B CA 1
ATOM 2719 C C . PHE B 1 67 ? -15.602 0.255 -3.293 1 95.88 67 PHE B C 1
ATOM 2721 O O . PHE B 1 67 ? -16.125 1.302 -2.91 1 95.88 67 PHE B O 1
ATOM 2728 N N . PRO B 1 68 ? -14.719 -0.365 -2.525 1 93.06 68 PRO B N 1
ATOM 2729 C CA . PRO B 1 68 ? -14.461 0.099 -1.161 1 93.06 68 PRO B CA 1
ATOM 2730 C C . PRO B 1 68 ? -13.781 1.466 -1.123 1 93.06 68 PRO B C 1
ATOM 2732 O O . PRO B 1 68 ? -12.719 1.647 -1.725 1 93.06 68 PRO B O 1
ATOM 2735 N N . PRO B 1 69 ? -14.289 2.422 -0.399 1 92.69 69 PRO B N 1
ATOM 2736 C CA . PRO B 1 69 ? -13.695 3.76 -0.297 1 92.69 69 PRO B CA 1
ATOM 2737 C C . PRO B 1 69 ? -12.242 3.729 0.164 1 92.69 69 PRO B C 1
ATOM 2739 O O . PRO B 1 69 ? -11.422 4.512 -0.319 1 92.69 69 PRO B O 1
ATOM 2742 N N . ALA B 1 70 ? -11.906 2.859 1.081 1 89.19 70 ALA B N 1
ATOM 2743 C CA . ALA B 1 70 ? -10.539 2.76 1.578 1 89.19 70 ALA B CA 1
ATOM 2744 C C . ALA B 1 70 ? -9.57 2.387 0.456 1 89.19 70 ALA B C 1
ATOM 2746 O O . ALA B 1 70 ? -8.469 2.928 0.374 1 89.19 70 ALA B O 1
ATOM 2747 N N . ALA B 1 71 ? -9.953 1.466 -0.393 1 92.81 71 ALA B N 1
ATOM 2748 C CA . ALA B 1 71 ? -9.117 1.067 -1.523 1 92.81 71 ALA B CA 1
ATOM 2749 C C . ALA B 1 71 ? -8.977 2.209 -2.525 1 92.81 71 ALA B C 1
ATOM 2751 O O . ALA B 1 71 ? -7.895 2.416 -3.088 1 92.81 71 ALA B O 1
ATOM 2752 N N . LEU B 1 72 ? -10.102 2.922 -2.715 1 95.31 72 LEU B N 1
ATOM 2753 C CA . LEU B 1 72 ? -10.062 4.078 -3.602 1 95.31 72 LEU B CA 1
ATOM 2754 C C . LEU B 1 72 ? -9.055 5.109 -3.111 1 95.31 72 LEU B C 1
ATOM 2756 O O . LEU B 1 72 ? -8.227 5.598 -3.889 1 95.31 72 LEU B O 1
ATOM 2760 N N . SER B 1 73 ? -9.164 5.43 -1.848 1 94.06 73 SER B N 1
ATOM 2761 C CA . SER B 1 73 ? -8.227 6.371 -1.239 1 94.06 73 SER B CA 1
ATOM 2762 C C . SER B 1 73 ? -6.785 5.906 -1.41 1 94.06 73 SER B C 1
ATOM 2764 O O . SER B 1 73 ? -5.91 6.699 -1.753 1 94.06 73 SER B O 1
ATOM 2766 N N . ARG B 1 74 ? -6.535 4.652 -1.243 1 92.94 74 ARG B N 1
ATOM 2767 C CA . ARG B 1 74 ? -5.191 4.102 -1.346 1 92.94 74 ARG B CA 1
ATOM 2768 C C . ARG B 1 74 ? -4.656 4.219 -2.77 1 92.94 74 ARG B C 1
ATOM 2770 O O . ARG B 1 74 ? -3.475 4.496 -2.975 1 92.94 74 ARG B O 1
ATOM 2777 N N . MET B 1 75 ? -5.465 3.945 -3.721 1 96.75 75 MET B N 1
ATOM 2778 C CA . MET B 1 75 ? -5.055 4.078 -5.117 1 96.75 75 MET B CA 1
ATOM 2779 C C . MET B 1 75 ? -4.598 5.5 -5.414 1 96.75 75 MET B C 1
ATOM 2781 O O . MET B 1 75 ? -3.547 5.703 -6.027 1 96.75 75 MET B O 1
ATOM 2785 N N . TRP B 1 76 ? -5.395 6.477 -4.988 1 97.56 76 TRP B N 1
ATOM 2786 C CA . TRP B 1 76 ? -5.043 7.867 -5.258 1 97.56 76 TRP B CA 1
ATOM 2787 C C . TRP B 1 76 ? -3.807 8.281 -4.465 1 97.56 76 TRP B C 1
ATOM 2789 O O . TRP B 1 76 ? -2.98 9.055 -4.953 1 97.56 76 TRP B O 1
ATOM 2799 N N . ARG B 1 77 ? -3.689 7.789 -3.24 1 95.5 77 ARG B N 1
ATOM 2800 C CA . ARG B 1 77 ? -2.496 8.07 -2.451 1 95.5 77 ARG B CA 1
ATOM 2801 C C . ARG B 1 77 ? -1.241 7.562 -3.156 1 95.5 77 ARG B C 1
ATOM 2803 O O . ARG B 1 77 ? -0.216 8.25 -3.178 1 95.5 77 ARG B O 1
ATOM 2810 N N . GLU B 1 78 ? -1.337 6.348 -3.689 1 95.56 78 GLU B N 1
ATOM 2811 C CA . GLU B 1 78 ? -0.224 5.809 -4.465 1 95.56 78 GLU B CA 1
ATOM 2812 C C . GLU B 1 78 ? 0.118 6.715 -5.645 1 95.56 78 GLU B C 1
ATOM 2814 O O . GLU B 1 78 ? 1.287 7.035 -5.871 1 95.56 78 GLU B O 1
ATOM 2819 N N . MET B 1 79 ? -0.853 7.145 -6.336 1 97.69 79 MET B N 1
ATOM 2820 C CA . MET B 1 79 ? -0.677 7.992 -7.512 1 97.69 79 MET B CA 1
ATOM 2821 C C . MET B 1 79 ? -0.089 9.344 -7.125 1 97.69 79 MET B C 1
ATOM 2823 O O . MET B 1 79 ? 0.894 9.789 -7.719 1 97.69 79 MET B O 1
ATOM 2827 N N . ILE B 1 80 ? -0.654 10.008 -6.125 1 96.94 80 ILE B N 1
ATOM 2828 C CA . ILE B 1 80 ? -0.226 11.336 -5.691 1 96.94 80 ILE B CA 1
ATOM 2829 C C . ILE B 1 80 ? 1.214 11.273 -5.188 1 96.94 80 ILE B C 1
ATOM 2831 O O . ILE B 1 80 ? 2.035 12.125 -5.527 1 96.94 80 ILE B O 1
ATOM 2835 N N . SER B 1 81 ? 1.525 10.211 -4.387 1 95.94 81 SER B N 1
ATOM 2836 C CA . SER B 1 81 ? 2.877 10.062 -3.855 1 95.94 81 SER B CA 1
ATOM 2837 C C . SER B 1 81 ? 3.896 9.891 -4.977 1 95.94 81 SER B C 1
ATOM 2839 O O . SER B 1 81 ? 4.969 10.5 -4.941 1 95.94 81 SER B O 1
ATOM 2841 N N . ALA B 1 82 ? 3.564 9.062 -5.945 1 95.38 82 ALA B N 1
ATOM 2842 C CA . ALA B 1 82 ? 4.461 8.844 -7.078 1 95.38 82 ALA B CA 1
ATOM 2843 C C . ALA B 1 82 ? 4.707 10.141 -7.84 1 95.38 82 ALA B C 1
ATOM 2845 O O . ALA B 1 82 ? 5.84 10.445 -8.211 1 95.38 82 ALA B O 1
ATOM 2846 N N . LEU B 1 83 ? 3.686 10.93 -8.086 1 95.62 83 LEU B N 1
ATOM 2847 C CA . LEU B 1 83 ? 3.801 12.164 -8.852 1 95.62 83 LEU B CA 1
ATOM 2848 C C . LEU B 1 83 ? 4.5 13.242 -8.039 1 95.62 83 LEU B C 1
ATOM 2850 O O . LEU B 1 83 ? 5.176 14.109 -8.602 1 95.62 83 LEU B O 1
ATOM 2854 N N . THR B 1 84 ? 4.309 13.211 -6.688 1 94.19 84 THR B N 1
ATOM 2855 C CA . THR B 1 84 ? 5.059 14.109 -5.816 1 94.19 84 THR B CA 1
ATOM 2856 C C . THR B 1 84 ? 6.559 13.859 -5.949 1 94.19 84 THR B C 1
ATOM 2858 O O . THR B 1 84 ? 7.344 14.805 -6.059 1 94.19 84 THR B O 1
ATOM 2861 N N . ARG B 1 85 ? 6.953 12.656 -6.039 1 92.31 85 ARG B N 1
ATOM 2862 C CA . ARG B 1 85 ? 8.359 12.281 -6.133 1 92.31 85 ARG B CA 1
ATOM 2863 C C . ARG B 1 85 ? 8.93 12.641 -7.5 1 92.31 85 ARG B C 1
ATOM 2865 O O . ARG B 1 85 ? 10.148 12.766 -7.656 1 92.31 85 ARG B O 1
ATOM 2872 N N . LEU B 1 86 ? 8.055 12.75 -8.516 1 90 86 LEU B N 1
ATOM 2873 C CA . LEU B 1 86 ? 8.5 13.188 -9.836 1 90 86 LEU B CA 1
ATOM 2874 C C . LEU B 1 86 ? 8.898 14.656 -9.812 1 90 86 LEU B C 1
ATOM 2876 O O . LEU B 1 86 ? 9.688 15.102 -10.648 1 90 86 LEU B O 1
ATOM 2880 N N . GLN B 1 87 ? 8.383 15.391 -8.883 1 90 87 GLN B N 1
ATOM 2881 C CA . GLN B 1 87 ? 8.586 16.828 -8.852 1 90 87 GLN B CA 1
ATOM 2882 C C . GLN B 1 87 ? 9.812 17.203 -8.016 1 90 87 GLN B C 1
ATOM 2884 O O . GLN B 1 87 ? 10.328 18.312 -8.125 1 90 87 GLN B O 1
ATOM 2889 N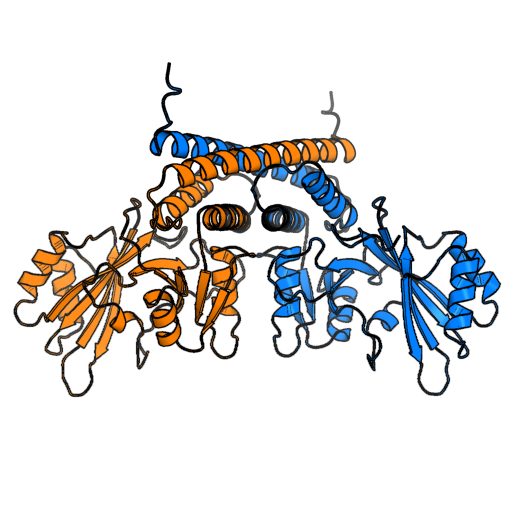 N . GLY B 1 88 ? 10.273 16.328 -7.172 1 87.19 88 GLY B N 1
ATOM 2890 C CA . GLY B 1 88 ? 11.43 16.609 -6.336 1 87.19 88 GLY B CA 1
ATOM 2891 C C . GLY B 1 88 ? 11.672 15.539 -5.285 1 87.19 88 GLY B C 1
ATOM 2892 O O . GLY B 1 88 ? 10.914 14.562 -5.199 1 87.19 88 GLY B O 1
ATOM 2893 N N . PRO B 1 89 ? 12.727 15.766 -4.566 1 87.94 89 PRO B N 1
ATOM 2894 C CA . PRO B 1 89 ? 13.039 14.797 -3.512 1 87.94 89 PRO B CA 1
ATOM 2895 C C . PRO B 1 89 ? 11.93 14.688 -2.467 1 87.94 89 PRO B C 1
ATOM 2897 O O . PRO B 1 89 ? 11.312 15.695 -2.105 1 87.94 89 PRO B O 1
ATOM 2900 N N . PHE B 1 90 ? 11.695 13.492 -2.094 1 93.62 90 PHE B N 1
ATOM 2901 C CA . PHE B 1 90 ? 10.664 13.211 -1.106 1 93.62 90 PHE B CA 1
ATOM 2902 C C . PHE B 1 90 ? 11.023 11.984 -0.281 1 93.62 90 PHE B C 1
ATOM 2904 O O . PHE B 1 90 ? 11.234 10.898 -0.83 1 93.62 90 PHE B O 1
ATOM 2911 N N . ALA B 1 91 ? 11.133 12.164 1.008 1 95.38 91 ALA B N 1
ATOM 2912 C CA . ALA B 1 91 ? 11.453 11.078 1.937 1 95.38 91 ALA B CA 1
ATOM 2913 C C . ALA B 1 91 ? 10.688 11.242 3.25 1 95.38 91 ALA B C 1
ATOM 2915 O O . ALA B 1 91 ? 10.352 12.359 3.645 1 95.38 91 ALA B O 1
ATOM 2916 N N . VAL B 1 92 ? 10.461 10.117 3.904 1 97.25 92 VAL B N 1
ATOM 2917 C CA . VAL B 1 92 ? 9.656 10.125 5.121 1 97.25 92 VAL B CA 1
ATOM 2918 C C . VAL B 1 92 ? 10.453 9.508 6.273 1 97.25 92 VAL B C 1
ATOM 2920 O O . VAL B 1 92 ? 11.055 8.445 6.117 1 97.25 92 VAL B O 1
ATOM 2923 N N . ALA B 1 93 ? 10.531 10.18 7.375 1 98.12 93 ALA B N 1
ATOM 2924 C CA . ALA B 1 93 ? 11.039 9.617 8.625 1 98.12 93 ALA B CA 1
ATOM 2925 C C . ALA B 1 93 ? 9.891 9.164 9.523 1 98.12 93 ALA B C 1
ATOM 2927 O O . ALA B 1 93 ? 8.938 9.922 9.75 1 98.12 93 ALA B O 1
ATOM 2928 N N . VAL B 1 94 ? 9.977 7.941 10.055 1 96.94 94 VAL B N 1
ATOM 2929 C CA . VAL B 1 94 ? 8.859 7.371 10.797 1 96.94 94 VAL B CA 1
ATOM 2930 C C . VAL B 1 94 ? 9.32 6.965 12.195 1 96.94 94 VAL B C 1
ATOM 2932 O O . VAL B 1 94 ? 10.352 6.312 12.344 1 96.94 94 VAL B O 1
ATOM 2935 N N . TYR B 1 95 ? 8.516 7.387 13.188 1 96.88 95 TYR B N 1
ATOM 2936 C CA . TYR B 1 95 ? 8.703 6.844 14.523 1 96.88 95 TYR B CA 1
ATOM 2937 C C . TYR B 1 95 ? 8.383 5.355 14.562 1 96.88 95 TYR B C 1
ATOM 2939 O O . TYR B 1 95 ? 7.211 4.965 14.516 1 96.88 95 TYR B O 1
ATOM 2947 N N . ALA B 1 96 ? 9.359 4.547 14.609 1 91.75 96 ALA B N 1
ATOM 2948 C CA . ALA B 1 96 ? 9.211 3.092 14.602 1 91.75 96 ALA B CA 1
ATOM 2949 C C . ALA B 1 96 ? 10.25 2.43 15.5 1 91.75 96 ALA B C 1
ATOM 2951 O O . ALA B 1 96 ? 11.133 1.717 15.016 1 91.75 96 ALA B O 1
ATOM 2952 N N . PRO B 1 97 ? 9.984 2.654 16.844 1 88.81 97 PRO B N 1
ATOM 2953 C CA . PRO B 1 97 ? 10.922 1.984 17.75 1 88.81 97 PRO B CA 1
ATOM 2954 C C . PRO B 1 97 ? 10.844 0.462 17.656 1 88.81 97 PRO B C 1
ATOM 2956 O O . PRO B 1 97 ? 9.758 -0.095 17.484 1 88.81 97 PRO B O 1
ATOM 2959 N N . ASP B 1 98 ? 12 -0.264 17.766 1 80.06 98 ASP B N 1
ATOM 2960 C CA . ASP B 1 98 ? 12.133 -1.717 17.703 1 80.06 98 ASP B CA 1
ATOM 2961 C C . ASP B 1 98 ? 11.477 -2.277 16.438 1 80.06 98 ASP B C 1
ATOM 2963 O O . ASP B 1 98 ? 10.891 -3.359 16.469 1 80.06 98 ASP B O 1
ATOM 2967 N N . ASP B 1 99 ? 11.227 -1.535 15.578 1 70.94 99 ASP B N 1
ATOM 2968 C CA . ASP B 1 99 ? 10.719 -1.906 14.258 1 70.94 99 ASP B CA 1
ATOM 2969 C C . ASP B 1 99 ? 9.234 -2.24 14.32 1 70.94 99 ASP B C 1
ATOM 2971 O O . ASP B 1 99 ? 8.766 -3.143 13.625 1 70.94 99 ASP B O 1
ATOM 2975 N N . GLN B 1 100 ? 8.609 -1.494 15.219 1 77.56 100 GLN B N 1
ATOM 2976 C CA . GLN B 1 100 ? 7.164 -1.662 15.281 1 77.56 100 GLN B CA 1
ATOM 2977 C C . GLN B 1 100 ? 6.512 -1.298 13.945 1 77.56 100 GLN B C 1
ATOM 2979 O O . GLN B 1 100 ? 6.902 -0.321 13.305 1 77.56 100 GLN B O 1
ATOM 2984 N N . ARG B 1 101 ? 5.574 -2.027 13.539 1 78.31 101 ARG B N 1
ATOM 2985 C CA . ARG B 1 101 ? 5.035 -1.962 12.188 1 78.31 101 ARG B CA 1
ATOM 2986 C C . ARG B 1 101 ? 3.898 -0.95 12.094 1 78.31 101 ARG B C 1
ATOM 2988 O O . ARG B 1 101 ? 3.588 -0.452 11.008 1 78.31 101 ARG B O 1
ATOM 2995 N N . GLY B 1 102 ? 3.328 -0.591 13.242 1 83.75 102 GLY B N 1
ATOM 2996 C CA . GLY B 1 102 ? 2.092 0.172 13.195 1 83.75 102 GLY B CA 1
ATOM 2997 C C . GLY B 1 102 ? 2.225 1.485 12.453 1 83.75 102 GLY B C 1
ATOM 2998 O O . GLY B 1 102 ? 1.589 1.684 11.414 1 83.75 102 GLY B O 1
ATOM 2999 N N . PHE B 1 103 ? 3.172 2.357 12.875 1 90.75 103 PHE B N 1
ATOM 3000 C CA . PHE B 1 103 ? 3.34 3.672 12.273 1 90.75 103 PHE B CA 1
ATOM 3001 C C . PHE B 1 103 ? 3.994 3.557 10.898 1 90.75 103 PHE B C 1
ATOM 3003 O O . PHE B 1 103 ? 3.709 4.348 10 1 90.75 103 PHE B O 1
ATOM 3010 N N . TRP B 1 104 ? 4.805 2.566 10.805 1 87.69 104 TRP B N 1
ATOM 3011 C CA . TRP B 1 104 ? 5.457 2.332 9.516 1 87.69 104 TRP B CA 1
ATOM 3012 C C . TRP B 1 104 ? 4.43 2.006 8.438 1 87.69 104 TRP B C 1
ATOM 3014 O O . TRP B 1 104 ? 4.441 2.604 7.359 1 87.69 104 TRP B O 1
ATOM 3024 N N . ASP B 1 105 ? 3.527 1.098 8.695 1 83.69 105 ASP B N 1
ATOM 3025 C CA . ASP B 1 105 ? 2.477 0.709 7.762 1 83.69 105 ASP B CA 1
ATOM 3026 C C . ASP B 1 105 ? 1.566 1.892 7.438 1 83.69 105 ASP B C 1
ATOM 3028 O O . ASP B 1 105 ? 1.173 2.078 6.285 1 83.69 105 ASP B O 1
ATOM 3032 N N . LEU B 1 106 ? 1.286 2.652 8.469 1 89.5 106 LEU B N 1
ATOM 3033 C CA . LEU B 1 106 ? 0.438 3.826 8.297 1 89.5 106 LEU B CA 1
ATOM 3034 C C . LEU B 1 106 ? 1.086 4.832 7.352 1 89.5 106 LEU B C 1
ATOM 3036 O O . LEU B 1 106 ? 0.428 5.363 6.457 1 89.5 106 LEU B O 1
ATOM 3040 N N . ALA B 1 107 ? 2.373 5.078 7.582 1 93.12 107 ALA B N 1
ATOM 3041 C CA . ALA B 1 107 ? 3.115 5.996 6.723 1 93.12 107 ALA B CA 1
ATOM 3042 C C . ALA B 1 107 ? 3.166 5.484 5.285 1 93.12 107 ALA B C 1
ATOM 3044 O O . ALA B 1 107 ? 2.988 6.254 4.34 1 93.12 107 ALA B O 1
ATOM 3045 N N . ARG B 1 108 ? 3.363 4.23 5.148 1 88.69 108 ARG B N 1
ATOM 3046 C CA . ARG B 1 108 ? 3.432 3.613 3.826 1 88.69 108 ARG B CA 1
ATOM 3047 C C . ARG B 1 108 ? 2.098 3.73 3.098 1 88.69 108 ARG B C 1
ATOM 3049 O O . ARG B 1 108 ? 2.061 4.039 1.905 1 88.69 108 ARG B O 1
ATOM 3056 N N . ASP B 1 109 ? 1.104 3.539 3.783 1 87.38 109 ASP B N 1
ATOM 3057 C CA . ASP B 1 109 ? -0.235 3.639 3.209 1 87.38 109 ASP B CA 1
ATOM 3058 C C . ASP B 1 109 ? -0.529 5.062 2.746 1 87.38 109 ASP B C 1
ATOM 3060 O O . ASP B 1 109 ? -1.197 5.266 1.729 1 87.38 109 ASP B O 1
ATOM 3064 N N . HIS B 1 110 ? -0.036 6 3.502 1 93.56 110 HIS B N 1
ATOM 3065 C CA . HIS B 1 110 ? -0.373 7.391 3.225 1 93.56 110 HIS B CA 1
ATOM 3066 C C . HIS B 1 110 ? 0.544 7.977 2.158 1 93.56 110 HIS B C 1
ATOM 3068 O O . HIS B 1 110 ? 0.096 8.742 1.302 1 93.56 110 HIS B O 1
ATOM 3074 N N . TYR B 1 111 ? 1.785 7.598 2.191 1 95.31 111 TYR B N 1
ATOM 3075 C CA . TYR B 1 111 ? 2.752 8.305 1.359 1 95.31 111 TYR B CA 1
ATOM 3076 C C . TYR B 1 111 ? 3.242 7.426 0.219 1 95.31 111 TYR B C 1
ATOM 3078 O O . TYR B 1 111 ? 4.125 7.82 -0.545 1 95.31 111 TYR B O 1
ATOM 3086 N N . GLY B 1 112 ? 2.693 6.273 0.051 1 90.31 112 GLY B N 1
ATOM 3087 C CA . GLY B 1 112 ? 2.961 5.465 -1.128 1 90.31 112 GLY B CA 1
ATOM 3088 C C . GLY B 1 112 ? 3.967 4.359 -0.876 1 90.31 112 GLY B C 1
ATOM 3089 O O . GLY B 1 112 ? 4.879 4.512 -0.06 1 90.31 112 GLY B O 1
ATOM 3090 N N . SER B 1 113 ? 3.947 3.359 -1.641 1 86.19 113 SER B N 1
ATOM 3091 C CA . SER B 1 113 ? 4.711 2.131 -1.455 1 86.19 113 SER B CA 1
ATOM 3092 C C . SER B 1 113 ? 6.172 2.32 -1.854 1 86.19 113 SER B C 1
ATOM 3094 O O . SER B 1 113 ? 7.055 1.638 -1.333 1 86.19 113 SER B O 1
ATOM 3096 N N . ALA B 1 114 ? 6.453 3.234 -2.729 1 86.5 114 ALA B N 1
ATOM 3097 C CA . ALA B 1 114 ? 7.801 3.373 -3.271 1 86.5 114 ALA B CA 1
ATOM 3098 C C . ALA B 1 114 ? 8.547 4.523 -2.6 1 86.5 114 ALA B C 1
ATOM 3100 O O . ALA B 1 114 ? 9.711 4.777 -2.91 1 86.5 114 ALA B O 1
ATOM 3101 N N . THR B 1 115 ? 7.887 5.207 -1.729 1 91.56 115 THR B N 1
ATOM 3102 C CA . THR B 1 115 ? 8.516 6.34 -1.064 1 91.56 115 THR B CA 1
ATOM 3103 C C . THR B 1 115 ? 9.648 5.871 -0.152 1 91.56 115 THR B C 1
ATOM 3105 O O . THR B 1 115 ? 9.469 4.949 0.646 1 91.56 115 THR B O 1
ATOM 3108 N N . PRO B 1 116 ? 10.82 6.48 -0.319 1 92.38 116 PRO B N 1
ATOM 3109 C CA . PRO B 1 116 ? 11.875 6.176 0.655 1 92.38 116 PRO B CA 1
ATOM 3110 C C . PRO B 1 116 ? 11.469 6.527 2.086 1 92.38 116 PRO B C 1
ATOM 3112 O O . PRO B 1 116 ? 10.969 7.625 2.34 1 92.38 116 PRO B O 1
ATOM 3115 N N . MET B 1 117 ? 11.68 5.57 2.953 1 92.44 117 MET B N 1
ATOM 3116 C CA . MET B 1 117 ? 11.328 5.762 4.359 1 92.44 117 MET B CA 1
ATOM 3117 C C . MET B 1 117 ? 12.477 5.32 5.266 1 92.44 117 MET B C 1
ATOM 3119 O O . MET B 1 117 ? 13.195 4.371 4.945 1 92.44 117 MET B O 1
ATOM 3123 N N . GLN B 1 118 ? 12.648 6 6.312 1 93.25 118 GLN B N 1
ATOM 3124 C CA . GLN B 1 118 ? 13.609 5.586 7.324 1 93.25 118 GLN B CA 1
ATOM 3125 C C . GLN B 1 118 ? 12.969 5.551 8.711 1 93.25 118 GLN B C 1
ATOM 3127 O O . GLN B 1 118 ? 12.141 6.402 9.039 1 93.25 118 GLN B O 1
ATOM 3132 N N . ALA B 1 119 ? 13.328 4.504 9.398 1 93.75 119 ALA B N 1
ATOM 3133 C CA . ALA B 1 119 ? 12.828 4.336 10.758 1 93.75 119 ALA B CA 1
ATOM 3134 C C . ALA B 1 119 ? 13.703 5.074 11.766 1 93.75 119 ALA B C 1
ATOM 3136 O O . ALA B 1 119 ? 14.93 5.09 11.633 1 93.75 119 ALA B O 1
ATOM 3137 N N . ALA B 1 120 ? 13.109 5.734 12.711 1 96.06 120 ALA B N 1
ATOM 3138 C CA . ALA B 1 120 ? 13.789 6.359 13.844 1 96.06 120 ALA B CA 1
ATOM 3139 C C . ALA B 1 120 ? 13.305 5.785 15.164 1 96.06 120 ALA B C 1
ATOM 3141 O O . ALA B 1 120 ? 12.117 5.461 15.312 1 96.06 120 ALA B O 1
ATOM 3142 N N . ASN B 1 121 ? 14.141 5.715 16.156 1 94.81 121 ASN B N 1
ATOM 3143 C CA . ASN B 1 121 ? 13.82 5.043 17.406 1 94.81 121 ASN B CA 1
ATOM 3144 C C . ASN B 1 121 ? 13.258 6.016 18.438 1 94.81 121 ASN B C 1
ATOM 3146 O O . ASN B 1 121 ? 12.844 5.605 19.531 1 94.81 121 ASN B O 1
ATOM 3150 N N . SER B 1 122 ? 13.273 7.277 18.109 1 95.44 122 SER B N 1
ATOM 3151 C CA . SER B 1 122 ? 12.703 8.281 19.016 1 95.44 122 SER B CA 1
ATOM 3152 C C . SER B 1 122 ? 12.008 9.391 18.234 1 95.44 122 SER B C 1
ATOM 3154 O O . SER B 1 122 ? 12.344 9.641 17.062 1 95.44 122 SER B O 1
ATOM 3156 N N . SER B 1 123 ? 11.047 10 18.891 1 96.5 123 SER B N 1
ATOM 3157 C CA . SER B 1 123 ? 10.359 11.133 18.266 1 96.5 123 SER B CA 1
ATOM 3158 C C . SER B 1 123 ? 11.328 12.266 17.969 1 96.5 123 SER B C 1
ATOM 3160 O O . SER B 1 123 ? 11.227 12.914 16.922 1 96.5 123 SER B O 1
ATOM 3162 N N . LEU B 1 124 ? 12.273 12.523 18.859 1 96.12 124 LEU B N 1
ATOM 3163 C CA . LEU B 1 124 ? 13.258 13.586 18.656 1 96.12 124 LEU B CA 1
ATOM 3164 C C . LEU B 1 124 ? 14.117 13.312 17.422 1 96.12 124 LEU B C 1
ATOM 3166 O O . LEU B 1 124 ? 14.477 14.25 16.703 1 96.12 124 LEU B O 1
ATOM 3170 N N . ALA B 1 125 ? 14.422 12.102 17.234 1 97.5 125 ALA B N 1
ATOM 3171 C CA . ALA B 1 125 ? 15.195 11.75 16.031 1 97.5 125 ALA B CA 1
ATOM 3172 C C . ALA B 1 125 ? 14.414 12.086 14.766 1 97.5 125 ALA B C 1
ATOM 3174 O O . ALA B 1 125 ? 14.992 12.594 13.797 1 97.5 125 ALA B O 1
ATOM 3175 N N . VAL B 1 126 ? 13.117 11.812 14.766 1 98 126 VAL B N 1
ATOM 3176 C CA . VAL B 1 126 ? 12.266 12.148 13.625 1 98 126 VAL B CA 1
ATOM 3177 C C . VAL B 1 126 ? 12.273 13.656 13.406 1 98 126 VAL B C 1
ATOM 3179 O O . VAL B 1 126 ? 12.461 14.133 12.281 1 98 126 VAL B O 1
ATOM 3182 N N . LEU B 1 127 ? 12.125 14.43 14.492 1 97.06 127 LEU B N 1
ATOM 3183 C CA . LEU B 1 127 ? 12.117 15.883 14.406 1 97.06 127 LEU B CA 1
ATOM 3184 C C . LEU B 1 127 ? 13.422 16.391 13.797 1 97.06 127 LEU B C 1
ATOM 3186 O O . LEU B 1 127 ? 13.406 17.281 12.938 1 97.06 127 LEU B O 1
ATOM 3190 N N . ARG B 1 128 ? 14.516 15.82 14.188 1 96.44 128 ARG B N 1
ATOM 3191 C CA . ARG B 1 128 ? 15.828 16.234 13.711 1 96.44 128 ARG B CA 1
ATOM 3192 C C . ARG B 1 128 ? 15.977 15.938 12.219 1 96.44 128 ARG B C 1
ATOM 3194 O O . ARG B 1 128 ? 16.469 16.781 11.461 1 96.44 128 ARG B O 1
ATOM 3201 N N . LEU B 1 129 ? 15.523 14.797 11.789 1 96.94 129 LEU B N 1
ATOM 3202 C CA . LEU B 1 129 ? 15.641 14.406 10.391 1 96.94 129 LEU B CA 1
ATOM 3203 C C . LEU B 1 129 ? 14.859 15.352 9.492 1 96.94 129 LEU B C 1
ATOM 3205 O O . LEU B 1 129 ? 15.312 15.672 8.391 1 96.94 129 LEU B O 1
ATOM 3209 N N . VAL B 1 130 ? 13.734 15.797 9.953 1 96.38 130 VAL B N 1
ATOM 3210 C CA . VAL B 1 130 ? 12.922 16.719 9.18 1 96.38 130 VAL B CA 1
ATOM 3211 C C . VAL B 1 130 ? 13.555 18.109 9.219 1 96.38 130 VAL B C 1
ATOM 3213 O O . VAL B 1 130 ? 13.672 18.781 8.18 1 96.38 130 VAL B O 1
ATOM 3216 N N . ALA B 1 131 ? 13.992 18.547 10.383 1 93.75 131 ALA B N 1
ATOM 3217 C CA . ALA B 1 131 ? 14.578 19.875 10.547 1 93.75 131 ALA B CA 1
ATOM 3218 C C . ALA B 1 131 ? 15.852 20.016 9.711 1 93.75 131 ALA B C 1
ATOM 3220 O O . ALA B 1 131 ? 16.125 21.094 9.172 1 93.75 131 ALA B O 1
ATOM 3221 N N . GLU B 1 132 ? 16.609 18.922 9.602 1 93.06 132 GLU B N 1
ATOM 3222 C CA . GLU B 1 132 ? 17.875 18.953 8.875 1 93.06 132 GLU B CA 1
ATOM 3223 C C . GLU B 1 132 ? 17.656 18.766 7.375 1 93.06 132 GLU B C 1
ATOM 3225 O O . GLU B 1 132 ? 18.578 18.953 6.582 1 93.06 132 GLU B O 1
ATOM 3230 N N . GLY B 1 133 ? 16.484 18.422 7.043 1 91 133 GLY B N 1
ATOM 3231 C CA . GLY B 1 133 ? 16.172 18.297 5.629 1 91 133 GLY B CA 1
ATOM 3232 C C . GLY B 1 133 ? 16.438 16.906 5.082 1 91 133 GLY B C 1
ATOM 3233 O O . GLY B 1 133 ? 16.266 16.672 3.883 1 91 133 GLY B O 1
ATOM 3234 N N . SER B 1 134 ? 16.828 15.977 5.895 1 93.81 134 SER B N 1
ATOM 3235 C CA . SER B 1 134 ? 17.062 14.602 5.465 1 93.81 134 SER B CA 1
ATOM 3236 C C . SER B 1 134 ? 15.758 13.898 5.109 1 93.81 134 SER B C 1
ATOM 3238 O O . SER B 1 134 ? 15.742 12.992 4.273 1 93.81 134 SER B O 1
ATOM 3240 N N . ALA B 1 135 ? 14.727 14.289 5.781 1 96.12 135 ALA B N 1
ATOM 3241 C CA . ALA B 1 135 ? 13.375 13.828 5.457 1 96.12 135 ALA B CA 1
ATOM 3242 C C . ALA B 1 135 ? 12.445 15 5.172 1 96.12 135 ALA B C 1
ATOM 3244 O O . ALA B 1 135 ? 12.531 16.047 5.824 1 96.12 135 ALA B O 1
ATOM 3245 N N . THR B 1 136 ? 11.602 14.805 4.215 1 95.69 136 THR B N 1
ATOM 3246 C CA . THR B 1 136 ? 10.609 15.828 3.877 1 95.69 136 THR B CA 1
ATOM 3247 C C . THR B 1 136 ? 9.477 15.844 4.902 1 95.69 136 THR B C 1
ATOM 3249 O O . THR B 1 136 ? 8.969 16.906 5.25 1 95.69 136 THR B O 1
ATOM 3252 N N . VAL B 1 137 ? 9.062 14.633 5.32 1 97.69 137 VAL B N 1
ATOM 3253 C CA . VAL B 1 137 ? 7.953 14.469 6.25 1 97.69 137 VAL B CA 1
ATOM 3254 C C . VAL B 1 137 ? 8.375 13.578 7.414 1 97.69 137 VAL B C 1
ATOM 3256 O O . VAL B 1 137 ? 9.156 12.641 7.23 1 97.69 137 VAL B O 1
ATOM 3259 N N . GLY B 1 138 ? 7.898 13.922 8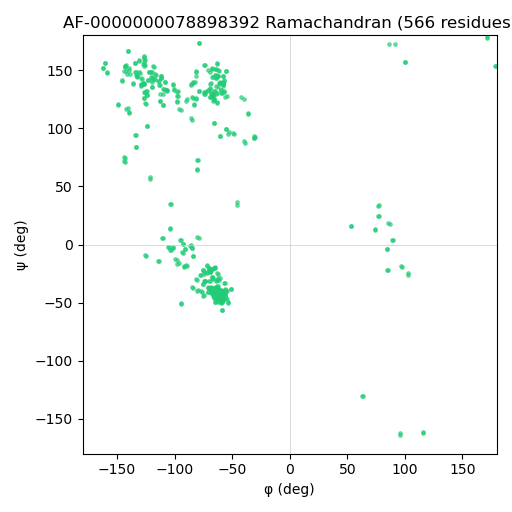.578 1 98.25 138 GLY B N 1
ATOM 3260 C CA . GLY B 1 138 ? 8.008 13.055 9.742 1 98.25 138 GLY B CA 1
ATOM 3261 C C . GLY B 1 138 ? 6.668 12.531 10.219 1 98.25 138 GLY B C 1
ATOM 3262 O O . GLY B 1 138 ? 5.672 13.258 10.219 1 98.25 138 GLY B O 1
ATOM 3263 N N . VAL B 1 139 ? 6.652 11.266 10.555 1 98.19 139 VAL B N 1
ATOM 3264 C CA . VAL B 1 139 ? 5.445 10.656 11.109 1 98.19 139 VAL B CA 1
ATOM 3265 C C . VAL B 1 139 ? 5.66 10.336 12.586 1 98.19 139 VAL B C 1
ATOM 3267 O O . VAL B 1 139 ? 6.551 9.555 12.938 1 98.19 139 VAL B O 1
ATOM 3270 N N . LEU B 1 140 ? 4.836 10.922 13.391 1 97.81 140 LEU B N 1
ATOM 3271 C CA . LEU B 1 140 ? 4.961 10.836 14.844 1 97.81 140 LEU B CA 1
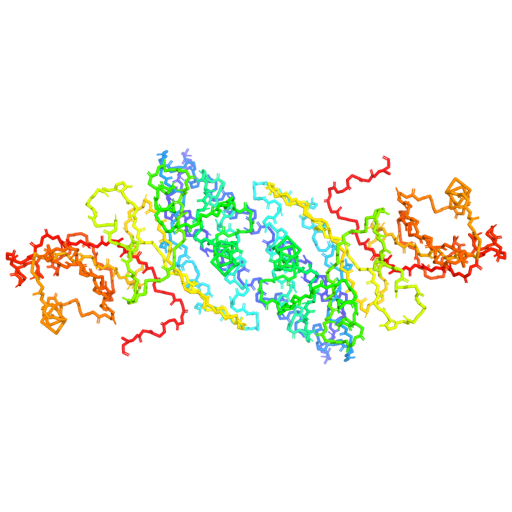ATOM 3272 C C . LEU B 1 140 ? 3.658 10.352 15.477 1 97.81 140 LEU B C 1
ATOM 3274 O O . LEU B 1 140 ? 2.58 10.555 14.914 1 97.81 140 LEU B O 1
ATOM 3278 N N . PRO B 1 141 ? 3.783 9.727 16.641 1 95.56 141 PRO B N 1
ATOM 3279 C CA . PRO B 1 141 ? 2.553 9.281 17.297 1 95.56 141 PRO B CA 1
ATOM 3280 C C . PRO B 1 141 ? 1.615 10.43 17.656 1 95.56 141 PRO B C 1
ATOM 3282 O O . PRO B 1 141 ? 2.074 11.547 17.906 1 95.56 141 PRO B O 1
ATOM 3285 N N . TRP B 1 142 ? 0.41 10.086 17.625 1 94.12 142 TRP B N 1
ATOM 3286 C CA . TRP B 1 142 ? -0.557 11.039 18.156 1 94.12 142 TRP B CA 1
ATOM 3287 C C . TRP B 1 142 ? -0.239 11.383 19.609 1 94.12 142 TRP B C 1
ATOM 3289 O O . TRP B 1 142 ? 0.123 10.508 20.406 1 94.12 142 TRP B O 1
ATOM 3299 N N . PRO B 1 143 ? -0.348 12.656 20 1 92.88 143 PRO B N 1
ATOM 3300 C CA . PRO B 1 143 ? -0.013 13.062 21.375 1 92.88 143 PRO B CA 1
ATOM 3301 C C . PRO B 1 143 ? -0.836 12.328 22.422 1 92.88 143 PRO B C 1
ATOM 3303 O O . PRO B 1 143 ? -2.045 12.148 22.25 1 92.88 143 PRO B O 1
ATOM 3306 N N . GLU B 1 144 ? -0.135 11.961 23.438 1 88.81 144 GLU B N 1
ATOM 3307 C CA . GLU B 1 144 ? -0.774 11.297 24.562 1 88.81 144 GLU B CA 1
ATOM 3308 C C . GLU B 1 144 ? -0.634 12.117 25.844 1 88.81 144 GLU B C 1
ATOM 3310 O O . GLU B 1 144 ? 0.317 12.891 26 1 88.81 144 GLU B O 1
ATOM 3315 N N . ASP B 1 145 ? -1.543 11.992 26.797 1 84.44 145 ASP B N 1
ATOM 3316 C CA . ASP B 1 145 ? -1.573 12.773 28.031 1 84.44 145 ASP B CA 1
ATOM 3317 C C . ASP B 1 145 ? -0.388 12.43 28.938 1 84.44 145 ASP B C 1
ATOM 3319 O O . ASP B 1 145 ? 0.216 13.32 29.547 1 84.44 145 ASP B O 1
ATOM 3323 N N . ASP B 1 146 ? 0.029 11.242 29.094 1 84.06 146 ASP B N 1
ATOM 3324 C CA . ASP B 1 146 ? 1.004 10.844 30.094 1 84.06 146 ASP B CA 1
ATOM 3325 C C . ASP B 1 146 ? 2.377 10.602 29.469 1 84.06 146 ASP B C 1
ATOM 3327 O O . ASP B 1 146 ? 3.193 9.859 30.016 1 84.06 146 ASP B O 1
ATOM 3331 N N . ASP B 1 147 ? 2.596 11.438 28.469 1 88.56 147 ASP B N 1
ATOM 3332 C CA . ASP B 1 147 ? 3.92 11.336 27.875 1 88.56 147 ASP B CA 1
ATOM 3333 C C . ASP B 1 147 ? 4.949 12.141 28.656 1 88.56 147 ASP B C 1
ATOM 3335 O O . ASP B 1 147 ? 4.789 13.352 28.844 1 88.56 147 ASP B O 1
ATOM 3339 N N . PRO B 1 148 ? 6.055 11.539 29.203 1 89.19 148 PRO B N 1
ATOM 3340 C CA . PRO B 1 148 ? 7.047 12.234 30.031 1 89.19 148 PRO B CA 1
ATOM 3341 C C . PRO B 1 148 ? 7.898 13.219 29.234 1 89.19 148 PRO B C 1
ATOM 3343 O O . PRO B 1 148 ? 8.555 14.086 29.812 1 89.19 148 PRO B O 1
ATOM 3346 N N . ASP B 1 149 ? 7.98 13.086 27.953 1 91 149 ASP B N 1
ATOM 3347 C CA . ASP B 1 149 ? 8.711 13.984 27.078 1 91 149 ASP B CA 1
ATOM 3348 C C . ASP B 1 149 ? 7.984 14.156 25.75 1 91 149 ASP B C 1
ATOM 3350 O O . ASP B 1 149 ? 8.445 13.68 24.703 1 91 149 ASP B O 1
ATOM 3354 N N . PRO B 1 150 ? 6.922 14.914 25.766 1 95.56 150 PRO B N 1
ATOM 3355 C CA . PRO B 1 150 ? 6.109 15.031 24.547 1 95.56 150 PRO B CA 1
ATOM 3356 C C . PRO B 1 150 ? 6.824 15.773 23.422 1 95.56 150 PRO B C 1
ATOM 3358 O O . PRO B 1 150 ? 7.297 16.891 23.625 1 95.56 150 PRO B O 1
ATOM 3361 N N . TRP B 1 151 ? 6.805 15.156 22.25 1 96.25 151 TRP B N 1
ATOM 3362 C CA . TRP B 1 151 ? 7.586 15.664 21.125 1 96.25 151 TRP B CA 1
ATOM 3363 C C . TRP B 1 151 ? 7.047 17 20.641 1 96.25 151 TRP B C 1
ATOM 3365 O O . TRP B 1 151 ? 7.793 17.812 20.109 1 96.25 151 TRP B O 1
ATOM 3375 N N . TRP B 1 152 ? 5.816 17.25 20.812 1 96.25 152 TRP B N 1
ATOM 3376 C CA . TRP B 1 152 ? 5.176 18.438 20.266 1 96.25 152 TRP B CA 1
ATOM 3377 C C . TRP B 1 152 ? 5.699 19.703 20.938 1 96.25 152 TRP B C 1
ATOM 3379 O O . TRP B 1 152 ? 5.539 20.812 20.406 1 96.25 152 TRP B O 1
ATOM 3389 N N . ARG B 1 153 ? 6.293 19.641 22.141 1 93.81 153 ARG B N 1
ATOM 3390 C CA . ARG B 1 153 ? 6.801 20.812 22.828 1 93.81 153 ARG B CA 1
ATOM 3391 C C . ARG B 1 153 ? 7.965 21.438 22.062 1 93.81 153 ARG B C 1
ATOM 3393 O O . ARG B 1 153 ? 8.258 22.625 22.234 1 93.81 153 ARG B O 1
ATOM 3400 N N . TYR B 1 154 ? 8.586 20.688 21.203 1 93.81 154 TYR B N 1
ATOM 3401 C CA . TYR B 1 154 ? 9.758 21.141 20.469 1 93.81 154 TYR B CA 1
ATOM 3402 C C . TYR B 1 154 ? 9.344 21.906 19.219 1 93.81 154 TYR B C 1
ATOM 3404 O O . TYR B 1 154 ? 10.195 22.438 18.5 1 93.81 154 TYR B O 1
ATOM 3412 N N . LEU B 1 155 ? 8.039 22 18.953 1 94.56 155 LEU B N 1
ATOM 3413 C CA . LEU B 1 155 ? 7.543 22.688 17.766 1 94.56 155 LEU B CA 1
ATOM 3414 C C . LEU B 1 155 ? 7.18 24.125 18.094 1 94.56 155 LEU B C 1
ATOM 3416 O O . LEU B 1 155 ? 6.746 24.891 17.219 1 94.56 155 LEU B O 1
ATOM 3420 N N . PHE B 1 156 ? 7.445 24.516 19.344 1 92 156 PHE B N 1
ATOM 3421 C CA . PHE B 1 156 ? 7.043 25.859 19.781 1 92 156 PHE B CA 1
ATOM 3422 C C . PHE B 1 156 ? 8.047 26.906 19.297 1 92 156 PHE B C 1
ATOM 3424 O O . PHE B 1 156 ? 8.703 27.547 20.125 1 92 156 PHE B O 1
ATOM 3431 N N . THR B 1 157 ? 8.172 27.078 18.094 1 87.31 157 THR B N 1
ATOM 3432 C CA . THR B 1 157 ? 9.07 28.078 17.5 1 87.31 157 THR B CA 1
ATOM 3433 C C . THR B 1 157 ? 8.359 28.859 16.406 1 87.31 157 THR B C 1
ATOM 3435 O O . THR B 1 157 ? 7.469 28.328 15.734 1 87.31 157 THR B O 1
ATOM 3438 N N . ALA B 1 158 ? 8.734 30.094 16.25 1 80 158 ALA B N 1
ATOM 3439 C CA . ALA B 1 158 ? 8.148 30.953 15.219 1 80 158 ALA B CA 1
ATOM 3440 C C . ALA B 1 158 ? 8.961 30.906 13.93 1 80 158 ALA B C 1
ATOM 3442 O O . ALA B 1 158 ? 8.578 31.516 12.93 1 80 158 ALA B O 1
ATOM 3443 N N . ASP B 1 159 ? 9.977 30.109 14.016 1 84.81 159 ASP B N 1
ATOM 3444 C CA . ASP B 1 159 ? 10.805 29.984 12.828 1 84.81 159 ASP B CA 1
ATOM 3445 C C . ASP B 1 159 ? 10.039 29.328 11.688 1 84.81 159 ASP B C 1
ATOM 3447 O O . ASP B 1 159 ? 9.516 28.219 11.836 1 84.81 159 ASP B O 1
ATOM 3451 N N . ALA B 1 160 ? 10.031 30.062 10.57 1 77.38 160 ALA B N 1
ATOM 3452 C CA . ALA B 1 160 ? 9.266 29.609 9.414 1 77.38 160 ALA B CA 1
ATOM 3453 C C . ALA B 1 160 ? 9.836 28.312 8.852 1 77.38 160 ALA B C 1
ATOM 3455 O O . ALA B 1 160 ? 9.141 27.562 8.156 1 77.38 160 ALA B O 1
ATOM 3456 N N . LYS B 1 161 ? 11.023 28 9.141 1 83 161 LYS B N 1
ATOM 3457 C CA . LYS B 1 161 ? 11.695 26.828 8.594 1 83 161 LYS B CA 1
ATOM 3458 C C . LYS B 1 161 ? 11.492 25.609 9.492 1 83 161 LYS B C 1
ATOM 3460 O O . LYS B 1 161 ? 11.844 24.5 9.117 1 83 161 LYS B O 1
ATOM 3465 N N . SER B 1 162 ? 10.859 25.906 10.539 1 89.06 162 SER B N 1
ATOM 3466 C CA . SER B 1 162 ? 10.656 24.812 11.477 1 89.06 162 SER B CA 1
ATOM 3467 C C . SER B 1 162 ? 9.477 23.938 11.07 1 89.06 162 SER B C 1
ATOM 3469 O O . SER B 1 162 ? 8.508 24.438 10.492 1 89.06 162 SER B O 1
ATOM 3471 N N . PRO B 1 163 ? 9.57 22.672 11.398 1 94.31 163 PRO B N 1
ATOM 3472 C CA . PRO B 1 163 ? 8.469 21.766 11.062 1 94.31 163 PRO B CA 1
ATOM 3473 C C . PRO B 1 163 ? 7.168 22.141 11.766 1 94.31 163 PRO B C 1
ATOM 3475 O O . PRO B 1 163 ? 7.191 22.688 12.875 1 94.31 163 PRO B O 1
ATOM 3478 N N . ARG B 1 164 ? 6.109 21.922 11.07 1 95.5 164 ARG B N 1
ATOM 3479 C CA . ARG B 1 164 ? 4.754 22.062 11.594 1 95.5 164 ARG B CA 1
ATOM 3480 C C . ARG B 1 164 ? 3.945 20.797 11.367 1 95.5 164 ARG B C 1
ATOM 3482 O O . ARG B 1 164 ? 4.312 19.953 10.539 1 95.5 164 ARG B O 1
ATOM 3489 N N . ILE B 1 165 ? 2.9 20.656 12.148 1 96.75 165 ILE B N 1
ATOM 3490 C CA . ILE B 1 165 ? 1.989 19.547 11.906 1 96.75 165 ILE B CA 1
ATOM 3491 C C . ILE B 1 165 ? 1.149 19.828 10.664 1 96.75 165 ILE B C 1
ATOM 3493 O O . ILE B 1 165 ? 0.491 20.859 10.57 1 96.75 165 ILE B O 1
ATOM 3497 N N . ILE B 1 166 ? 1.124 18.859 9.758 1 96.75 166 ILE B N 1
ATOM 3498 C CA . ILE B 1 166 ? 0.513 19.172 8.469 1 96.75 166 ILE B CA 1
ATOM 3499 C C . ILE B 1 166 ? -0.592 18.172 8.164 1 96.75 166 ILE B C 1
ATOM 3501 O O . ILE B 1 166 ? -1.349 18.344 7.203 1 96.75 166 ILE B O 1
ATOM 3505 N N . ALA B 1 167 ? -0.673 17.094 8.977 1 96.62 167 ALA B N 1
ATOM 3506 C CA . ALA B 1 167 ? -1.692 16.094 8.703 1 96.62 167 ALA B CA 1
ATOM 3507 C C . ALA B 1 167 ? -1.93 15.211 9.922 1 96.62 167 ALA B C 1
ATOM 3509 O O . ALA B 1 167 ? -1.047 15.062 10.773 1 96.62 167 ALA B O 1
ATOM 3510 N N . ARG B 1 168 ? -3.094 14.742 9.977 1 95.25 168 ARG B N 1
ATOM 3511 C CA . ARG B 1 168 ? -3.467 13.656 10.883 1 95.25 168 ARG B CA 1
ATOM 3512 C C . ARG B 1 168 ? -3.678 12.352 10.117 1 95.25 168 ARG B C 1
ATOM 3514 O O . ARG B 1 168 ? -4.34 12.336 9.078 1 95.25 168 ARG B O 1
ATOM 3521 N N . LEU B 1 169 ? -3.104 11.297 10.617 1 94.44 169 LEU B N 1
ATOM 3522 C CA . LEU B 1 169 ? -3.207 10 9.969 1 94.44 169 LEU B CA 1
ATOM 3523 C C . LEU B 1 169 ? -3.939 9 10.859 1 94.44 169 LEU B C 1
ATOM 3525 O O . LEU B 1 169 ? -3.732 8.984 12.078 1 94.44 169 LEU B O 1
ATOM 3529 N N . PRO B 1 170 ? -4.695 8.086 10.227 1 92.44 170 PRO B N 1
ATOM 3530 C CA . PRO B 1 170 ? -5.012 8.062 8.797 1 92.44 170 PRO B CA 1
ATOM 3531 C C . PRO B 1 170 ? -6.023 9.133 8.398 1 92.44 170 PRO B C 1
ATOM 3533 O O . PRO B 1 170 ? -6.789 9.609 9.234 1 92.44 170 PRO B O 1
ATOM 3536 N N . PHE B 1 171 ? -6.035 9.57 7.16 1 93.44 171 PHE B N 1
ATOM 3537 C CA . PHE B 1 171 ? -6.973 10.57 6.66 1 93.44 171 PHE B CA 1
ATOM 3538 C C . PHE B 1 171 ? -8.352 9.961 6.453 1 93.44 171 PHE B C 1
ATOM 3540 O O . PHE B 1 171 ? -9.367 10.656 6.543 1 93.44 171 PHE B O 1
ATOM 3547 N N . LEU B 1 172 ? -8.383 8.773 6.082 1 89.38 172 LEU B N 1
ATOM 3548 C CA . LEU B 1 172 ? -9.586 7.965 5.984 1 89.38 172 LEU B CA 1
ATOM 3549 C C . LEU B 1 172 ? -9.438 6.668 6.773 1 89.38 172 LEU B C 1
ATOM 3551 O O . LEU B 1 172 ? -8.43 5.973 6.648 1 89.38 172 LEU B O 1
ATOM 3555 N N . ALA B 1 173 ? -10.523 6.453 7.598 1 76.94 173 ALA B N 1
ATOM 3556 C CA . ALA B 1 173 ? -10.484 5.27 8.453 1 76.94 173 ALA B CA 1
ATOM 3557 C C . ALA B 1 173 ? -10.32 3.998 7.625 1 76.94 173 ALA B C 1
ATOM 3559 O O . ALA B 1 173 ? -10.836 3.906 6.508 1 76.94 173 ALA B O 1
ATOM 3560 N N . ARG B 1 174 ? -9.469 3.164 8.125 1 63.91 174 ARG B N 1
ATOM 3561 C CA . ARG B 1 174 ? -9.156 1.893 7.48 1 63.91 174 ARG B CA 1
ATOM 3562 C C . ARG B 1 174 ? -10.016 0.767 8.055 1 63.91 174 ARG B C 1
ATOM 3564 O O . ARG B 1 174 ? -10.18 0.662 9.273 1 63.91 174 ARG B O 1
ATOM 3571 N N . ALA B 1 175 ? -10.797 0.23 7.301 1 57.38 175 ALA B N 1
ATOM 3572 C CA . ALA B 1 175 ? -11.633 -0.856 7.805 1 57.38 175 ALA B CA 1
ATOM 3573 C C . ALA B 1 175 ? -10.773 -2.012 8.32 1 57.38 175 ALA B C 1
ATOM 3575 O O . ALA B 1 175 ? -9.812 -2.414 7.664 1 57.38 175 ALA B O 1
ATOM 3576 N N . GLY B 1 176 ? -11.062 -2.584 9.555 1 55.56 176 GLY B N 1
ATOM 3577 C CA . GLY B 1 176 ? -10.57 -3.863 10.039 1 55.56 176 GLY B CA 1
ATOM 3578 C C . GLY B 1 176 ? -9.203 -3.766 10.68 1 55.56 176 GLY B C 1
ATOM 3579 O O . GLY B 1 176 ? -8.617 -4.781 11.07 1 55.56 176 GLY B O 1
ATOM 3580 N N . ARG B 1 177 ? -8.594 -2.584 10.664 1 58.75 177 ARG B N 1
ATOM 3581 C CA . ARG B 1 177 ? -7.25 -2.549 11.242 1 58.75 177 ARG B CA 1
ATOM 3582 C C . ARG B 1 177 ? -7.246 -1.785 12.562 1 58.75 177 ARG B C 1
ATOM 3584 O O . ARG B 1 177 ? -8.117 -0.948 12.805 1 58.75 177 ARG B O 1
ATOM 3591 N N . GLU B 1 178 ? -6.562 -2.453 13.516 1 58.78 178 GLU B N 1
ATOM 3592 C CA . GLU B 1 178 ? -6.289 -1.658 14.711 1 58.78 178 GLU B CA 1
ATOM 3593 C C . GLU B 1 178 ? -5.562 -0.364 14.352 1 58.78 178 GLU B C 1
ATOM 3595 O O . GLU B 1 178 ? -4.438 -0.395 13.852 1 58.78 178 GLU B O 1
ATOM 3600 N N . GLU B 1 179 ? -6.234 0.598 14.289 1 68.38 179 GLU B N 1
ATOM 3601 C CA . GLU B 1 179 ? -5.68 1.787 13.641 1 68.38 179 GLU B CA 1
ATOM 3602 C C . GLU B 1 179 ? -4.871 2.623 14.633 1 68.38 179 GLU B C 1
ATOM 3604 O O . GLU B 1 179 ? -5.336 2.9 15.742 1 68.38 179 GLU B O 1
ATOM 3609 N N . VAL B 1 180 ? -3.547 2.668 14.539 1 84.94 180 VAL B N 1
ATOM 3610 C CA . VAL B 1 180 ? -2.719 3.688 15.18 1 84.94 180 VAL B CA 1
ATOM 3611 C C . VAL B 1 180 ? -2.988 5.047 14.539 1 84.94 180 VAL B C 1
ATOM 3613 O O . VAL B 1 180 ? -3.398 5.121 13.375 1 84.94 180 VAL B O 1
ATOM 3616 N N . GLU B 1 181 ? -2.926 6.027 15.438 1 91.31 181 GLU B N 1
ATOM 3617 C CA . GLU B 1 181 ? -3.064 7.402 14.961 1 91.31 181 GLU B CA 1
ATOM 3618 C C . GLU B 1 181 ? -1.734 8.148 15.031 1 91.31 181 GLU B C 1
ATOM 3620 O O . GLU B 1 181 ? -0.975 7.984 15.992 1 91.31 181 GLU B O 1
ATOM 3625 N N . ALA B 1 182 ? -1.524 8.906 14.016 1 95.5 182 ALA B N 1
ATOM 3626 C CA . ALA B 1 182 ? -0.259 9.633 13.945 1 95.5 182 ALA B CA 1
ATOM 3627 C C . ALA B 1 182 ? -0.468 11.047 13.398 1 95.5 182 ALA B C 1
ATOM 3629 O O . ALA B 1 182 ? -1.566 11.391 12.961 1 95.5 182 ALA B O 1
ATOM 3630 N N . MET B 1 183 ? 0.569 11.812 13.57 1 96.75 183 MET B N 1
ATOM 3631 C CA . MET B 1 183 ? 0.662 13.125 12.938 1 96.75 183 MET B CA 1
ATOM 3632 C C . MET B 1 183 ? 1.844 13.188 11.977 1 96.75 183 MET B C 1
ATOM 3634 O O . MET B 1 183 ? 2.889 12.586 12.234 1 96.75 183 MET B O 1
ATOM 3638 N N . ALA B 1 184 ? 1.625 13.859 10.914 1 98 184 ALA B N 1
ATOM 3639 C CA . ALA B 1 184 ? 2.727 14.148 10 1 98 184 ALA B CA 1
ATOM 3640 C C . ALA B 1 184 ? 3.23 15.578 10.188 1 98 184 ALA B C 1
ATOM 3642 O O . ALA B 1 184 ? 2.436 16.5 10.344 1 98 184 ALA B O 1
ATOM 3643 N N . ILE B 1 185 ? 4.582 15.758 10.172 1 97.56 185 ILE B N 1
ATOM 3644 C CA . ILE B 1 185 ? 5.176 17.078 10.297 1 97.56 185 ILE B CA 1
ATOM 3645 C C . ILE B 1 185 ? 6.059 17.375 9.086 1 97.56 185 ILE B C 1
ATOM 3647 O O . ILE B 1 185 ? 6.617 16.453 8.484 1 97.56 185 ILE B O 1
ATOM 3651 N N . ALA B 1 186 ? 6.133 18.578 8.719 1 96.25 186 ALA B N 1
ATOM 3652 C CA . ALA B 1 186 ? 7.004 19.047 7.641 1 96.25 186 ALA B CA 1
ATOM 3653 C C . ALA B 1 186 ? 7.242 20.547 7.734 1 96.25 186 ALA B C 1
ATOM 3655 O O . ALA B 1 186 ? 6.484 21.25 8.398 1 96.25 186 ALA B O 1
ATOM 3656 N N . ALA B 1 187 ? 8.344 20.969 7.164 1 92.44 187 ALA B N 1
ATOM 3657 C CA . ALA B 1 187 ? 8.625 22.391 7.07 1 92.44 187 ALA B CA 1
ATOM 3658 C C . ALA B 1 187 ? 7.859 23.031 5.91 1 92.44 187 ALA B C 1
ATOM 3660 O O . ALA B 1 187 ? 8.445 23.328 4.867 1 92.44 187 ALA B O 1
ATOM 3661 N N . LEU B 1 188 ? 6.586 23.188 6.059 1 89.38 188 LEU B N 1
ATOM 3662 C CA . LEU B 1 188 ? 5.668 23.75 5.07 1 89.38 188 LEU B CA 1
ATOM 3663 C C . LEU B 1 188 ? 4.789 24.828 5.691 1 89.38 188 LEU B C 1
ATOM 3665 O O . LEU B 1 188 ? 4.473 24.766 6.883 1 89.38 188 LEU B O 1
ATOM 3669 N N . PRO B 1 189 ? 4.469 25.75 4.867 1 84.38 189 PRO B N 1
ATOM 3670 C CA . PRO B 1 189 ? 3.512 26.734 5.387 1 84.38 189 PRO B CA 1
ATOM 3671 C C . PRO B 1 189 ? 2.127 26.141 5.625 1 84.38 189 PRO B C 1
ATOM 3673 O O . PRO B 1 189 ? 1.726 25.203 4.93 1 84.38 189 PRO B O 1
ATOM 3676 N N . LEU B 1 190 ? 1.436 26.672 6.547 1 83.56 190 LEU B N 1
ATOM 3677 C CA . LEU B 1 190 ? 0.069 26.25 6.828 1 83.56 190 LEU B CA 1
ATOM 3678 C C . LEU B 1 190 ? -0.877 26.688 5.715 1 83.56 190 LEU B C 1
ATOM 3680 O O . LEU B 1 190 ? -0.76 27.797 5.199 1 83.56 190 LEU B O 1
ATOM 3684 N N . GLU B 1 191 ? -1.701 25.75 5.281 1 87.56 191 GLU B N 1
ATOM 3685 C CA . GLU B 1 191 ? -2.674 26.031 4.234 1 87.56 191 GLU B CA 1
ATOM 3686 C C . GLU B 1 191 ? -4.082 25.641 4.656 1 87.56 191 GLU B C 1
ATOM 3688 O O . GLU B 1 191 ? -4.277 24.578 5.266 1 87.56 191 GLU B O 1
ATOM 3693 N N . GLU B 1 192 ? -5.016 26.516 4.309 1 91.69 192 GLU B N 1
ATOM 3694 C CA . GLU B 1 192 ? -6.418 26.281 4.637 1 91.69 192 GLU B CA 1
ATOM 3695 C C . GLU B 1 192 ? -7.086 25.391 3.586 1 91.69 192 GLU B C 1
ATOM 3697 O O . GLU B 1 192 ? -6.852 25.562 2.387 1 91.69 192 GLU B O 1
ATOM 3702 N N . THR B 1 193 ? -7.914 24.469 4.02 1 90.5 193 THR B N 1
ATOM 3703 C CA . THR B 1 193 ? -8.625 23.594 3.1 1 90.5 193 THR B CA 1
ATOM 3704 C C . THR B 1 193 ? -10.125 23.859 3.143 1 90.5 193 THR B C 1
ATOM 3706 O O . THR B 1 193 ? -10.875 23.375 2.295 1 90.5 193 THR B O 1
ATOM 3709 N N . GLY B 1 194 ? -10.625 24.562 4.109 1 89.94 194 GLY B N 1
ATOM 3710 C CA . GLY B 1 194 ? -12.047 24.781 4.305 1 89.94 194 GLY B CA 1
ATOM 3711 C C . GLY B 1 194 ? -12.648 23.938 5.406 1 89.94 194 GLY B C 1
ATOM 3712 O O . GLY B 1 194 ? -13.727 24.234 5.918 1 89.94 194 GLY B O 1
ATOM 3713 N N . ASP B 1 195 ? -12.125 22.875 5.703 1 94.81 195 ASP B N 1
ATOM 3714 C CA . ASP B 1 195 ? -12.43 22.016 6.84 1 94.81 195 ASP B CA 1
ATOM 3715 C C . ASP B 1 195 ? -11.156 21.562 7.543 1 94.81 195 ASP B C 1
ATOM 3717 O O . ASP B 1 195 ? -10.555 20.547 7.164 1 94.81 195 ASP B O 1
ATOM 3721 N N . ASP B 1 196 ? -10.812 22.328 8.578 1 96.38 196 ASP B N 1
ATOM 3722 C CA . ASP B 1 196 ? -9.484 22.188 9.164 1 96.38 196 ASP B CA 1
ATOM 3723 C C . ASP B 1 196 ? -9.57 22.062 10.688 1 96.38 196 ASP B C 1
ATOM 3725 O O . ASP B 1 196 ? -10.594 22.391 11.289 1 96.38 196 ASP B O 1
ATOM 3729 N N . ARG B 1 197 ? -8.562 21.516 11.18 1 96.62 197 ARG B N 1
ATOM 3730 C CA . ARG B 1 197 ? -8.211 21.594 12.602 1 96.62 197 ARG B CA 1
ATOM 3731 C C . ARG B 1 197 ? -6.855 22.25 12.797 1 96.62 197 ARG B C 1
ATOM 3733 O O . ARG B 1 197 ? -5.949 22.094 11.977 1 96.62 197 ARG B O 1
ATOM 3740 N N . THR B 1 198 ? -6.801 23.031 13.812 1 97.31 198 THR B N 1
ATOM 3741 C CA . THR B 1 198 ? -5.531 23.688 14.109 1 97.31 198 THR B CA 1
ATOM 3742 C C . THR B 1 198 ? -5.035 23.297 15.5 1 97.31 198 THR B C 1
ATOM 3744 O O . THR B 1 198 ? -5.824 23.219 16.438 1 97.31 198 THR B O 1
ATOM 3747 N N . LEU B 1 199 ? -3.764 23 15.602 1 97.31 199 LEU B N 1
ATOM 3748 C CA . LEU B 1 199 ? -3.102 22.734 16.875 1 97.31 199 LEU B CA 1
ATOM 3749 C C . LEU B 1 199 ? -2.375 23.969 17.375 1 97.31 199 LEU B C 1
ATOM 3751 O O . LEU B 1 199 ? -1.501 24.516 16.688 1 97.31 199 LEU B O 1
ATOM 3755 N N . LEU B 1 200 ? -2.744 24.391 18.578 1 97.25 200 LEU B N 1
ATOM 3756 C CA . LEU B 1 200 ? -2.141 25.562 19.188 1 97.25 200 LEU B CA 1
ATOM 3757 C C . LEU B 1 200 ? -1.191 25.172 20.312 1 97.25 200 LEU B C 1
ATOM 3759 O O . LEU B 1 200 ? -1.521 24.312 21.125 1 97.25 200 LEU B O 1
ATOM 3763 N N . GLY B 1 201 ? -0.017 25.75 20.297 1 96.88 201 GLY B N 1
ATOM 3764 C CA . GLY B 1 201 ? 0.913 25.656 21.406 1 96.88 201 GLY B CA 1
ATOM 3765 C C . GLY B 1 201 ? 0.857 26.859 22.328 1 96.88 201 GLY B C 1
ATOM 3766 O O . GLY B 1 201 ? 0.951 28 21.875 1 96.88 201 GLY B O 1
ATOM 3767 N N . ILE B 1 202 ? 0.688 26.594 23.625 1 96.81 202 ILE B N 1
ATOM 3768 C CA . ILE B 1 202 ? 0.605 27.641 24.641 1 96.81 202 ILE B CA 1
ATOM 3769 C C . ILE B 1 202 ? 1.642 27.391 25.734 1 96.81 202 ILE B C 1
ATOM 3771 O O . ILE B 1 202 ? 1.651 26.328 26.344 1 96.81 202 ILE B O 1
ATOM 3775 N N . GLU B 1 203 ? 2.461 28.344 25.906 1 95.94 203 GLU B N 1
ATOM 3776 C CA . GLU B 1 203 ? 3.424 28.266 27 1 95.94 203 GLU B CA 1
ATOM 3777 C C . GLU B 1 203 ? 3.121 29.312 28.062 1 95.94 203 GLU B C 1
ATOM 3779 O O . GLU B 1 203 ? 2.996 30.5 27.766 1 95.94 203 GLU B O 1
ATOM 3784 N N . LEU B 1 204 ? 3.066 28.859 29.297 1 95.56 204 LEU B N 1
ATOM 3785 C CA . LEU B 1 204 ? 2.738 29.734 30.422 1 95.56 204 LEU B CA 1
ATOM 3786 C C . LEU B 1 204 ? 3.877 29.766 31.438 1 95.56 204 LEU B C 1
ATOM 3788 O O . LEU B 1 204 ? 4.52 28.75 31.688 1 95.56 204 LEU B O 1
ATOM 3792 N N . ARG B 1 205 ? 4.078 30.938 32.031 1 92.31 205 ARG B N 1
ATOM 3793 C CA . ARG B 1 205 ? 5.113 31.141 33.031 1 92.31 205 ARG B CA 1
ATOM 3794 C C . ARG B 1 205 ? 4.766 30.422 34.344 1 92.31 205 ARG B C 1
ATOM 3796 O O . ARG B 1 205 ? 5.652 29.984 35.062 1 92.31 205 ARG B O 1
ATOM 3803 N N . GLU B 1 206 ? 3.494 30.391 34.75 1 84.06 206 GLU B N 1
ATOM 3804 C CA . GLU B 1 206 ? 3.031 29.734 35.969 1 84.06 206 GLU B CA 1
ATOM 3805 C C . GLU B 1 206 ? 1.9 28.75 35.656 1 84.06 206 GLU B C 1
ATOM 3807 O O . GLU B 1 206 ? 1.219 28.875 34.625 1 84.06 206 GLU B O 1
ATOM 3812 N N . ASP B 1 207 ? 1.862 27.859 36.625 1 79.31 207 ASP B N 1
ATOM 3813 C CA . ASP B 1 207 ? 0.827 26.844 36.438 1 79.31 207 ASP B CA 1
ATOM 3814 C C . ASP B 1 207 ? -0.567 27.453 36.531 1 79.31 207 ASP B C 1
ATOM 3816 O O . ASP B 1 207 ? -0.811 28.297 37.406 1 79.31 207 ASP B O 1
ATOM 3820 N N . MET B 1 208 ? -1.24 27.266 35.594 1 84.25 208 MET B N 1
ATOM 3821 C CA . MET B 1 208 ? -2.65 27.641 35.531 1 84.25 208 MET B CA 1
ATOM 3822 C C . MET B 1 208 ? -3.539 26.391 35.5 1 84.25 208 MET B C 1
ATOM 3824 O O . MET B 1 208 ? -3.146 25.359 34.969 1 84.25 208 MET B O 1
ATOM 3828 N N . SER B 1 209 ? -4.691 26.516 36.188 1 87.5 209 SER B N 1
ATOM 3829 C CA . SER B 1 209 ? -5.594 25.375 36.156 1 87.5 209 SER B CA 1
ATOM 3830 C C . SER B 1 209 ? -6.109 25.109 34.75 1 87.5 209 SER B C 1
ATOM 3832 O O . SER B 1 209 ? -6.246 26.047 33.938 1 87.5 209 SER B O 1
ATOM 3834 N N . ARG B 1 210 ? -6.312 23.875 34.438 1 90.06 210 ARG B N 1
ATOM 3835 C CA . ARG B 1 210 ? -6.871 23.469 33.156 1 90.06 210 ARG B CA 1
ATOM 3836 C C . ARG B 1 210 ? -8.203 24.172 32.906 1 90.06 210 ARG B C 1
ATOM 3838 O O . ARG B 1 210 ? -8.477 24.578 31.766 1 90.06 210 ARG B O 1
ATOM 3845 N N . GLY B 1 211 ? -8.984 24.297 33.938 1 93.19 211 GLY B N 1
ATOM 3846 C CA . GLY B 1 211 ? -10.273 24.953 33.812 1 93.19 211 GLY B CA 1
ATOM 3847 C C . GLY B 1 211 ? -10.156 26.406 33.406 1 93.19 211 GLY B C 1
ATOM 3848 O O . GLY B 1 211 ? -10.898 26.891 32.531 1 93.19 211 GLY B O 1
ATOM 3849 N N . ARG B 1 212 ? -9.281 27.078 34 1 93.88 212 ARG B N 1
ATOM 3850 C CA . ARG B 1 212 ? -9.07 28.5 33.688 1 93.88 212 ARG B CA 1
ATOM 3851 C C . ARG B 1 212 ? -8.57 28.672 32.25 1 93.88 212 ARG B C 1
ATOM 3853 O O . ARG B 1 212 ? -9.016 29.578 31.547 1 93.88 212 ARG B O 1
ATOM 3860 N N . LEU B 1 213 ? -7.621 27.891 31.859 1 95.06 213 LEU B N 1
ATOM 3861 C CA . LEU B 1 213 ? -7.113 27.953 30.484 1 95.06 213 LEU B CA 1
ATOM 3862 C C . LEU B 1 213 ? -8.219 27.656 29.484 1 95.06 213 LEU B C 1
ATOM 3864 O O . LEU B 1 213 ? -8.359 28.359 28.484 1 95.06 213 LEU B O 1
ATOM 3868 N N . LYS B 1 214 ? -9.039 26.656 29.766 1 96.44 214 LYS B N 1
ATOM 3869 C CA . LYS B 1 214 ? -10.172 26.312 28.906 1 96.44 214 LYS B CA 1
ATOM 3870 C C . LYS B 1 214 ? -11.133 27.484 28.766 1 96.44 214 LYS B C 1
ATOM 3872 O O . LYS B 1 214 ? -11.57 27.812 27.656 1 96.44 214 LYS B O 1
ATOM 3877 N N . ASP B 1 215 ? -11.391 28.109 29.844 1 96.44 215 ASP B N 1
ATOM 3878 C CA . ASP B 1 215 ? -12.289 29.25 29.844 1 96.44 215 ASP B CA 1
ATOM 3879 C C . ASP B 1 215 ? -11.734 30.391 29 1 96.44 215 ASP B C 1
ATOM 3881 O O . ASP B 1 215 ? -12.477 31.047 28.266 1 96.44 215 ASP B O 1
ATOM 3885 N N . SER B 1 216 ? -10.469 30.641 29.125 1 96.69 216 SER B N 1
ATOM 3886 C CA . SER B 1 216 ? -9.82 31.703 28.359 1 96.69 216 SER B CA 1
ATOM 3887 C C . SER B 1 216 ? -9.875 31.406 26.859 1 96.69 216 SER B C 1
ATOM 3889 O O . SER B 1 216 ? -10.117 32.312 26.062 1 96.69 216 SER B O 1
ATOM 3891 N N . LEU B 1 217 ? -9.648 30.141 26.5 1 97.38 217 LEU B N 1
ATOM 3892 C CA . LEU B 1 217 ? -9.711 29.703 25.109 1 97.38 217 LEU B CA 1
ATOM 3893 C C . LEU B 1 217 ? -11.117 29.891 24.547 1 97.38 217 LEU B C 1
ATOM 3895 O O . LEU B 1 217 ? -11.289 30.453 23.453 1 97.38 217 LEU B O 1
ATOM 3899 N N . GLU B 1 218 ? -12.094 29.469 25.281 1 97.38 218 GLU B N 1
ATOM 3900 C CA . GLU B 1 218 ? -13.484 29.594 24.859 1 97.38 218 GLU B CA 1
ATOM 3901 C C . GLU B 1 218 ? -13.891 31.062 24.703 1 97.38 218 GLU B C 1
ATOM 3903 O O . GLU B 1 218 ? -14.547 31.422 23.719 1 97.38 218 GLU B O 1
ATOM 3908 N N . ALA B 1 219 ? -13.445 31.859 25.578 1 97.19 219 ALA B N 1
ATOM 3909 C CA . ALA B 1 219 ? -13.766 33.281 25.547 1 97.19 219 ALA B CA 1
ATOM 3910 C C . ALA B 1 219 ? -13.133 33.969 24.328 1 97.19 219 ALA B C 1
ATOM 3912 O O . ALA B 1 219 ? -13.68 34.938 23.797 1 97.19 219 ALA B O 1
ATOM 3913 N N . ALA B 1 220 ? -12.039 33.469 23.891 1 97.38 220 ALA B N 1
ATOM 3914 C CA . ALA B 1 220 ? -11.336 34.031 22.734 1 97.38 220 ALA B CA 1
ATOM 3915 C C . ALA B 1 220 ? -11.867 33.469 21.422 1 97.38 220 ALA B C 1
ATOM 3917 O O . ALA B 1 220 ? -11.367 33.781 20.344 1 97.38 220 ALA B O 1
ATOM 3918 N N . GLY B 1 221 ? -12.852 32.562 21.469 1 97.12 221 GLY B N 1
ATOM 3919 C CA . GLY B 1 221 ? -13.43 31.953 20.281 1 97.12 221 GLY B CA 1
ATOM 3920 C C . GLY B 1 221 ? -12.656 30.734 19.797 1 97.12 221 GLY B C 1
ATOM 3921 O O . GLY B 1 221 ? -12.703 30.406 18.609 1 97.12 221 GLY B O 1
ATOM 3922 N N . LEU B 1 222 ? -11.859 30.172 20.609 1 97.75 222 LEU B N 1
ATOM 3923 C CA . LEU B 1 222 ? -11.047 29.016 20.281 1 97.75 222 LEU B CA 1
ATOM 3924 C C . LEU B 1 222 ? -11.367 27.844 21.219 1 97.75 222 LEU B C 1
ATOM 3926 O O . LEU B 1 222 ? -10.477 27.328 21.891 1 97.75 222 LEU B O 1
ATOM 3930 N N . PRO B 1 223 ? -12.625 27.438 21.281 1 96.94 223 PRO B N 1
ATOM 3931 C CA . PRO B 1 223 ? -12.945 26.328 22.188 1 96.94 223 PRO B CA 1
ATOM 3932 C C . PRO B 1 223 ? -12.094 25.094 21.922 1 96.94 223 PRO B C 1
ATOM 3934 O O . PRO B 1 223 ? -12.055 24.594 20.797 1 96.94 223 PRO B O 1
ATOM 3937 N N . PRO B 1 224 ? -11.469 24.594 22.969 1 96.31 224 PRO B N 1
ATOM 3938 C CA . PRO B 1 224 ? -10.547 23.469 22.781 1 96.31 224 PRO B CA 1
ATOM 3939 C C . PRO B 1 224 ? -11.281 22.125 22.641 1 96.31 224 PRO B C 1
ATOM 3941 O O . PRO B 1 224 ? -12.211 21.844 23.406 1 96.31 224 PRO B O 1
ATOM 3944 N N . LEU B 1 225 ? -10.945 21.359 21.688 1 93.94 225 LEU B N 1
ATOM 3945 C CA . LEU B 1 225 ? -11.422 19.984 21.531 1 93.94 225 LEU B CA 1
ATOM 3946 C C . LEU B 1 225 ? -10.633 19.031 22.438 1 93.94 225 LEU B C 1
ATOM 3948 O O . LEU B 1 225 ? -11.188 18.062 22.953 1 93.94 225 LEU B O 1
ATOM 3952 N N . GLN B 1 226 ? -9.414 19.25 22.516 1 91.62 226 GLN B N 1
ATOM 3953 C CA . GLN B 1 226 ? -8.477 18.562 23.391 1 91.62 226 GLN B CA 1
ATOM 3954 C C . GLN B 1 226 ? -7.477 19.531 24.016 1 91.62 226 GLN B C 1
ATOM 3956 O O . GLN B 1 226 ? -7.137 20.547 23.406 1 91.62 226 GLN B O 1
ATOM 3961 N N . LEU B 1 227 ? -7.121 19.203 25.188 1 93.5 227 LEU B N 1
ATOM 3962 C CA . LEU B 1 227 ? -6.137 20.031 25.891 1 93.5 227 LEU B CA 1
ATOM 3963 C C . LEU B 1 227 ? -5.156 19.141 26.656 1 93.5 227 LEU B C 1
ATOM 3965 O O . LEU B 1 227 ? -5.547 18.438 27.578 1 93.5 227 LEU B O 1
ATOM 3969 N N . ARG B 1 228 ? -3.996 19.219 26.188 1 93.94 228 ARG B N 1
ATOM 3970 C CA . ARG B 1 228 ? -2.934 18.453 26.844 1 93.94 228 ARG B CA 1
ATOM 3971 C C . ARG B 1 228 ? -1.938 19.391 27.531 1 93.94 228 ARG B C 1
ATOM 3973 O O . ARG B 1 228 ? -1.612 20.453 27 1 93.94 228 ARG B O 1
ATOM 3980 N N . THR B 1 229 ? -1.436 18.891 28.688 1 93.62 229 THR B N 1
ATOM 3981 C CA . THR B 1 229 ? -0.553 19.734 29.484 1 93.62 229 THR B CA 1
ATOM 3982 C C . THR B 1 229 ? 0.731 19 29.844 1 93.62 229 THR B C 1
ATOM 3984 O O . THR B 1 229 ? 0.697 17.797 30.156 1 93.62 229 THR B O 1
ATOM 3987 N N . PHE B 1 230 ? 1.789 19.719 29.719 1 93.81 230 PHE B N 1
ATOM 3988 C CA . PHE B 1 230 ? 3.08 19.25 30.203 1 93.81 230 PHE B CA 1
ATOM 3989 C C . PHE B 1 230 ? 3.707 20.281 31.141 1 93.81 230 PHE B C 1
ATOM 3991 O O . PHE B 1 230 ? 3.893 21.453 30.75 1 93.81 230 PHE B O 1
ATOM 3998 N N . HIS B 1 231 ? 4.047 19.797 32.312 1 92.56 231 HIS B N 1
ATOM 3999 C CA . HIS B 1 231 ? 4.672 20.672 33.281 1 92.56 231 HIS B CA 1
ATOM 4000 C C . HIS B 1 231 ? 6.191 20.672 33.156 1 92.56 231 HIS B C 1
ATOM 4002 O O . HIS B 1 231 ? 6.816 19.609 33.188 1 92.56 231 HIS B O 1
ATOM 4008 N N . LEU B 1 232 ? 6.688 21.891 32.969 1 90.12 232 LEU B N 1
ATOM 4009 C CA . LEU B 1 232 ? 8.133 22.016 32.844 1 90.12 232 LEU B CA 1
ATOM 4010 C C . LEU B 1 232 ? 8.836 21.734 34.156 1 90.12 232 LEU B C 1
ATOM 4012 O O . LEU B 1 232 ? 8.289 22.016 35.219 1 90.12 232 LEU B O 1
ATOM 4016 N N . PRO B 1 233 ? 10 21.203 33.969 1 87.12 233 PRO B N 1
ATOM 4017 C CA . PRO B 1 233 ? 10.719 20.891 35.219 1 87.12 233 PRO B CA 1
ATOM 4018 C C . PRO B 1 233 ? 11.062 22.125 36.031 1 87.12 233 PRO B C 1
ATOM 4020 O O . PRO B 1 233 ? 11.266 23.203 35.5 1 87.12 233 PRO B O 1
ATOM 4023 N N . GLY B 1 234 ? 11.172 22.016 37.438 1 86.81 234 GLY B N 1
ATOM 4024 C CA . GLY B 1 234 ? 11.625 23.047 38.344 1 86.81 234 GLY B CA 1
ATOM 4025 C C . GLY B 1 234 ? 10.602 24.156 38.562 1 86.81 234 GLY B C 1
ATOM 4026 O O . GLY B 1 234 ? 10.953 25.25 38.969 1 86.81 234 GLY B O 1
ATOM 4027 N N . GLY B 1 235 ? 9.438 23.938 38.156 1 83.06 235 GLY B N 1
ATOM 4028 C CA . GLY B 1 235 ? 8.406 24.938 38.344 1 83.06 235 GLY B CA 1
ATOM 4029 C C . GLY B 1 235 ? 8.508 26.094 37.344 1 83.06 235 GLY B C 1
ATOM 4030 O O . GLY B 1 235 ? 8.102 27.219 37.656 1 83.06 235 GLY B O 1
ATOM 4031 N N . ALA B 1 236 ? 9.117 25.875 36.188 1 86.75 236 ALA B N 1
ATOM 4032 C CA . ALA B 1 236 ? 9.391 26.906 35.188 1 86.75 236 ALA B CA 1
ATOM 4033 C C . ALA B 1 236 ? 8.141 27.203 34.344 1 86.75 236 ALA B C 1
ATOM 4035 O O . ALA B 1 236 ? 8.195 27.969 33.375 1 86.75 236 ALA B O 1
ATOM 4036 N N . GLY B 1 237 ? 7 26.562 34.781 1 92.56 237 GLY B N 1
ATOM 4037 C CA . GLY B 1 237 ? 5.773 26.812 34.031 1 92.56 237 GLY B CA 1
ATOM 4038 C C . GLY B 1 237 ? 5.23 25.578 33.344 1 92.56 237 GLY B C 1
ATOM 4039 O O . GLY B 1 237 ? 5.43 24.453 33.844 1 92.56 237 GLY B O 1
ATOM 4040 N N . SER B 1 238 ? 4.355 25.797 32.375 1 94.38 238 SER B N 1
ATOM 4041 C CA . SER B 1 238 ? 3.715 24.688 31.672 1 94.38 238 SER B CA 1
ATOM 4042 C C . SER B 1 238 ? 3.533 24.984 30.188 1 94.38 238 SER B C 1
ATOM 4044 O O . SER B 1 238 ? 3.486 26.141 29.781 1 94.38 238 SER B O 1
ATOM 4046 N N . VAL B 1 239 ? 3.576 23.938 29.453 1 94.88 239 VAL B N 1
ATOM 4047 C CA . VAL B 1 239 ? 3.246 24.016 28.031 1 94.88 239 VAL B CA 1
ATOM 4048 C C . VAL B 1 239 ? 1.972 23.234 27.75 1 94.88 239 VAL B C 1
ATOM 4050 O O . VAL B 1 239 ? 1.755 22.156 28.328 1 94.88 239 VAL B O 1
ATOM 4053 N N . HIS B 1 240 ? 1.151 23.844 26.859 1 95.56 240 HIS B N 1
ATOM 4054 C CA . HIS B 1 240 ? -0.143 23.25 26.547 1 95.56 240 HIS B CA 1
ATOM 4055 C C . HIS B 1 240 ? -0.319 23.062 25.047 1 95.56 240 HIS B C 1
ATOM 4057 O O . HIS B 1 240 ? 0.08 23.938 24.266 1 95.56 240 HIS B O 1
ATOM 4063 N N . LEU B 1 241 ? -0.872 21.922 24.688 1 96.88 241 LEU B N 1
ATOM 4064 C CA . LEU B 1 241 ? -1.297 21.641 23.312 1 96.88 241 LEU B CA 1
ATOM 4065 C C . LEU B 1 241 ? -2.814 21.531 23.234 1 96.88 241 LEU B C 1
ATOM 4067 O O . LEU B 1 241 ? -3.422 20.719 23.938 1 96.88 241 LEU B O 1
ATOM 4071 N N . THR B 1 242 ? -3.402 22.328 22.391 1 96.62 242 THR B N 1
ATOM 4072 C CA . THR B 1 242 ? -4.848 22.203 22.234 1 96.62 242 THR B CA 1
ATOM 4073 C C . THR B 1 242 ? -5.227 22.188 20.766 1 96.62 242 THR B C 1
ATOM 4075 O O . THR B 1 242 ? -4.52 22.75 19.922 1 96.62 242 THR B O 1
ATOM 4078 N N . GLU B 1 243 ? -6.23 21.453 20.5 1 96.56 243 GLU B N 1
ATOM 4079 C CA . GLU B 1 243 ? -6.824 21.375 19.172 1 96.56 243 GLU B CA 1
ATOM 4080 C C . GLU B 1 243 ? -8.094 22.234 19.078 1 96.56 243 GLU B C 1
ATOM 4082 O O . GLU B 1 243 ? -8.914 22.234 20 1 96.56 243 GLU B O 1
ATOM 4087 N N . VAL B 1 244 ? -8.195 23.016 18.031 1 96.75 244 VAL B N 1
ATOM 4088 C CA . VAL B 1 244 ? -9.398 23.812 17.828 1 96.75 244 VAL B CA 1
ATOM 4089 C C . VAL B 1 244 ? -9.961 23.531 16.422 1 96.75 244 VAL B C 1
ATOM 4091 O O . VAL B 1 244 ? -9.242 23.062 15.547 1 96.75 244 VAL B O 1
ATOM 4094 N N . GLU B 1 245 ? -11.188 23.891 16.312 1 94.38 245 GLU B N 1
ATOM 4095 C CA . GLU B 1 245 ? -11.82 23.75 15 1 94.38 245 GLU B CA 1
ATOM 4096 C C . GLU B 1 245 ? -11.461 24.922 14.094 1 94.38 245 GLU B C 1
ATOM 4098 O O . GLU B 1 245 ? -11.141 26.016 14.578 1 94.38 245 GLU B O 1
ATOM 4103 N N . ALA B 1 246 ? -11.312 24.656 12.812 1 92.94 246 ALA B N 1
ATOM 4104 C CA . ALA B 1 246 ? -11.109 25.641 11.742 1 92.94 246 ALA B CA 1
ATOM 4105 C C . ALA B 1 246 ? -9.633 25.984 11.586 1 92.94 246 ALA B C 1
ATOM 4107 O O . ALA B 1 246 ? -8.797 25.5 12.359 1 92.94 246 ALA B O 1
ATOM 4108 N N . PHE B 1 247 ? -9.383 26.688 10.617 1 96 247 PHE B N 1
ATOM 4109 C CA . PHE B 1 247 ? -8.047 27.203 10.336 1 96 247 PHE B CA 1
ATOM 4110 C C . PHE B 1 247 ? -7.758 28.438 11.172 1 96 247 PHE B C 1
ATOM 4112 O O . PHE B 1 247 ? -8.555 29.391 11.195 1 96 247 PHE B O 1
ATOM 4119 N N . VAL B 1 248 ? -6.641 28.422 11.914 1 96.31 248 VAL B N 1
ATOM 4120 C CA . VAL B 1 248 ? -6.16 29.562 12.695 1 96.31 248 VAL B CA 1
ATOM 4121 C C . VAL B 1 248 ? -4.734 29.906 12.273 1 96.31 248 VAL B C 1
ATOM 4123 O O . VAL B 1 248 ? -3.777 29.25 12.695 1 96.31 248 VAL B O 1
ATOM 4126 N N . GLY B 1 249 ? -4.602 30.906 11.492 1 92.69 249 GLY B N 1
ATOM 4127 C CA . GLY B 1 249 ? -3.285 31.359 11.07 1 92.69 249 GLY B CA 1
ATOM 4128 C C . GLY B 1 249 ? -2.564 32.188 12.117 1 92.69 249 GLY B C 1
ATOM 4129 O O . GLY B 1 249 ? -3.148 32.531 13.148 1 92.69 249 GLY B O 1
ATOM 4130 N N . PRO B 1 250 ? -1.292 32.531 11.883 1 89.81 250 PRO B N 1
ATOM 4131 C CA . PRO B 1 250 ? -0.495 33.281 12.859 1 89.81 250 PRO B CA 1
ATOM 4132 C C . PRO B 1 250 ? -1.055 34.656 13.148 1 89.81 250 PRO B C 1
ATOM 4134 O O . PRO B 1 250 ? -0.859 35.188 14.242 1 89.81 250 PRO B O 1
ATOM 4137 N N . ASP B 1 251 ? -1.787 35.219 12.227 1 92.12 251 ASP B N 1
ATOM 4138 C CA . ASP B 1 251 ? -2.299 36.562 12.383 1 92.12 251 ASP B CA 1
ATOM 4139 C C . ASP B 1 251 ? -3.787 36.562 12.727 1 92.12 251 ASP B C 1
ATOM 4141 O O . ASP B 1 251 ? -4.461 37.594 12.625 1 92.12 251 ASP B O 1
ATOM 4145 N N . ASP B 1 252 ? -4.27 35.5 13.078 1 95.19 252 ASP B N 1
ATOM 4146 C CA . ASP B 1 252 ? -5.688 35.375 13.406 1 95.19 252 ASP B CA 1
ATOM 4147 C C . ASP B 1 252 ? -6.047 36.219 14.609 1 95.19 252 ASP B C 1
ATOM 4149 O O . ASP B 1 252 ? -5.391 36.156 15.656 1 95.19 252 ASP B O 1
ATOM 4153 N N . PRO B 1 253 ? -7.051 37.031 14.594 1 96.75 253 PRO B N 1
ATOM 4154 C CA . PRO B 1 253 ? -7.43 37.906 15.688 1 96.75 253 PRO B CA 1
ATOM 4155 C C . PRO B 1 253 ? -7.777 37.156 16.969 1 96.75 253 PRO B C 1
ATOM 4157 O O . PRO B 1 253 ? -7.648 37.719 18.062 1 96.75 253 PRO B O 1
ATOM 4160 N N . ARG B 1 254 ? -8.25 35.969 16.828 1 97.31 254 ARG B N 1
ATOM 4161 C CA . ARG B 1 254 ? -8.578 35.188 18.016 1 97.31 254 ARG B 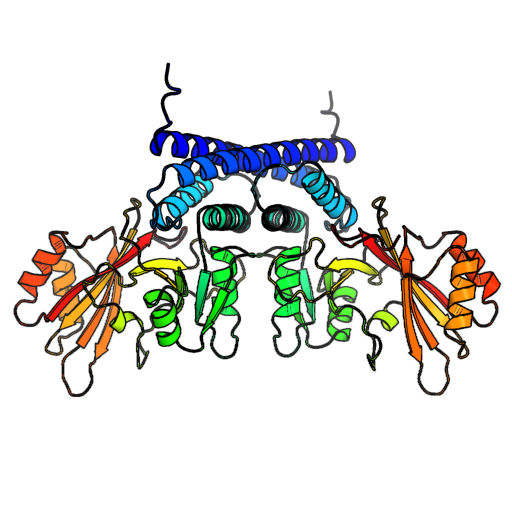CA 1
ATOM 4162 C C . ARG B 1 254 ? -7.336 34.906 18.859 1 97.31 254 ARG B C 1
ATOM 4164 O O . ARG B 1 254 ? -7.422 34.75 20.078 1 97.31 254 ARG B O 1
ATOM 4171 N N . LEU B 1 255 ? -6.227 34.812 18.234 1 96.81 255 LEU B N 1
ATOM 4172 C CA . LEU B 1 255 ? -4.973 34.656 18.969 1 96.81 255 LEU B CA 1
ATOM 4173 C C . LEU B 1 255 ? -4.629 35.906 19.75 1 96.81 255 LEU B C 1
ATOM 4175 O O . LEU B 1 255 ? -4.16 35.812 20.891 1 96.81 255 LEU B O 1
ATOM 4179 N N . ALA B 1 256 ? -4.855 37.031 19.172 1 96.38 256 ALA B N 1
ATOM 4180 C CA . ALA B 1 256 ? -4.625 38.312 19.859 1 96.38 256 ALA B CA 1
ATOM 4181 C C . ALA B 1 256 ? -5.535 38.438 21.078 1 96.38 256 ALA B C 1
ATOM 4183 O O . ALA B 1 256 ? -5.109 38.906 22.141 1 96.38 256 ALA B O 1
ATOM 4184 N N . ALA B 1 257 ? -6.742 38.031 20.875 1 97.31 257 ALA B N 1
ATOM 4185 C CA . ALA B 1 257 ? -7.691 38.062 21.984 1 97.31 257 ALA B CA 1
ATOM 4186 C C . ALA B 1 257 ? -7.227 37.156 23.125 1 97.31 257 ALA B C 1
ATOM 4188 O O . ALA B 1 257 ? -7.324 37.531 24.297 1 97.31 257 ALA B O 1
ATOM 4189 N N . LEU B 1 258 ? -6.754 36 22.797 1 96.69 258 LEU B N 1
ATOM 4190 C CA . LEU B 1 258 ? -6.258 35.062 23.797 1 96.69 258 LEU B CA 1
ATOM 4191 C C . LEU B 1 258 ? -5.02 35.625 24.5 1 96.69 258 LEU B C 1
ATOM 4193 O O . LEU B 1 258 ? -4.863 35.5 25.703 1 96.69 258 LEU B O 1
ATOM 4197 N N . TYR B 1 259 ? -4.164 36.219 23.75 1 95 259 TYR B N 1
ATOM 4198 C CA . TYR B 1 259 ? -2.986 36.875 24.297 1 95 259 TYR B CA 1
ATOM 4199 C C . TYR B 1 259 ? -3.377 37.906 25.344 1 95 259 TYR B C 1
ATOM 4201 O O . TYR B 1 259 ? -2.801 37.938 26.438 1 95 259 TYR B O 1
ATOM 4209 N N . GLN B 1 260 ? -4.332 38.688 25.047 1 95.31 260 GLN B N 1
ATOM 4210 C CA . GLN B 1 260 ? -4.793 39.75 25.969 1 95.31 260 GLN B CA 1
ATOM 4211 C C . GLN B 1 260 ? -5.383 39.156 27.234 1 95.31 260 GLN B C 1
ATOM 4213 O O . GLN B 1 260 ? -5.172 39.656 28.328 1 95.31 260 GLN B O 1
ATOM 4218 N N . ARG B 1 261 ? -6.051 38.125 27.078 1 94.5 261 ARG B N 1
ATOM 4219 C CA . ARG B 1 261 ? -6.727 37.5 28.203 1 94.5 261 ARG B CA 1
ATOM 4220 C C . ARG B 1 261 ? -5.719 36.844 29.156 1 94.5 261 ARG B C 1
ATOM 4222 O O . ARG B 1 261 ? -5.883 36.875 30.375 1 94.5 261 ARG B O 1
ATOM 4229 N N . LEU B 1 262 ? -4.734 36.219 28.594 1 94.31 262 LEU B N 1
ATOM 4230 C CA . LEU B 1 262 ? -3.76 35.5 29.422 1 94.31 262 LEU B CA 1
ATOM 4231 C C . LEU B 1 262 ? -2.723 36.469 29.984 1 94.31 262 LEU B C 1
ATOM 4233 O O . LEU B 1 262 ? -2.135 36.188 31.031 1 94.31 262 LEU B O 1
ATOM 4237 N N . GLY B 1 263 ? -2.439 37.562 29.234 1 92.25 263 GLY B N 1
ATOM 4238 C CA . GLY B 1 263 ? -1.608 38.625 29.719 1 92.25 263 GLY B CA 1
ATOM 4239 C C . GLY B 1 263 ? -0.18 38.219 30 1 92.25 263 GLY B C 1
ATOM 4240 O O . GLY B 1 263 ? 0.467 37.594 29.172 1 92.25 263 GLY B O 1
ATOM 4241 N N . GLU B 1 264 ? 0.343 38.562 31.188 1 91.44 264 GLU B N 1
ATOM 4242 C CA . GLU B 1 264 ? 1.744 38.375 31.562 1 91.44 264 GLU B CA 1
ATOM 4243 C C . GLU B 1 264 ? 2.068 36.906 31.797 1 91.44 264 GLU B C 1
ATOM 4245 O O . GLU B 1 264 ? 3.238 36.531 31.812 1 91.44 264 GLU B O 1
ATOM 4250 N N . ALA B 1 265 ? 1.049 36.188 32 1 91.94 265 ALA B N 1
ATOM 4251 C CA . ALA B 1 265 ? 1.262 34.75 32.219 1 91.94 265 ALA B CA 1
ATOM 4252 C C . ALA B 1 265 ? 1.743 34.062 30.953 1 91.94 265 ALA B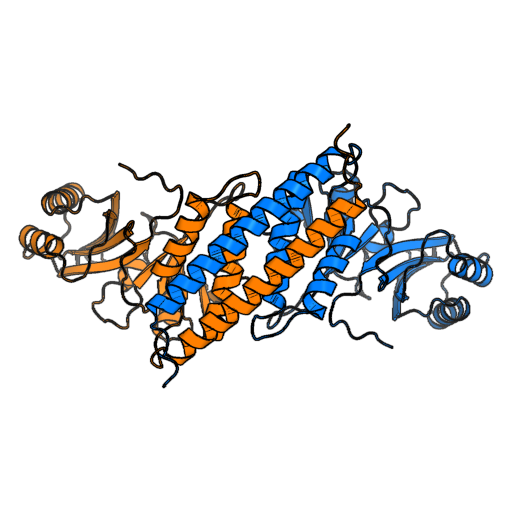 C 1
ATOM 4254 O O . ALA B 1 265 ? 2.346 32.969 31.031 1 91.94 265 ALA B O 1
ATOM 4255 N N . LEU B 1 266 ? 1.471 34.656 29.844 1 94.62 266 LEU B N 1
ATOM 4256 C CA . LEU B 1 266 ? 1.739 34 28.562 1 94.62 266 LEU B CA 1
ATOM 4257 C C . LEU B 1 266 ? 3.191 34.219 28.141 1 94.62 266 LEU B C 1
ATOM 4259 O O . LEU B 1 266 ? 3.684 35.344 28.156 1 94.62 266 LEU B O 1
ATOM 4263 N N . VAL B 1 267 ? 3.865 33.156 27.859 1 94.06 267 VAL B N 1
ATOM 4264 C CA . VAL B 1 267 ? 5.227 33.219 27.328 1 94.06 267 VAL B CA 1
ATOM 4265 C C . VAL B 1 267 ? 5.199 33.156 25.812 1 94.06 267 VAL B C 1
ATOM 4267 O O . VAL B 1 267 ? 5.812 33.969 25.141 1 94.06 267 VAL B O 1
ATOM 4270 N N . ARG B 1 268 ? 4.469 32.156 25.266 1 94.62 268 ARG B N 1
ATOM 4271 C CA . ARG B 1 268 ? 4.355 31.938 23.828 1 94.62 268 ARG B CA 1
ATOM 4272 C C . ARG B 1 268 ? 2.971 31.406 23.453 1 94.62 268 ARG B C 1
ATOM 4274 O O . ARG B 1 268 ? 2.375 30.641 24.219 1 94.62 268 ARG B O 1
ATOM 4281 N N . LEU B 1 269 ? 2.459 31.859 22.359 1 95.75 269 LEU B N 1
ATOM 4282 C CA . LEU B 1 269 ? 1.212 31.406 21.75 1 95.75 269 LEU B CA 1
ATOM 4283 C C . LEU B 1 269 ? 1.328 31.375 20.234 1 95.75 269 LEU B C 1
ATOM 4285 O O . LEU B 1 269 ? 1.521 32.406 19.594 1 95.75 269 LEU B O 1
ATOM 4289 N N . LEU B 1 270 ? 1.226 30.219 19.641 1 94.88 270 LEU B N 1
ATOM 4290 C CA . LEU B 1 270 ? 1.352 30.125 18.188 1 94.88 270 LEU B CA 1
ATOM 4291 C C . LEU B 1 270 ? 0.699 28.859 17.672 1 94.88 270 LEU B C 1
ATOM 4293 O O . LEU B 1 270 ? 0.648 27.844 18.375 1 94.88 270 LEU B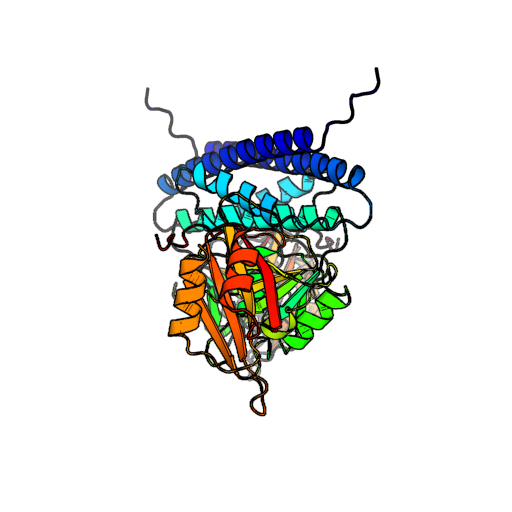 O 1
ATOM 4297 N N . PRO B 1 271 ? 0.149 28.891 16.438 1 95.81 271 PRO B N 1
ATOM 4298 C CA . PRO B 1 271 ? -0.214 27.625 15.789 1 95.81 271 PRO B CA 1
ATOM 4299 C C . PRO B 1 271 ? 1.003 26.781 15.422 1 95.81 271 PRO B C 1
ATOM 4301 O O . PRO B 1 271 ? 1.93 27.281 14.773 1 95.81 271 PRO B O 1
ATOM 4304 N N . ILE B 1 272 ? 1.007 25.578 15.844 1 95.5 272 ILE B N 1
ATOM 4305 C CA . ILE B 1 272 ? 2.16 24.734 15.539 1 95.5 272 ILE B CA 1
ATOM 4306 C C . ILE B 1 272 ? 1.798 23.734 14.438 1 95.5 272 ILE B C 1
ATOM 4308 O O . ILE B 1 272 ? 2.627 22.922 14.039 1 95.5 272 ILE B O 1
ATOM 4312 N N . GLY B 1 273 ? 0.529 23.766 14 1 95.62 273 GLY B N 1
ATOM 4313 C CA . GLY B 1 273 ? 0.12 22.938 12.883 1 95.62 273 GLY B CA 1
ATOM 4314 C C . GLY B 1 273 ? -1.35 23.078 12.531 1 95.62 273 GLY B C 1
ATOM 4315 O O . GLY B 1 273 ? -2.152 23.5 13.375 1 95.62 273 GLY B O 1
ATOM 4316 N N . THR B 1 274 ? -1.676 22.844 11.352 1 96.06 274 THR B N 1
ATOM 4317 C CA . THR B 1 274 ? -3.035 22.734 10.836 1 96.06 274 THR B CA 1
ATOM 4318 C C . THR B 1 274 ? -3.158 21.547 9.891 1 96.06 274 THR B C 1
ATOM 4320 O O . THR B 1 274 ? -2.24 21.266 9.117 1 96.06 274 THR B O 1
ATOM 4323 N N . TYR B 1 275 ? -4.219 20.875 10.016 1 95.81 275 TYR B N 1
ATOM 4324 C CA . TYR B 1 275 ? -4.434 19.75 9.109 1 95.81 275 TYR B CA 1
ATOM 4325 C C . TYR B 1 275 ? -5.891 19.688 8.664 1 95.81 275 TYR B C 1
ATOM 4327 O O . TYR B 1 275 ? -6.781 20.203 9.352 1 95.81 275 TYR B O 1
ATOM 4335 N N . ALA B 1 276 ? -6.07 19.141 7.461 1 96.5 276 ALA B N 1
ATOM 4336 C CA . ALA B 1 276 ? -7.426 18.859 6.996 1 96.5 276 ALA B CA 1
ATOM 4337 C C . ALA B 1 276 ? -8.102 17.812 7.879 1 96.5 276 ALA B C 1
ATOM 4339 O O . ALA B 1 276 ? -7.508 16.781 8.203 1 96.5 276 ALA B O 1
ATOM 4340 N N . THR B 1 277 ? -9.328 18.047 8.219 1 95.19 277 THR B N 1
ATOM 4341 C CA . THR B 1 277 ? -10.062 17.109 9.047 1 95.19 277 THR B CA 1
ATOM 4342 C C . THR B 1 277 ? -10.227 15.766 8.328 1 95.19 277 THR B C 1
ATOM 4344 O O . THR B 1 277 ? -10.734 15.719 7.211 1 95.19 277 THR B O 1
ATOM 4347 N N . PRO B 1 278 ? -9.742 14.664 8.922 1 93.56 278 PRO B N 1
ATOM 4348 C CA . PRO B 1 278 ? -9.891 13.352 8.289 1 93.56 278 PRO B CA 1
ATOM 4349 C C . PRO B 1 278 ? -11.344 13.023 7.961 1 93.56 278 PRO B C 1
ATOM 4351 O O . PRO B 1 278 ? -12.258 13.445 8.68 1 93.56 278 PRO B O 1
ATOM 4354 N N . ILE B 1 279 ? -11.523 12.258 6.918 1 90.94 279 ILE B N 1
ATOM 4355 C CA . ILE B 1 279 ? -12.859 11.867 6.473 1 90.94 279 ILE B CA 1
ATOM 4356 C C . ILE B 1 279 ? -13.484 10.914 7.488 1 90.94 279 ILE B C 1
ATOM 4358 O O . ILE B 1 279 ? -12.859 9.922 7.879 1 90.94 279 ILE B O 1
ATOM 4362 N N . GLY B 1 280 ? -14.719 11.109 7.848 1 77.75 280 GLY B N 1
ATOM 4363 C CA . GLY B 1 280 ? -15.422 10.281 8.812 1 77.75 280 GLY B CA 1
ATOM 4364 C C . GLY B 1 280 ? -15.18 10.695 10.25 1 77.75 280 GLY B C 1
ATOM 4365 O O . GLY B 1 280 ? -15.828 10.195 11.172 1 77.75 280 GLY B O 1
ATOM 4366 N N . LEU B 1 281 ? -14.156 11.359 10.531 1 63.69 281 LEU B N 1
ATOM 4367 C CA . LEU B 1 281 ? -13.906 11.867 11.875 1 63.69 281 LEU B CA 1
ATOM 4368 C C . LEU B 1 281 ? -15.016 12.82 12.305 1 63.69 281 LEU B C 1
ATOM 4370 O O . LEU B 1 281 ? -15.359 13.75 11.578 1 63.69 281 LEU B O 1
ATOM 4374 N N . ALA B 1 282 ? -16.062 12.094 13.055 1 50.09 282 ALA B N 1
ATOM 4375 C CA . ALA B 1 282 ? -17.203 12.859 13.531 1 50.09 282 ALA B CA 1
ATOM 4376 C C . ALA B 1 282 ? -16.797 14.258 13.977 1 50.09 282 ALA B C 1
ATOM 4378 O O . ALA B 1 282 ? -15.766 14.422 14.648 1 50.09 282 ALA B O 1
ATOM 4379 N N . ARG B 1 283 ? -17.281 15.312 13.195 1 45.03 283 ARG B N 1
ATOM 4380 C CA . ARG B 1 283 ? -17.25 16.656 13.75 1 45.03 283 ARG B CA 1
ATOM 4381 C C . ARG B 1 283 ? -17.828 16.688 15.164 1 45.03 283 ARG B C 1
ATOM 4383 O O . ARG B 1 283 ? -18.828 16.031 15.438 1 45.03 283 ARG B O 1
ATOM 4390 N N . ARG B 1 284 ? -17.047 16.609 16.141 1 36.53 284 ARG B N 1
ATOM 4391 C CA . ARG B 1 284 ? -17.672 16.875 17.422 1 36.53 284 ARG B CA 1
ATOM 4392 C C . ARG B 1 284 ? -18.547 18.125 17.344 1 36.53 284 ARG B C 1
ATOM 4394 O O . ARG B 1 284 ? -18.062 19.25 17.469 1 36.53 284 ARG B O 1
ATOM 4401 N N . GLY B 1 285 ? -19.25 18.438 16.297 1 30.69 285 GLY B N 1
ATOM 4402 C CA . GLY B 1 285 ? -20.266 19.375 16.75 1 30.69 285 GLY B CA 1
ATOM 4403 C C . GLY B 1 285 ? -21.344 18.734 17.578 1 30.69 285 GLY B C 1
ATOM 4404 O O . GLY B 1 285 ? -21.547 17.516 17.516 1 30.69 285 GLY B O 1
#

Foldseek 3Di:
DPPPPDDPVRVVVVVVVVVVVVVVVLVVVLVVLVVVLVVDDPPDQLDDQLVLLLVLVVCVVPDDDDPDSLVVNQVVQQSSLVSSVVSHAAEEEEAQAPNNCQRVVQCCSRNHVPHHYDYDNDLVVQQVCQLVPVHQKYKAFDDDQPDQDTSLVVLQDPDLQHKFFAAKPPLEDDPPDPHTIITMIGSDDADFNPWKKWKKKWWFQADDDPVVLQVLCVVLVFRFPDKHKDQDPPRRGIMIITMGTGDDAQPRVSQVSSCVSCDPGTDGMHTRYMYHHRPPPPPPD/DPPPPDDPVRVVVVVVVVVVVVVVVLVVVLVVLVVVLVVDDPPDQLDDQLVLLLVLVVCVVPDDDDPDSLVVNQVVQQSSLVSSVVSHAAEEEEAQAPNNCQRVVQCCSRNHVPHHYDYDNDLVVQQVCQLVPVHQKYKAFDDDQPDQDTSLVVLQDPDLQHKFFAAKPPLEDDPPDPHTIITMIGSDDADFNPWKKWKKKWWFQADDDPVVLQVLCVVLVFRFPDKHWDQDPPRRGIMIITMGTGDDAFPRVSQVSSCVSCDPGTDGMHTRYMYHHRPPPPPPD

Sequence (570 aa):
MVPVSQTLNELRSEIDEIDAALHDLVMRRTALVEQIGAVKPPGRPALRPAREAEILRNLMDRHQGAFPPAALSRMWREMISALTRLQGPFAVAVYAPDDQRGFWDLARDHYGSATPMQAANSSLAVLRLVAEGSATVGVLPWPEDDDPDPWWRYLFTADAKSPRIIARLPFLARAGREEVEAMAIAALPLEETGDDRTLLGIELREDMSRGRLKDSLEAAGLPPLQLRTFHLPGGAGSVHLTEVEAFVGPDDPRLAALYQRLGEALVRLLPIGTYATPIGLARRGMVPVSQTLNELRSEIDEIDAALHDLVMRRTALVEQIGAVKPPGRPALRPAREAEILRNLMDRHQGAFPPAALSRMWREMISALTRLQGPFAVAVYAPDDQRGFWDLARDHYGSATPMQAANSSLAVLRLVAEGSATVGVLPWPEDDDPDPWWRYLFTADAKSPRIIARLPFLARAGREEVEAMAIAALPLEETGDDRTLLGIELREDMSRGRLKDSLEAAGLPPLQLRTFHLPGGAGSVHLTEVEAFVGPDDPRLAALYQRLGEALVRLLPIGTYATPIGLARRG

pLDDT: mean 90.12, std 11.71, range [26.34, 98.69]

Organism: Rhodospirillum centenum (strain ATCC 51521 / SW) (NCBI:txid414684)

Nearest PDB structures (foldseek):
  7alz-assembly1_B  TM=7.147E-01  e=3.824E-08  Komagataeibacter europaeus
  4lub-assembly1_A  TM=7.016E-01  e=1.664E-07  Streptococcus mutans UA159
  2qmx-assembly1_A  TM=6.511E-01  e=9.496E-06  Chlorobaculum tepidum TLS
  6u9d-assembly2_W-2  TM=7.574E-01  e=6.449E-02  Saccharomyces cerevisiae
  6u9d-assembly2_S-2  TM=7.291E-01  e=5.366E-02  Saccharomyces cerevisiae